Protein AF-A0A3D4BN22-F1 (afdb_monomer)

Sequence (539 aa):
MNKNLLFLLSLTFSFIGSYTKAQSTIFSEDFESCGHGTRYTEVNSHSDGGSDYFVRTDGSSGNTTVNCVSTSTTGLSAFLGMSNSFYYVGEDIDDSNLLPDSGYVMFDDIDISGFTNLEISGLFALVTNGCDNDQYMKVSVDIDNSGTFTLIGAFRTVGGGNAVNVSQDTDLDGAGDGTVLSSTFQNFTFNVIGTGSLIDIRVMVRTNTGADEFAFDNISLKGTSATTTWTGSWSNGIPNANMDVVIAENISVSSFTCRNLTINASKVLLLGSGQTVTVTGTSITNNGFGLIAVDAAGRLNLDNNGNTITLSGNISGGFRGIVEIQGTTTFATNGLITISAPSASSFGQVTGTGTVNGNISMQAFLDASTGRYFYLGSPFTNAVLSDFKESGAIMVSSSSSQGTAWEWDAANAEWDPAGGGNLANVATRGRGYAMYAGMNGSYGPFLIDDGDRTGTVSISGTISNDATVNVGLSYNDGQAAGVSFVGGSGVSATEGWNLVANPYAAIYDWEGQAIPADMSSAIYRFNGTNYSAYTKGAG

Radius of gyration: 34.04 Å; Cα contacts (8 Å, |Δi|>4): 1467; chains: 1; bounding box: 71×82×93 Å

Structure (mmCIF, N/CA/C/O backbone):
data_AF-A0A3D4BN22-F1
#
_entry.id   AF-A0A3D4BN22-F1
#
loop_
_atom_site.group_PDB
_atom_site.id
_atom_site.type_symbol
_atom_site.label_atom_id
_atom_site.label_alt_id
_atom_site.label_comp_id
_atom_site.label_asym_id
_atom_site.label_entity_id
_atom_site.label_seq_id
_atom_site.pdbx_PDB_ins_code
_atom_site.Cartn_x
_atom_site.Cartn_y
_atom_site.Cartn_z
_atom_site.occupancy
_atom_site.B_iso_or_equiv
_atom_site.auth_seq_id
_atom_site.auth_comp_id
_atom_site.auth_asym_id
_atom_site.auth_atom_id
_atom_site.pdbx_PDB_model_num
ATOM 1 N N . MET A 1 1 ? 5.959 53.669 25.750 1.00 46.16 1 MET A N 1
ATOM 2 C CA . MET A 1 1 ? 5.468 52.945 24.555 1.00 46.16 1 MET A CA 1
ATOM 3 C C . MET A 1 1 ? 6.608 52.870 23.550 1.00 46.16 1 MET A C 1
ATOM 5 O O . MET A 1 1 ? 6.829 53.826 22.818 1.00 46.16 1 MET A O 1
ATOM 9 N N . ASN A 1 2 ? 7.397 51.794 23.587 1.00 34.09 2 ASN A N 1
ATOM 10 C CA . ASN A 1 2 ? 8.560 51.633 22.711 1.00 34.09 2 ASN A CA 1
ATOM 11 C C . ASN A 1 2 ? 8.151 50.884 21.440 1.00 34.09 2 ASN A C 1
ATOM 13 O O . ASN A 1 2 ? 7.795 49.711 21.489 1.00 34.09 2 ASN A O 1
ATOM 17 N N . LYS A 1 3 ? 8.220 51.584 20.304 1.00 39.84 3 LYS A N 1
ATOM 18 C CA . LYS A 1 3 ? 7.835 51.132 18.955 1.00 39.84 3 LYS A CA 1
ATOM 19 C C . LYS A 1 3 ? 8.776 50.079 18.336 1.00 39.84 3 LYS A C 1
ATOM 21 O O . LYS A 1 3 ? 8.638 49.768 17.162 1.00 39.84 3 LYS A O 1
ATOM 26 N N . ASN A 1 4 ? 9.681 49.492 19.120 1.00 40.69 4 ASN A N 1
ATOM 27 C CA . ASN A 1 4 ? 10.681 48.529 18.640 1.00 40.69 4 ASN A CA 1
ATOM 28 C C . ASN A 1 4 ? 10.337 47.063 18.954 1.00 40.69 4 ASN A C 1
ATOM 30 O O . ASN A 1 4 ? 11.133 46.181 18.656 1.00 40.69 4 ASN A O 1
ATOM 34 N N . LEU A 1 5 ? 9.155 46.786 19.518 1.00 37.47 5 LEU A N 1
ATOM 35 C CA . LEU A 1 5 ? 8.685 45.417 19.781 1.00 37.47 5 LEU A CA 1
ATOM 36 C C . LEU A 1 5 ? 7.672 44.905 18.738 1.00 37.47 5 LEU A C 1
ATOM 38 O O . LEU A 1 5 ? 7.110 43.832 18.909 1.00 37.47 5 LEU A O 1
ATOM 42 N N . LEU A 1 6 ? 7.431 45.666 17.662 1.00 35.94 6 LEU A N 1
ATOM 43 C CA . LEU A 1 6 ? 6.454 45.324 16.618 1.00 35.94 6 LEU A CA 1
ATOM 44 C C . LEU A 1 6 ? 7.085 44.838 15.301 1.00 35.94 6 LEU A C 1
ATOM 46 O O . LEU A 1 6 ? 6.368 44.600 14.337 1.00 35.94 6 LEU A O 1
ATOM 50 N N . PHE A 1 7 ? 8.412 44.685 15.251 1.00 32.94 7 PHE A N 1
ATOM 51 C CA . PHE A 1 7 ? 9.129 44.209 14.057 1.00 32.94 7 PHE A CA 1
ATOM 52 C C . PHE A 1 7 ? 9.712 42.795 14.206 1.00 32.94 7 PHE A C 1
ATOM 54 O O . PHE A 1 7 ? 10.318 42.279 13.274 1.00 32.94 7 PHE A O 1
ATOM 61 N N . LEU A 1 8 ? 9.487 42.145 15.354 1.00 31.52 8 LEU A N 1
ATOM 62 C CA . LEU A 1 8 ? 9.937 40.776 15.633 1.00 31.52 8 LEU A CA 1
ATOM 63 C C . LEU A 1 8 ? 8.784 39.752 15.643 1.00 31.52 8 LEU A C 1
ATOM 65 O O . LEU A 1 8 ? 8.932 38.658 16.175 1.00 31.52 8 LEU A O 1
ATOM 69 N N . LEU A 1 9 ? 7.635 40.117 15.059 1.00 34.75 9 LEU A N 1
ATOM 70 C CA . LEU A 1 9 ? 6.436 39.276 14.958 1.00 34.75 9 LEU A CA 1
ATOM 71 C C . LEU A 1 9 ? 5.809 39.315 13.545 1.00 34.75 9 LEU A C 1
ATOM 73 O O . LEU A 1 9 ? 4.593 39.366 13.403 1.00 34.75 9 LEU A O 1
ATOM 77 N N . SER A 1 10 ? 6.634 39.339 12.490 1.00 34.62 10 SER A N 1
ATOM 78 C CA . SER A 1 10 ? 6.171 39.069 11.110 1.00 34.62 10 SER A CA 1
ATOM 79 C C . SER A 1 10 ? 7.102 38.170 10.288 1.00 34.62 10 SER A C 1
ATOM 81 O O . SER A 1 10 ? 6.865 37.964 9.103 1.00 34.62 10 SER A O 1
ATOM 83 N N . LEU A 1 11 ? 8.127 37.574 10.908 1.00 32.84 11 LEU A N 1
ATOM 84 C CA . LEU A 1 11 ? 9.009 36.609 10.245 1.00 32.84 11 LEU A CA 1
ATOM 85 C C . LEU A 1 11 ? 8.696 35.174 10.690 1.00 32.84 11 LEU A C 1
ATOM 87 O O . LEU A 1 11 ? 9.578 34.399 11.047 1.00 32.84 11 LEU A O 1
ATOM 91 N N . THR A 1 12 ? 7.410 34.830 10.705 1.00 34.66 12 THR A N 1
ATOM 92 C CA . THR A 1 12 ? 6.954 33.447 10.828 1.00 34.66 12 THR A CA 1
ATOM 93 C C . THR A 1 12 ? 6.823 32.866 9.423 1.00 34.66 12 THR A C 1
ATOM 95 O O . THR A 1 12 ? 5.936 33.244 8.668 1.00 34.66 12 THR A O 1
ATOM 98 N N . PHE A 1 13 ? 7.731 31.941 9.109 1.00 41.44 13 PHE A N 1
ATOM 99 C CA . PHE A 1 13 ? 7.578 30.856 8.137 1.00 41.44 13 PHE A CA 1
ATOM 100 C C . PHE A 1 13 ? 7.158 31.218 6.699 1.00 41.44 13 PHE A C 1
ATOM 102 O O . PHE A 1 13 ? 5.993 31.193 6.318 1.00 41.44 13 PHE A O 1
ATOM 109 N N . SER A 1 14 ? 8.156 31.383 5.835 1.00 33.72 14 SER A N 1
ATOM 110 C CA . SER A 1 14 ? 8.064 30.933 4.440 1.00 33.72 14 SER A CA 1
ATOM 111 C C . SER A 1 14 ? 9.424 30.419 3.976 1.00 33.72 14 SER A C 1
ATOM 113 O O . SER A 1 14 ? 9.990 30.878 2.994 1.00 33.72 14 SER A O 1
ATOM 115 N N . PHE A 1 15 ? 9.958 29.432 4.700 1.00 34.38 15 PHE A N 1
ATOM 116 C CA . PHE A 1 15 ? 10.712 28.381 4.027 1.00 34.38 15 PHE A CA 1
ATOM 117 C C . PHE A 1 15 ? 9.664 27.414 3.477 1.00 34.38 15 PHE A C 1
ATOM 119 O O . PHE A 1 15 ? 9.299 26.436 4.124 1.00 34.38 15 PHE A O 1
ATOM 126 N N . ILE A 1 16 ? 9.132 27.722 2.292 1.00 41.41 16 ILE A N 1
ATOM 127 C CA . ILE A 1 16 ? 8.608 26.668 1.429 1.00 41.41 16 ILE A CA 1
ATOM 128 C C . ILE A 1 16 ? 9.867 25.928 0.990 1.00 41.41 16 ILE A C 1
ATOM 130 O O . ILE A 1 16 ? 10.531 26.318 0.034 1.00 41.41 16 ILE A O 1
ATOM 134 N N . GLY A 1 17 ? 10.277 24.937 1.783 1.00 33.69 17 GLY A N 1
ATOM 135 C CA . GLY A 1 17 ? 11.213 23.944 1.298 1.00 33.69 17 GLY A CA 1
ATOM 136 C C . GLY A 1 17 ? 10.571 23.356 0.055 1.00 33.69 17 GLY A C 1
ATOM 137 O O . GLY A 1 17 ? 9.488 22.779 0.137 1.00 33.69 17 GLY A O 1
ATOM 138 N N . SER A 1 18 ? 11.185 23.566 -1.104 1.00 31.55 18 SER A N 1
ATOM 139 C CA . SER A 1 18 ? 10.873 22.775 -2.282 1.00 31.55 18 SER A CA 1
ATOM 140 C C . SER A 1 18 ? 11.218 21.338 -1.916 1.00 31.55 18 SER A C 1
ATOM 142 O O . SER A 1 18 ? 12.374 20.932 -1.998 1.00 31.55 18 SER A O 1
ATOM 144 N N . TYR A 1 19 ? 10.239 20.591 -1.410 1.00 41.66 19 TYR A N 1
ATOM 145 C CA . TYR A 1 19 ? 10.359 19.155 -1.252 1.00 41.66 19 TYR A CA 1
ATOM 146 C C . TYR A 1 19 ? 10.459 18.600 -2.668 1.00 41.66 19 TYR A C 1
ATOM 148 O O . TYR A 1 19 ? 9.451 18.415 -3.348 1.00 41.66 19 TYR A O 1
ATOM 156 N N . THR A 1 20 ? 11.681 18.386 -3.149 1.00 43.50 20 THR A N 1
ATOM 157 C CA . THR A 1 20 ? 11.900 17.518 -4.298 1.00 43.50 20 THR A CA 1
ATOM 158 C C . THR A 1 20 ? 11.461 16.137 -3.843 1.00 43.50 20 THR A C 1
ATOM 160 O O . THR A 1 20 ? 12.149 15.490 -3.050 1.00 43.50 20 THR A O 1
ATOM 163 N N . LYS A 1 21 ? 10.259 15.725 -4.249 1.00 64.19 21 LYS A N 1
ATOM 164 C CA . LYS A 1 21 ? 9.798 14.363 -4.011 1.00 64.19 21 LYS A CA 1
ATOM 165 C C . LYS A 1 21 ? 10.805 13.412 -4.651 1.00 64.19 21 LYS A C 1
ATOM 167 O O . LYS A 1 21 ? 11.145 13.576 -5.819 1.00 64.19 21 LYS A O 1
ATOM 172 N N . ALA A 1 22 ? 11.294 12.449 -3.875 1.00 71.44 22 ALA A N 1
ATOM 173 C CA . ALA A 1 22 ? 12.122 11.386 -4.420 1.00 71.44 22 ALA A CA 1
ATOM 174 C C . ALA A 1 22 ? 11.306 10.591 -5.451 1.00 71.44 22 ALA A C 1
ATOM 176 O O . ALA A 1 22 ? 10.115 10.330 -5.241 1.00 71.44 22 ALA A O 1
ATOM 177 N N . GLN A 1 23 ? 11.941 10.211 -6.559 1.00 82.56 23 GLN A N 1
ATOM 178 C CA . GLN A 1 23 ? 11.340 9.272 -7.496 1.00 82.56 23 GLN A CA 1
ATOM 179 C C . GLN A 1 23 ? 11.067 7.937 -6.791 1.00 82.56 23 GLN A C 1
ATOM 181 O O . GLN A 1 23 ? 11.809 7.501 -5.913 1.00 82.56 23 GLN A O 1
ATOM 186 N N . SER A 1 24 ? 9.968 7.301 -7.169 1.00 87.31 24 SER A N 1
ATOM 187 C CA . SER A 1 24 ? 9.565 5.972 -6.723 1.00 87.31 24 SER A CA 1
ATOM 188 C C . SER A 1 24 ? 9.760 4.990 -7.867 1.00 87.31 24 SER A C 1
ATOM 190 O O . SER A 1 24 ? 9.475 5.340 -9.010 1.00 87.31 24 SER A O 1
ATOM 192 N N . THR A 1 25 ? 10.219 3.779 -7.561 1.00 91.62 25 THR A N 1
ATOM 193 C CA . THR A 1 25 ? 10.212 2.677 -8.527 1.00 91.62 25 THR A CA 1
ATOM 194 C C . THR A 1 25 ? 8.769 2.296 -8.833 1.00 91.62 25 THR A C 1
ATOM 196 O O . THR A 1 25 ? 7.998 2.026 -7.915 1.00 91.62 25 THR A O 1
ATOM 199 N N . ILE A 1 26 ? 8.423 2.329 -10.115 1.00 93.69 26 ILE A N 1
ATOM 200 C CA . ILE A 1 26 ? 7.120 1.937 -10.660 1.00 93.69 26 ILE A CA 1
ATOM 201 C C . ILE A 1 26 ? 7.196 0.479 -11.120 1.00 93.69 26 ILE A C 1
ATOM 203 O O . ILE A 1 26 ? 6.298 -0.308 -10.848 1.00 93.69 26 ILE A O 1
ATOM 207 N N . PHE A 1 27 ? 8.307 0.117 -11.765 1.00 96.12 27 PHE A N 1
ATOM 208 C CA . PHE A 1 27 ? 8.544 -1.212 -12.314 1.00 96.12 27 PHE A CA 1
ATOM 209 C C . PHE A 1 27 ? 10.036 -1.575 -12.251 1.00 96.12 27 PHE A C 1
ATOM 211 O O . PHE A 1 27 ? 10.906 -0.695 -12.311 1.00 96.12 27 PHE A O 1
ATOM 218 N N . SER A 1 28 ? 10.331 -2.870 -12.129 1.00 96.38 28 SER A N 1
ATOM 219 C CA . SER A 1 28 ? 11.681 -3.423 -12.265 1.00 96.38 28 SER A CA 1
ATOM 220 C C . SER A 1 28 ? 11.651 -4.880 -12.726 1.00 96.38 28 SER A C 1
ATOM 222 O O . SER A 1 28 ? 10.874 -5.670 -12.189 1.00 96.38 28 SER A O 1
ATOM 224 N N . GLU A 1 29 ? 12.555 -5.237 -13.632 1.00 97.56 29 GLU A N 1
ATOM 225 C CA . GLU A 1 29 ? 12.852 -6.603 -14.061 1.00 97.56 29 GLU A CA 1
ATOM 226 C C . GLU A 1 29 ? 14.359 -6.857 -13.961 1.00 97.56 29 GLU A C 1
ATOM 228 O O . GLU A 1 29 ? 15.135 -6.205 -14.656 1.00 97.56 29 GLU A O 1
ATOM 233 N N . ASP A 1 30 ? 14.749 -7.818 -13.120 1.00 96.19 30 ASP A N 1
ATOM 234 C CA . ASP A 1 30 ? 16.133 -8.269 -12.906 1.00 96.19 30 ASP A CA 1
ATOM 235 C C . ASP A 1 30 ? 16.440 -9.620 -13.570 1.00 96.19 30 ASP A C 1
ATOM 237 O O . ASP A 1 30 ? 17.521 -10.161 -13.401 1.00 96.19 30 ASP A O 1
ATOM 241 N N . PHE A 1 31 ? 15.466 -10.209 -14.269 1.00 96.69 31 PHE A N 1
ATOM 242 C CA . PHE A 1 31 ? 15.562 -11.493 -14.953 1.00 96.69 31 PHE A CA 1
ATOM 243 C C . PHE A 1 31 ? 15.956 -12.689 -14.080 1.00 96.69 31 PHE A C 1
ATOM 245 O O . PHE A 1 31 ? 16.137 -13.775 -14.623 1.00 96.69 31 PHE A O 1
ATOM 252 N N . GLU A 1 32 ? 15.994 -12.599 -12.750 1.00 95.88 32 GLU A N 1
ATOM 253 C CA . GLU A 1 32 ? 16.435 -13.712 -11.890 1.00 95.88 32 GLU A CA 1
ATOM 254 C C . GLU A 1 32 ? 15.458 -14.891 -11.891 1.00 95.88 32 GLU A C 1
ATOM 256 O O . GLU A 1 32 ? 15.833 -16.052 -11.715 1.00 95.88 32 GLU A O 1
ATOM 261 N N . SER A 1 33 ? 14.193 -14.606 -12.184 1.00 93.81 33 SER A N 1
ATOM 262 C CA . SER A 1 33 ? 13.192 -15.614 -12.514 1.00 93.81 33 SER A CA 1
ATOM 263 C C . SER A 1 33 ? 12.707 -15.427 -13.942 1.00 93.81 33 SER A C 1
ATOM 265 O O . SER A 1 33 ? 12.760 -14.329 -14.501 1.00 93.81 33 SER A O 1
ATOM 267 N N . CYS A 1 34 ? 12.222 -16.503 -14.556 1.00 90.81 34 CYS A N 1
ATOM 268 C CA . CYS A 1 34 ? 11.685 -16.379 -15.898 1.00 90.81 34 CYS A CA 1
ATOM 269 C C . CYS A 1 34 ? 10.332 -15.655 -15.881 1.00 90.81 34 CYS A C 1
ATOM 271 O O . CYS A 1 34 ? 9.432 -16.033 -15.132 1.00 90.81 34 CYS A O 1
ATOM 273 N N . GLY A 1 35 ? 10.216 -14.583 -16.667 1.00 94.19 35 GLY A N 1
ATOM 274 C CA . GLY A 1 35 ? 9.044 -13.703 -16.722 1.00 94.19 35 GLY A CA 1
ATOM 275 C C . GLY A 1 35 ? 8.281 -13.743 -18.047 1.00 94.19 35 GLY A C 1
ATOM 276 O O . GLY A 1 35 ? 7.275 -13.042 -18.160 1.00 94.19 35 GLY A O 1
ATOM 277 N N . HIS A 1 36 ? 8.714 -14.564 -19.013 1.00 94.81 36 HIS A N 1
ATOM 278 C CA . HIS A 1 36 ? 8.068 -14.695 -20.323 1.00 94.81 36 HIS A CA 1
ATOM 279 C C . HIS A 1 36 ? 6.561 -14.944 -20.186 1.00 94.81 36 HIS A C 1
ATOM 281 O O . HIS A 1 36 ? 6.121 -15.803 -19.416 1.00 94.81 36 HIS A O 1
ATOM 287 N N . GLY A 1 37 ? 5.767 -14.190 -20.942 1.00 93.94 37 GLY A N 1
ATOM 288 C CA . GLY A 1 37 ? 4.312 -14.320 -21.004 1.00 93.94 37 GLY A CA 1
ATOM 289 C C . GLY A 1 37 ? 3.569 -13.829 -19.758 1.00 93.94 37 GLY A C 1
ATOM 290 O O . GLY A 1 37 ? 2.353 -13.993 -19.682 1.00 93.94 37 GLY A O 1
ATOM 291 N N . THR A 1 38 ? 4.271 -13.246 -18.780 1.00 94.12 38 THR A N 1
ATOM 292 C CA . THR A 1 38 ? 3.654 -12.676 -17.569 1.00 94.12 38 THR A CA 1
ATOM 293 C C . THR A 1 38 ? 4.163 -11.276 -17.250 1.00 94.12 38 THR A C 1
ATOM 295 O O . THR A 1 38 ? 3.353 -10.372 -17.089 1.00 94.12 38 THR A O 1
ATOM 298 N N . ARG A 1 39 ? 5.484 -11.089 -17.157 1.00 95.00 39 ARG A N 1
ATOM 299 C CA . ARG A 1 39 ? 6.135 -9.800 -16.862 1.00 95.00 39 ARG A CA 1
ATOM 300 C C . ARG A 1 39 ? 6.716 -9.136 -18.104 1.00 95.00 39 ARG A C 1
ATOM 302 O O . ARG A 1 39 ? 6.815 -7.917 -18.143 1.00 95.00 39 ARG A O 1
ATOM 309 N N . TYR A 1 40 ? 7.094 -9.934 -19.097 1.00 97.19 40 TYR A N 1
ATOM 310 C CA . TYR A 1 40 ? 7.597 -9.462 -20.380 1.00 97.19 40 TYR A CA 1
ATOM 311 C C . TYR A 1 40 ? 7.296 -10.466 -21.491 1.00 97.19 40 TYR A C 1
ATOM 313 O O . TYR A 1 40 ? 6.944 -11.621 -21.230 1.00 97.19 40 TYR A O 1
ATOM 321 N N . THR A 1 41 ? 7.459 -10.026 -22.733 1.00 96.69 41 THR A N 1
ATOM 322 C CA . THR A 1 41 ? 7.490 -10.892 -23.911 1.00 96.69 41 THR A CA 1
ATOM 323 C C . THR A 1 41 ? 8.773 -10.676 -24.700 1.00 96.69 41 THR A C 1
ATOM 325 O O . THR A 1 41 ? 9.344 -9.588 -24.718 1.00 96.69 41 THR A O 1
ATOM 328 N N . GLU A 1 42 ? 9.235 -11.728 -25.361 1.00 93.00 42 GLU A N 1
ATOM 329 C CA . GLU A 1 42 ? 10.404 -11.708 -26.220 1.00 93.00 42 GLU A CA 1
ATOM 330 C C . GLU A 1 42 ? 9.951 -11.832 -27.668 1.00 93.00 42 GLU A C 1
ATOM 332 O O . GLU A 1 42 ? 9.105 -12.663 -28.011 1.00 93.00 42 GLU A O 1
ATOM 337 N N . VAL A 1 43 ? 10.564 -11.046 -28.542 1.00 91.44 43 VAL A N 1
ATOM 338 C CA . VAL A 1 43 ? 10.418 -11.197 -29.984 1.00 91.44 43 VAL A CA 1
ATOM 339 C C . VAL A 1 43 ? 11.756 -11.574 -30.575 1.00 91.44 43 VAL A C 1
ATOM 341 O O . VAL A 1 43 ? 12.789 -11.003 -30.229 1.00 91.44 43 VAL A O 1
ATOM 344 N N . ASN A 1 44 ? 11.699 -12.568 -31.459 1.00 89.88 44 ASN A N 1
ATOM 345 C CA . ASN A 1 44 ? 12.857 -13.211 -32.058 1.00 89.88 44 ASN A CA 1
ATOM 346 C C . ASN A 1 44 ? 13.846 -13.793 -31.024 1.00 89.88 44 ASN A C 1
ATOM 348 O O . ASN A 1 44 ? 15.049 -13.783 -31.249 1.00 89.88 44 ASN A O 1
ATOM 352 N N . SER A 1 45 ? 13.359 -14.310 -29.886 1.00 91.06 45 SER A N 1
ATOM 353 C CA . SER A 1 45 ? 14.204 -15.120 -28.995 1.00 91.06 45 SER A CA 1
ATOM 354 C C . SER A 1 45 ? 14.434 -16.502 -29.599 1.00 91.06 45 SER A C 1
ATOM 356 O O . SER A 1 45 ? 13.483 -17.188 -29.985 1.00 91.06 45 SER A O 1
ATOM 358 N N . HIS A 1 46 ? 15.701 -16.891 -29.699 1.00 90.56 46 HIS A N 1
ATOM 359 C CA . HIS A 1 46 ? 16.141 -18.121 -30.347 1.00 90.56 46 HIS A CA 1
ATOM 360 C C . HIS A 1 46 ? 17.560 -18.497 -29.907 1.00 90.56 46 HIS A C 1
ATOM 362 O O . HIS A 1 46 ? 18.274 -17.691 -29.316 1.00 90.56 46 HIS A O 1
ATOM 368 N N . SER A 1 47 ? 17.965 -19.726 -30.220 1.00 90.69 47 SER A N 1
ATOM 369 C CA . SER A 1 47 ? 19.368 -20.135 -30.259 1.00 90.69 47 SER A CA 1
ATOM 370 C C . SER A 1 47 ? 19.534 -21.289 -31.243 1.00 90.69 47 SER A C 1
ATOM 372 O O . SER A 1 47 ? 18.727 -22.225 -31.233 1.00 90.69 47 SER A O 1
ATOM 374 N N . ASP A 1 48 ? 20.580 -21.242 -32.063 1.00 88.25 48 ASP A N 1
ATOM 375 C CA . ASP A 1 48 ? 20.998 -22.337 -32.948 1.00 88.25 48 ASP A CA 1
ATOM 376 C C . ASP A 1 48 ? 21.882 -23.391 -32.234 1.00 88.25 48 ASP A C 1
ATOM 378 O O . ASP A 1 48 ? 22.195 -24.450 -32.785 1.00 88.25 48 ASP A O 1
ATOM 382 N N . GLY A 1 49 ? 22.244 -23.124 -30.974 1.00 87.94 49 GLY A N 1
ATOM 383 C CA . GLY A 1 49 ? 23.159 -23.912 -30.145 1.00 87.94 49 GLY A CA 1
ATOM 384 C C . GLY A 1 49 ? 24.627 -23.463 -30.200 1.00 87.94 49 GLY A C 1
ATOM 385 O O . GLY A 1 49 ? 25.459 -23.967 -29.433 1.00 87.94 49 GLY A O 1
ATOM 386 N N . GLY A 1 50 ? 24.944 -22.505 -31.065 1.00 86.88 50 GLY A N 1
ATOM 387 C CA . GLY A 1 50 ? 26.237 -21.858 -31.249 1.00 86.88 50 GLY A CA 1
ATOM 388 C C . GLY A 1 50 ? 26.121 -20.340 -31.116 1.00 86.88 50 GLY A C 1
ATOM 389 O O . GLY A 1 50 ? 25.529 -19.866 -30.151 1.00 86.88 50 GLY A O 1
ATOM 390 N N . SER A 1 51 ? 26.727 -19.624 -32.064 1.00 85.81 51 SER A N 1
ATOM 391 C CA . SER A 1 51 ? 26.916 -18.166 -32.059 1.00 85.81 51 SER A CA 1
ATOM 392 C C . SER A 1 51 ? 25.673 -17.350 -32.424 1.00 85.81 51 SER A C 1
ATOM 394 O O . SER A 1 51 ? 25.720 -16.135 -32.295 1.00 85.81 51 SER A O 1
ATOM 396 N N . ASP A 1 52 ? 24.560 -17.976 -32.815 1.00 88.62 52 ASP A N 1
ATOM 397 C CA . ASP A 1 52 ? 23.394 -17.241 -33.313 1.00 88.62 52 ASP A CA 1
ATOM 398 C C . ASP A 1 52 ? 22.268 -17.353 -32.277 1.00 88.62 52 ASP A C 1
ATOM 400 O O . ASP A 1 52 ? 21.638 -18.411 -32.093 1.00 88.62 52 ASP A O 1
ATOM 404 N N . TYR A 1 53 ? 22.054 -16.280 -31.510 1.00 91.31 53 TYR A N 1
ATOM 405 C CA . TYR A 1 53 ? 21.113 -16.314 -30.395 1.00 91.31 53 TYR A CA 1
ATOM 406 C C . TYR A 1 53 ? 20.577 -14.957 -29.944 1.00 91.31 53 TYR A C 1
ATOM 408 O O . TYR A 1 53 ? 21.218 -13.913 -30.003 1.00 91.31 53 TYR A O 1
ATOM 416 N N . PHE A 1 54 ? 19.397 -15.021 -29.331 1.00 94.00 54 PHE A N 1
ATOM 417 C CA . PHE A 1 54 ? 18.866 -13.999 -28.440 1.00 94.00 54 PHE A CA 1
ATOM 418 C C . PHE A 1 54 ? 18.188 -14.693 -27.255 1.00 94.00 54 PHE A C 1
ATOM 420 O O . PHE A 1 54 ? 17.071 -15.214 -27.370 1.00 94.00 54 PHE A O 1
ATOM 427 N N . VAL A 1 55 ? 18.890 -14.758 -26.121 1.00 94.62 55 VAL A N 1
ATOM 428 C CA . VAL A 1 55 ? 18.536 -15.621 -24.982 1.00 94.62 55 VAL A CA 1
ATOM 429 C C . VAL A 1 55 ? 18.671 -14.908 -23.647 1.00 94.62 55 VAL A C 1
ATOM 431 O O . VAL A 1 55 ? 19.471 -13.990 -23.476 1.00 94.62 55 VAL A O 1
ATOM 434 N N . ARG A 1 56 ? 17.934 -15.417 -22.658 1.00 96.25 56 ARG A N 1
ATOM 435 C CA . ARG A 1 56 ? 18.220 -15.175 -21.241 1.00 96.25 56 ARG A CA 1
ATOM 436 C C . ARG A 1 56 ? 19.233 -16.208 -20.747 1.00 96.25 56 ARG A C 1
ATOM 438 O O . ARG A 1 56 ? 19.047 -17.401 -20.987 1.00 96.25 56 ARG A O 1
ATOM 445 N N . THR A 1 57 ? 20.271 -15.788 -20.032 1.00 95.56 57 THR A N 1
ATOM 446 C CA . THR A 1 57 ? 21.359 -16.666 -19.565 1.00 95.56 57 THR A CA 1
ATOM 447 C C . THR A 1 57 ? 21.990 -16.173 -18.265 1.00 95.56 57 THR A C 1
ATOM 449 O O . THR A 1 57 ? 21.806 -15.019 -17.898 1.00 95.56 57 THR A O 1
ATOM 452 N N . ASP A 1 58 ? 22.739 -17.041 -17.582 1.00 93.62 58 ASP A N 1
ATOM 453 C CA . ASP A 1 58 ? 23.682 -16.671 -16.517 1.00 93.62 58 ASP A CA 1
ATOM 454 C C . ASP A 1 58 ? 25.149 -16.568 -16.996 1.00 93.62 58 ASP A C 1
ATOM 456 O O . ASP A 1 58 ? 26.072 -16.409 -16.196 1.00 93.62 58 ASP A O 1
ATOM 460 N N . GLY A 1 59 ? 25.381 -16.689 -18.308 1.00 90.94 59 GLY A N 1
ATOM 461 C CA . GLY A 1 59 ? 26.704 -16.730 -18.934 1.00 90.94 59 GLY A CA 1
ATOM 462 C C . GLY A 1 59 ? 27.326 -18.126 -19.020 1.00 90.94 59 GLY A C 1
ATOM 463 O O . GLY A 1 59 ? 28.430 -18.272 -19.544 1.00 90.94 59 GLY A O 1
ATOM 464 N N . SER A 1 60 ? 26.655 -19.171 -18.527 1.00 89.00 60 SER A N 1
ATOM 465 C CA . SER A 1 60 ? 27.093 -20.556 -18.703 1.00 89.00 60 SER A CA 1
ATOM 466 C C . SER A 1 60 ? 26.404 -21.220 -19.901 1.00 89.00 60 SER A C 1
ATOM 468 O O . SER A 1 60 ? 25.192 -21.129 -20.093 1.00 89.00 60 SER A O 1
ATOM 470 N N . SER A 1 61 ? 27.173 -21.969 -20.697 1.00 76.56 61 SER A N 1
ATOM 471 C CA . SER A 1 61 ? 26.705 -22.587 -21.952 1.00 76.56 61 SER A CA 1
ATOM 472 C C . SER A 1 61 ? 25.588 -23.636 -21.804 1.00 76.56 61 SER A C 1
ATOM 474 O O . SER A 1 61 ? 24.967 -24.062 -22.782 1.00 76.56 61 SER A O 1
ATOM 476 N N . GLY A 1 62 ? 25.328 -24.080 -20.572 1.00 77.31 62 GLY A N 1
ATOM 477 C CA . GLY A 1 62 ? 24.256 -25.016 -20.229 1.00 77.31 62 GLY A CA 1
ATOM 478 C C . GLY A 1 62 ? 23.030 -24.366 -19.587 1.00 77.31 62 GLY A C 1
ATOM 479 O O . GLY A 1 62 ? 22.078 -25.080 -19.281 1.00 77.31 62 GLY A O 1
ATOM 480 N N . ASN A 1 63 ? 23.046 -23.053 -19.353 1.00 85.69 63 ASN A N 1
ATOM 481 C CA . ASN A 1 63 ? 21.978 -22.342 -18.657 1.00 85.69 63 ASN A CA 1
ATOM 482 C C . ASN A 1 63 ? 21.536 -21.124 -19.473 1.00 85.69 63 ASN A C 1
ATOM 484 O O . ASN A 1 63 ? 21.641 -19.965 -19.068 1.00 85.69 63 ASN A O 1
ATOM 488 N N . THR A 1 64 ? 21.053 -21.428 -20.673 1.00 91.25 64 THR A N 1
ATOM 489 C CA . THR A 1 64 ? 20.366 -20.478 -21.550 1.00 91.25 64 THR A CA 1
ATOM 490 C C . THR A 1 64 ? 18.899 -20.860 -21.654 1.00 91.25 64 THR A C 1
ATOM 492 O O . THR A 1 64 ? 18.543 -22.035 -21.511 1.00 91.25 64 THR A O 1
ATOM 495 N N . THR A 1 65 ? 18.037 -19.876 -21.878 1.00 88.44 65 THR A N 1
ATOM 496 C CA . THR A 1 65 ? 16.611 -20.106 -22.090 1.00 88.44 65 THR A CA 1
ATOM 497 C C . THR A 1 65 ? 16.069 -19.248 -23.222 1.00 88.44 65 THR A C 1
ATOM 499 O O . THR A 1 65 ? 16.353 -18.050 -23.271 1.00 88.44 65 THR A O 1
ATOM 502 N N . VAL A 1 66 ? 15.210 -19.851 -24.043 1.00 85.75 66 VAL A N 1
ATOM 503 C CA . VAL A 1 66 ? 14.338 -19.187 -25.023 1.00 85.75 66 VAL A CA 1
ATOM 504 C C . VAL A 1 66 ? 12.903 -19.323 -24.525 1.00 85.75 66 VAL A C 1
ATOM 506 O O . VAL A 1 66 ? 12.432 -20.448 -24.357 1.00 85.75 66 VAL A O 1
ATOM 509 N N . ASN A 1 67 ? 12.199 -18.217 -24.265 1.00 88.50 67 ASN A N 1
ATOM 510 C CA . ASN A 1 67 ? 10.815 -18.233 -23.764 1.00 88.50 67 ASN A CA 1
ATOM 511 C C . ASN A 1 67 ? 10.633 -19.139 -22.522 1.00 88.50 67 ASN A C 1
ATOM 513 O O . ASN A 1 67 ? 9.736 -19.983 -22.466 1.00 88.50 67 ASN A O 1
ATOM 517 N N . CYS A 1 68 ? 11.544 -19.040 -21.548 1.00 88.19 68 CYS A N 1
ATOM 518 C CA . CYS A 1 68 ? 11.650 -19.931 -20.376 1.00 88.19 68 CYS A CA 1
ATOM 519 C C . CYS A 1 68 ? 11.950 -21.416 -20.644 1.00 88.19 68 CYS A C 1
ATOM 521 O O . CYS A 1 68 ? 11.973 -22.206 -19.697 1.00 88.19 68 CYS A O 1
ATOM 523 N N . VAL A 1 69 ? 12.186 -21.831 -21.885 1.00 89.62 69 VAL A N 1
ATOM 524 C CA . VAL A 1 69 ? 12.553 -23.210 -22.215 1.00 89.62 69 VAL A CA 1
ATOM 525 C C . VAL A 1 69 ? 14.069 -23.322 -22.242 1.00 89.62 69 VAL A C 1
ATOM 527 O O . VAL A 1 69 ? 14.732 -22.565 -22.944 1.00 89.62 69 VAL A O 1
ATOM 530 N N . SER A 1 70 ? 14.616 -24.261 -21.467 1.00 91.06 70 SER A N 1
ATOM 531 C CA . SER A 1 70 ? 16.060 -24.498 -21.418 1.00 91.06 70 SER A CA 1
ATOM 532 C C . SER A 1 70 ? 16.604 -24.887 -22.791 1.00 91.06 70 SER A C 1
ATOM 534 O O . SER A 1 70 ? 16.105 -25.807 -23.442 1.00 91.06 70 SER A O 1
ATOM 536 N N . THR A 1 71 ? 17.655 -24.183 -23.190 1.00 87.00 71 THR A N 1
ATOM 537 C CA . THR A 1 71 ? 18.470 -24.415 -24.379 1.00 87.00 71 THR A CA 1
ATOM 538 C C . THR A 1 71 ? 19.934 -24.550 -23.955 1.00 87.00 71 THR A C 1
ATOM 540 O O . THR A 1 71 ? 20.302 -24.250 -22.814 1.00 87.00 71 THR A O 1
ATOM 543 N N . SER A 1 72 ? 20.790 -25.018 -24.859 1.00 87.56 72 SER A N 1
ATOM 544 C CA . SER A 1 72 ? 22.240 -24.976 -24.666 1.00 87.56 72 SER A CA 1
ATOM 545 C C . SER A 1 72 ? 22.840 -24.177 -25.803 1.00 87.56 72 SER A C 1
ATOM 547 O O . SER A 1 72 ? 22.742 -24.601 -26.949 1.00 87.56 72 SER A O 1
ATOM 549 N N . THR A 1 73 ? 23.432 -23.041 -25.461 1.00 89.19 73 THR A N 1
ATOM 550 C CA . THR A 1 73 ? 24.096 -22.122 -26.384 1.00 89.19 73 THR A CA 1
ATOM 551 C C . THR A 1 73 ? 25.576 -22.132 -26.048 1.00 89.19 73 THR A C 1
ATOM 553 O O . THR A 1 73 ? 25.964 -21.972 -24.890 1.00 89.19 73 THR A O 1
ATOM 556 N N . THR A 1 74 ? 26.423 -22.373 -27.037 1.00 88.94 74 THR A N 1
ATOM 557 C CA . THR A 1 74 ? 27.881 -22.292 -26.884 1.00 88.94 74 THR A CA 1
ATOM 558 C C . THR A 1 74 ? 28.391 -21.009 -27.528 1.00 88.94 74 THR A C 1
ATOM 560 O O . THR A 1 74 ? 27.702 -20.447 -28.356 1.00 88.94 74 THR A O 1
ATOM 563 N N . GLY A 1 75 ? 29.575 -20.525 -27.151 1.00 85.81 75 GLY A N 1
ATOM 564 C CA . GLY A 1 75 ? 30.134 -19.298 -27.744 1.00 85.81 75 GLY A CA 1
ATOM 565 C C . GLY A 1 75 ? 29.904 -18.016 -26.940 1.00 85.81 75 GLY A C 1
ATOM 566 O O . GLY A 1 75 ? 30.669 -17.090 -27.142 1.00 85.81 75 GLY A O 1
ATOM 567 N N . LEU A 1 76 ? 28.992 -18.022 -25.956 1.00 90.38 76 LEU A N 1
ATOM 568 C CA . LEU A 1 76 ? 28.725 -16.890 -25.051 1.00 90.38 76 LEU A CA 1
ATOM 569 C C . LEU A 1 76 ? 30.004 -16.227 -24.514 1.00 90.38 76 LEU A C 1
ATOM 571 O O . LEU A 1 76 ? 30.830 -16.886 -23.861 1.00 90.38 76 LEU A O 1
ATOM 575 N N . SER A 1 77 ? 30.129 -14.916 -24.705 1.00 91.25 77 SER A N 1
ATOM 576 C CA . SER A 1 77 ? 31.201 -14.139 -24.099 1.00 91.25 77 SER A CA 1
ATOM 577 C C . SER A 1 77 ? 30.995 -13.929 -22.601 1.00 91.25 77 SER A C 1
ATOM 579 O O . SER A 1 77 ? 29.901 -14.001 -22.039 1.00 91.25 77 SER A O 1
ATOM 581 N N . ALA A 1 78 ? 32.103 -13.653 -21.913 1.00 91.50 78 ALA A N 1
ATOM 582 C CA . ALA A 1 78 ? 32.083 -13.378 -20.485 1.00 91.50 78 ALA A CA 1
ATOM 583 C C . ALA A 1 78 ? 31.678 -11.922 -20.210 1.00 91.50 78 ALA A C 1
ATOM 585 O O . ALA A 1 78 ? 32.468 -10.999 -20.432 1.00 91.50 78 ALA A O 1
ATOM 586 N N . PHE A 1 79 ? 30.489 -11.741 -19.638 1.00 95.38 79 PHE A N 1
ATOM 587 C CA . PHE A 1 79 ? 30.048 -10.476 -19.058 1.00 95.38 79 PHE A CA 1
ATOM 588 C C . PHE A 1 79 ? 30.297 -10.430 -17.547 1.00 95.38 79 PHE A C 1
ATOM 590 O O . PHE A 1 79 ? 30.291 -11.451 -16.860 1.00 95.38 79 PHE A O 1
ATOM 597 N N . LEU A 1 80 ? 30.536 -9.229 -17.020 1.00 96.31 80 LEU A N 1
ATOM 598 C CA . LEU A 1 80 ? 30.754 -8.983 -15.593 1.00 96.31 80 LEU A CA 1
ATOM 599 C C . LEU A 1 80 ? 29.842 -7.863 -15.092 1.00 96.31 80 LEU A C 1
ATOM 601 O O . LEU A 1 80 ? 29.535 -6.930 -15.824 1.00 96.31 80 LEU A O 1
ATOM 605 N N . GLY A 1 81 ? 29.476 -7.899 -13.811 1.00 95.00 81 GLY A N 1
ATOM 606 C CA . GLY A 1 81 ? 28.766 -6.793 -13.160 1.00 95.00 81 GLY A CA 1
ATOM 607 C C . GLY A 1 81 ? 27.260 -6.726 -13.426 1.00 95.00 81 GLY A C 1
ATOM 608 O O . GLY A 1 81 ? 26.669 -5.687 -13.137 1.00 95.00 81 GLY A O 1
ATOM 609 N N . MET A 1 82 ? 26.648 -7.797 -13.949 1.00 95.94 82 MET A N 1
ATOM 610 C CA . MET A 1 82 ? 25.187 -7.928 -13.968 1.00 95.94 82 MET A CA 1
ATOM 611 C C . MET A 1 82 ? 24.604 -7.882 -12.547 1.00 95.94 82 MET A C 1
ATOM 613 O O . MET A 1 82 ? 25.311 -8.098 -11.553 1.00 95.94 82 MET A O 1
ATOM 617 N N . SER A 1 83 ? 23.311 -7.593 -12.443 1.00 93.69 83 SER A N 1
ATOM 618 C CA . SER A 1 83 ? 22.560 -7.763 -11.210 1.00 93.69 83 SER A CA 1
ATOM 619 C C . SER A 1 83 ? 22.399 -9.252 -10.947 1.00 93.69 83 SER A C 1
ATOM 621 O O . SER A 1 83 ? 21.862 -9.977 -11.768 1.00 93.69 83 SER A O 1
ATOM 623 N N . ASN A 1 84 ? 22.890 -9.720 -9.801 1.00 94.38 84 ASN A N 1
ATOM 624 C CA . ASN A 1 84 ? 22.812 -11.128 -9.416 1.00 94.38 84 ASN A CA 1
ATOM 625 C C . ASN A 1 84 ? 23.414 -12.081 -10.474 1.00 94.38 84 ASN A C 1
ATOM 627 O O . ASN A 1 84 ? 24.641 -12.180 -10.526 1.00 94.38 84 ASN A O 1
ATOM 631 N N . SER A 1 85 ? 22.602 -12.824 -11.239 1.00 93.75 85 SER A N 1
ATOM 632 C CA . SER A 1 85 ? 23.081 -13.935 -12.076 1.00 93.75 85 SER A CA 1
ATOM 633 C C . SER A 1 85 ? 22.575 -13.917 -13.515 1.00 93.75 85 SER A C 1
ATOM 635 O O . SER A 1 85 ? 23.363 -14.235 -14.398 1.00 93.75 85 SER A O 1
ATOM 637 N N . PHE A 1 86 ? 21.305 -13.607 -13.770 1.00 96.12 86 PHE A N 1
ATOM 638 C CA . PHE A 1 86 ? 20.682 -13.763 -15.084 1.00 96.12 86 PHE A CA 1
ATOM 639 C C . PHE A 1 86 ? 20.513 -12.434 -15.818 1.00 96.12 86 PHE A C 1
ATOM 641 O O . PHE A 1 86 ? 20.186 -11.420 -15.228 1.00 96.12 86 PHE A O 1
ATOM 648 N N . TYR A 1 87 ? 20.689 -12.459 -17.136 1.00 97.50 87 TYR A N 1
ATOM 649 C CA . TYR A 1 87 ? 20.567 -11.298 -18.018 1.00 97.50 87 TYR A CA 1
ATOM 650 C C . TYR A 1 87 ? 20.145 -11.737 -19.425 1.00 97.50 87 TYR A C 1
ATOM 652 O O . TYR A 1 87 ? 20.102 -12.934 -19.724 1.00 97.50 87 TYR A O 1
ATOM 660 N N . TYR A 1 88 ? 19.831 -10.777 -20.296 1.00 96.88 88 TYR A N 1
ATOM 661 C CA . TYR A 1 88 ? 19.630 -11.030 -21.724 1.00 96.88 88 TYR A CA 1
ATOM 662 C C . TYR A 1 88 ? 20.887 -10.723 -22.520 1.00 96.88 88 TYR A C 1
ATOM 664 O O . TYR A 1 88 ? 21.557 -9.725 -22.259 1.00 96.88 88 TYR A O 1
ATOM 672 N N . VAL A 1 89 ? 21.164 -11.556 -23.519 1.00 95.81 89 VAL A N 1
ATOM 673 C CA . VAL A 1 89 ? 22.275 -11.389 -24.457 1.00 95.81 89 VAL A CA 1
ATOM 674 C C . VAL A 1 89 ? 21.848 -11.795 -25.863 1.00 95.81 89 VAL A C 1
ATOM 676 O O . VAL A 1 89 ? 21.003 -12.682 -26.028 1.00 95.81 89 VAL A O 1
ATOM 679 N N . GLY A 1 90 ? 22.421 -11.151 -26.877 1.00 93.06 90 GLY A N 1
ATOM 680 C CA . GLY A 1 90 ? 22.277 -11.603 -28.253 1.00 93.06 90 GLY A CA 1
ATOM 681 C C . GLY A 1 90 ? 23.512 -11.373 -29.111 1.00 93.06 90 GLY A C 1
ATOM 682 O O . GLY A 1 90 ? 24.210 -10.374 -28.933 1.00 93.06 90 GLY A O 1
ATOM 683 N N . GLU A 1 91 ? 23.711 -12.302 -30.038 1.00 91.12 91 GLU A N 1
ATOM 684 C CA . GLU A 1 91 ? 24.797 -12.425 -31.014 1.00 91.12 91 GLU A CA 1
ATOM 685 C C . GLU A 1 91 ? 24.172 -12.869 -32.342 1.00 91.12 91 GLU A C 1
ATOM 687 O O . GLU A 1 91 ? 23.232 -13.664 -32.324 1.00 91.12 91 GLU A O 1
ATOM 692 N N . ASP A 1 92 ? 24.645 -12.305 -33.456 1.00 88.19 92 ASP A N 1
ATOM 693 C CA . ASP A 1 92 ? 24.237 -12.665 -34.825 1.00 88.19 92 ASP A CA 1
ATOM 694 C C . ASP A 1 92 ? 22.723 -12.951 -35.003 1.00 88.19 92 ASP A C 1
ATOM 696 O O . ASP A 1 92 ? 22.276 -14.019 -35.416 1.00 88.19 92 ASP A O 1
ATOM 700 N N . ILE A 1 93 ? 21.886 -11.984 -34.611 1.00 87.94 93 ILE A N 1
ATOM 701 C CA . ILE A 1 93 ? 20.431 -12.168 -34.460 1.00 87.94 93 ILE A CA 1
ATOM 702 C C . ILE A 1 93 ? 19.712 -12.268 -35.821 1.00 87.94 93 ILE A C 1
ATOM 704 O O . ILE A 1 93 ? 18.534 -12.638 -35.880 1.00 87.94 93 ILE A O 1
ATOM 708 N N . ASP A 1 94 ? 20.382 -11.896 -36.913 1.00 78.75 94 ASP A N 1
ATOM 709 C CA . ASP A 1 94 ? 19.801 -11.790 -38.249 1.00 78.75 94 ASP A CA 1
ATOM 710 C C . ASP A 1 94 ? 20.029 -13.010 -39.155 1.00 78.75 94 ASP A C 1
ATOM 712 O O . ASP A 1 94 ? 19.779 -12.899 -40.364 1.00 78.75 94 ASP A O 1
ATOM 716 N N . ASP A 1 95 ? 20.414 -14.177 -38.604 1.00 71.25 95 ASP A N 1
ATOM 717 C CA . ASP A 1 95 ? 20.562 -15.391 -39.416 1.00 71.25 95 ASP A CA 1
ATOM 718 C C . ASP A 1 95 ? 19.313 -15.629 -40.285 1.00 71.25 95 ASP A C 1
ATOM 720 O O . ASP A 1 95 ? 18.149 -15.532 -39.881 1.00 71.25 95 ASP A O 1
ATOM 724 N N . SER A 1 96 ? 19.626 -15.948 -41.535 1.00 55.97 96 SER A N 1
ATOM 725 C CA . SER A 1 96 ? 18.879 -15.982 -42.789 1.00 55.97 96 SER A CA 1
ATOM 726 C C . SER A 1 96 ? 17.479 -16.621 -42.802 1.00 55.97 96 SER A C 1
ATOM 728 O O . SER A 1 96 ? 16.814 -16.590 -43.842 1.00 55.97 96 SER A O 1
ATOM 730 N N . ASN A 1 97 ? 16.986 -17.160 -41.684 1.00 60.03 97 ASN A N 1
ATOM 731 C CA . ASN A 1 97 ? 15.640 -17.722 -41.534 1.00 60.03 97 ASN A CA 1
ATOM 732 C C . ASN A 1 97 ? 14.770 -17.025 -40.470 1.00 60.03 97 ASN A C 1
ATOM 734 O O . ASN A 1 97 ? 13.596 -17.381 -40.332 1.00 60.03 97 ASN A O 1
ATOM 738 N N . LEU A 1 98 ? 15.301 -16.038 -39.744 1.00 62.75 98 LEU A N 1
ATOM 739 C CA . LEU A 1 98 ? 14.619 -15.352 -38.651 1.00 62.75 98 LEU A CA 1
ATOM 740 C C . LEU A 1 98 ? 14.399 -13.878 -39.012 1.00 62.75 98 LEU A C 1
ATOM 742 O O . LEU A 1 98 ? 15.287 -13.040 -38.947 1.00 62.75 98 LEU A O 1
ATOM 746 N N . LEU A 1 99 ? 13.175 -13.561 -39.441 1.00 59.56 99 LEU A N 1
ATOM 747 C CA . LEU A 1 99 ? 12.702 -12.180 -39.528 1.00 59.56 99 LEU A CA 1
ATOM 748 C C . LEU A 1 99 ? 11.883 -11.869 -38.269 1.00 59.56 99 LEU A C 1
ATOM 750 O O . LEU A 1 99 ? 10.991 -12.658 -37.937 1.00 59.56 99 LEU A O 1
ATOM 754 N N . PRO A 1 100 ? 12.091 -10.712 -37.614 1.00 73.12 100 PRO A N 1
ATOM 755 C CA . PRO A 1 100 ? 12.958 -9.591 -38.004 1.00 73.12 100 PRO A CA 1
ATOM 756 C C . PRO A 1 100 ? 14.446 -9.791 -37.658 1.00 73.12 100 PRO A C 1
ATOM 758 O O . PRO A 1 100 ? 14.774 -10.543 -36.757 1.00 73.12 100 PRO A O 1
ATOM 761 N N . ASP A 1 101 ? 15.322 -9.020 -38.303 1.00 83.81 101 ASP A N 1
ATOM 762 C CA . ASP A 1 101 ? 16.786 -8.954 -38.101 1.00 83.81 101 ASP A CA 1
ATOM 763 C C . ASP A 1 101 ? 17.202 -8.252 -36.784 1.00 83.81 101 ASP A C 1
ATOM 765 O O . ASP A 1 101 ? 18.181 -7.513 -36.703 1.00 83.81 101 ASP A O 1
ATOM 769 N N . SER A 1 102 ? 16.378 -8.399 -35.750 1.00 90.44 102 SER A N 1
ATOM 770 C CA . SER A 1 102 ? 16.582 -7.862 -34.406 1.00 90.44 102 SER A CA 1
ATOM 771 C C . SER A 1 102 ? 15.774 -8.665 -33.393 1.00 90.44 102 SER A C 1
ATOM 773 O O . SER A 1 102 ? 14.742 -9.251 -33.723 1.00 90.44 102 SER A O 1
ATOM 775 N N . GLY A 1 103 ? 16.242 -8.668 -32.150 1.00 92.94 103 GLY A N 1
ATOM 776 C CA . GLY A 1 103 ? 15.583 -9.281 -31.005 1.00 92.94 103 GLY A CA 1
ATOM 777 C C . GLY A 1 103 ? 15.189 -8.193 -30.022 1.00 92.94 103 GLY A C 1
ATOM 778 O O . GLY A 1 103 ? 15.880 -7.178 -29.902 1.00 92.94 103 GLY A O 1
ATOM 779 N N . TYR A 1 104 ? 14.062 -8.349 -29.336 1.00 95.56 104 TYR A N 1
ATOM 780 C CA . TYR A 1 104 ? 13.700 -7.410 -28.278 1.00 95.56 104 TYR A CA 1
ATOM 781 C C . TYR A 1 104 ? 12.919 -8.055 -27.145 1.00 95.56 104 TYR A C 1
ATOM 783 O O . TYR A 1 104 ? 12.168 -9.005 -27.352 1.00 95.56 104 TYR A O 1
ATOM 791 N N . VAL A 1 105 ? 13.081 -7.484 -25.953 1.00 98.00 105 VAL A N 1
ATOM 792 C CA . VAL A 1 105 ? 12.221 -7.732 -24.794 1.00 98.00 105 VAL A CA 1
ATOM 793 C C . VAL A 1 105 ? 11.258 -6.557 -24.662 1.00 98.00 105 VAL A C 1
ATOM 795 O O . VAL A 1 105 ? 11.670 -5.394 -24.746 1.00 98.00 105 VAL A O 1
ATOM 798 N N . MET A 1 106 ? 9.979 -6.877 -24.493 1.00 97.50 106 MET A N 1
ATOM 799 C CA . MET A 1 106 ? 8.881 -5.935 -24.342 1.00 97.50 106 MET A CA 1
ATOM 800 C C . MET A 1 106 ? 8.237 -6.080 -22.965 1.00 97.50 106 MET A C 1
ATOM 802 O O . MET A 1 106 ? 7.901 -7.186 -22.542 1.00 97.50 106 MET A O 1
ATOM 806 N N . PHE A 1 107 ? 8.041 -4.951 -22.298 1.00 98.25 107 PHE A N 1
ATOM 807 C CA . PHE A 1 107 ? 7.274 -4.830 -21.068 1.00 98.25 107 PHE A CA 1
ATOM 808 C C . PHE A 1 107 ? 6.023 -4.022 -21.384 1.00 98.25 107 PHE A C 1
ATOM 810 O O . PHE A 1 107 ? 6.147 -2.827 -21.635 1.00 98.25 107 PHE A O 1
ATOM 817 N N . ASP A 1 108 ? 4.864 -4.673 -21.407 1.00 96.50 108 ASP A N 1
ATOM 818 C CA . ASP A 1 108 ? 3.606 -4.063 -21.849 1.00 96.50 108 ASP A CA 1
ATOM 819 C C . ASP A 1 108 ? 2.756 -3.580 -20.664 1.00 96.50 108 ASP A C 1
ATOM 821 O O . ASP A 1 108 ? 2.755 -4.191 -19.589 1.00 96.50 108 ASP A O 1
ATOM 825 N N . ASP A 1 109 ? 1.995 -2.507 -20.887 1.00 96.44 109 ASP A N 1
ATOM 826 C CA . ASP A 1 109 ? 0.934 -1.996 -20.016 1.00 96.44 109 ASP A CA 1
ATOM 827 C C . ASP A 1 109 ? 1.369 -1.718 -18.560 1.00 96.44 109 ASP A C 1
ATOM 829 O O . ASP A 1 109 ? 0.622 -1.951 -17.600 1.00 96.44 109 ASP A O 1
ATOM 833 N N . ILE A 1 110 ? 2.572 -1.165 -18.360 1.00 97.12 110 ILE A N 1
ATOM 834 C CA . ILE A 1 110 ? 3.005 -0.720 -17.028 1.00 97.12 110 ILE A CA 1
ATOM 835 C C . ILE A 1 110 ? 2.190 0.519 -16.625 1.00 97.12 110 ILE A C 1
ATOM 837 O O . ILE A 1 110 ? 2.245 1.554 -17.290 1.00 97.12 110 ILE A O 1
ATOM 841 N N . ASP A 1 111 ? 1.468 0.450 -15.502 1.00 94.94 111 ASP A N 1
ATOM 842 C CA . ASP A 1 111 ? 0.673 1.575 -14.992 1.00 94.94 111 ASP A CA 1
ATOM 843 C C . ASP A 1 111 ? 1.559 2.732 -14.499 1.00 94.94 111 ASP A C 1
ATOM 845 O O . ASP A 1 111 ? 2.254 2.639 -13.485 1.00 94.94 111 ASP A O 1
ATOM 849 N N . ILE A 1 112 ? 1.487 3.857 -15.209 1.00 95.00 112 ILE A N 1
ATOM 850 C CA . ILE A 1 112 ? 2.154 5.124 -14.873 1.00 95.00 112 ILE A CA 1
ATOM 851 C C . ILE A 1 112 ? 1.162 6.229 -14.504 1.00 95.00 112 ILE A C 1
ATOM 853 O O . ILE A 1 112 ? 1.557 7.391 -14.356 1.00 95.00 112 ILE A O 1
ATOM 857 N N . SER A 1 113 ? -0.120 5.892 -14.324 1.00 91.81 113 SER A N 1
ATOM 858 C CA . SER A 1 113 ? -1.173 6.854 -14.008 1.00 91.81 113 SER A CA 1
ATOM 859 C C . SER A 1 113 ? -0.781 7.701 -12.804 1.00 91.81 113 SER A C 1
ATOM 861 O O . SER A 1 113 ? -0.572 7.189 -11.712 1.00 91.81 113 SER A O 1
ATOM 863 N N . GLY A 1 114 ? -0.717 9.021 -12.971 1.00 89.56 114 GLY A N 1
ATOM 864 C CA . GLY A 1 114 ? -0.374 9.928 -11.875 1.00 89.56 114 GLY A CA 1
ATOM 865 C C . GLY A 1 114 ? 1.115 10.001 -11.532 1.00 89.56 114 GLY A C 1
ATOM 866 O O . GLY A 1 114 ? 1.442 10.569 -10.494 1.00 89.56 114 GLY A O 1
ATOM 867 N N . PHE A 1 115 ? 2.015 9.508 -12.383 1.00 92.00 115 PHE A N 1
ATOM 868 C CA . PHE A 1 115 ? 3.449 9.778 -12.289 1.00 92.00 115 PHE A CA 1
ATOM 869 C C . PHE A 1 115 ? 3.909 10.838 -13.301 1.00 92.00 115 PHE A C 1
ATOM 871 O O . PHE A 1 115 ? 3.367 10.981 -14.395 1.00 92.00 115 PHE A O 1
ATOM 878 N N . THR A 1 116 ? 4.931 11.599 -12.918 1.00 92.44 116 THR A N 1
ATOM 879 C CA . THR A 1 116 ? 5.659 12.557 -13.764 1.00 92.44 116 THR A CA 1
ATOM 880 C C . THR A 1 116 ? 7.166 12.339 -13.619 1.00 92.44 116 THR A C 1
ATOM 882 O O . THR A 1 116 ? 7.589 11.544 -12.781 1.00 92.44 116 THR A O 1
ATOM 885 N N . ASN A 1 117 ? 7.999 13.045 -14.395 1.00 93.25 117 ASN A N 1
ATOM 886 C CA . ASN A 1 117 ? 9.467 12.912 -14.350 1.00 93.25 117 ASN A CA 1
ATOM 887 C C . ASN A 1 117 ? 9.910 11.441 -14.450 1.00 93.25 117 ASN A C 1
ATOM 889 O O . ASN A 1 117 ? 10.639 10.946 -13.582 1.00 93.25 117 ASN A O 1
ATOM 893 N N . LEU A 1 118 ? 9.362 10.750 -15.450 1.00 96.50 118 LEU A N 1
ATOM 894 C CA . LEU A 1 118 ? 9.605 9.338 -15.697 1.00 96.50 118 LEU A CA 1
ATOM 895 C C . LEU A 1 118 ? 11.052 9.135 -16.169 1.00 96.50 118 LEU A C 1
ATOM 897 O O . LEU A 1 118 ? 11.546 9.874 -17.021 1.00 96.50 118 LEU A O 1
ATOM 901 N N . GLU A 1 119 ? 11.725 8.137 -15.612 1.00 97.62 119 GLU A N 1
ATOM 902 C CA . GLU A 1 119 ? 13.097 7.764 -15.955 1.00 97.62 119 GLU A CA 1
ATOM 903 C C . GLU A 1 119 ? 13.190 6.243 -16.054 1.00 97.62 119 GLU A C 1
ATOM 905 O O . GLU A 1 119 ? 12.730 5.532 -15.159 1.00 97.62 119 GLU A O 1
ATOM 910 N N . ILE A 1 120 ? 13.795 5.750 -17.132 1.00 98.50 120 ILE A N 1
ATOM 911 C CA . ILE A 1 120 ? 14.133 4.337 -17.291 1.00 98.50 120 ILE A CA 1
ATOM 912 C C . ILE A 1 120 ? 15.627 4.173 -17.056 1.00 98.50 120 ILE A C 1
ATOM 914 O O . ILE A 1 120 ? 16.433 4.868 -17.669 1.00 98.50 120 ILE A O 1
ATOM 918 N N . SER A 1 121 ? 15.998 3.241 -16.188 1.00 98.25 121 SER A N 1
ATOM 919 C CA . SER A 1 121 ? 17.377 2.824 -15.971 1.00 98.25 121 SER A CA 1
ATOM 920 C C . SER A 1 121 ? 17.575 1.366 -16.358 1.00 98.25 121 SER A C 1
ATOM 922 O O . SER A 1 121 ? 16.646 0.572 -16.244 1.00 98.25 121 SER A O 1
ATOM 924 N N . GLY A 1 122 ? 18.788 1.007 -16.753 1.00 98.38 122 GLY A N 1
ATOM 925 C CA . GLY A 1 122 ? 19.160 -0.378 -17.018 1.00 98.38 122 GLY A CA 1
ATOM 926 C C . GLY A 1 122 ? 20.666 -0.573 -16.972 1.00 98.38 122 GLY A C 1
ATOM 927 O O . GLY A 1 122 ? 21.433 0.387 -17.108 1.00 98.38 122 GLY A O 1
ATOM 928 N N . LEU A 1 123 ? 21.079 -1.819 -16.778 1.00 98.69 123 LEU A N 1
ATOM 929 C CA . LEU A 1 123 ? 22.454 -2.258 -16.940 1.00 98.69 123 LEU A CA 1
ATOM 930 C C . LEU A 1 123 ? 22.660 -2.686 -18.392 1.00 98.69 123 LEU A C 1
ATOM 932 O O . LEU A 1 123 ? 21.890 -3.484 -18.915 1.00 98.69 123 LEU A O 1
ATOM 936 N N . PHE A 1 124 ? 23.711 -2.179 -19.032 1.00 98.56 124 PHE A N 1
ATOM 937 C CA . PHE A 1 124 ? 24.018 -2.453 -20.436 1.00 98.56 124 PHE A CA 1
ATOM 938 C C . PHE A 1 124 ? 25.505 -2.775 -20.620 1.00 98.56 124 PHE A C 1
ATOM 940 O O . PHE A 1 124 ? 26.360 -2.146 -19.987 1.00 98.56 124 PHE A O 1
ATOM 947 N N . ALA A 1 125 ? 25.812 -3.740 -21.486 1.00 97.50 125 ALA A N 1
ATOM 948 C CA . ALA A 1 125 ? 27.166 -4.199 -21.789 1.00 97.50 125 ALA A CA 1
ATOM 949 C C . ALA A 1 125 ? 27.316 -4.607 -23.265 1.00 97.50 125 ALA A C 1
ATOM 951 O O . ALA A 1 125 ? 26.329 -4.823 -23.970 1.00 97.50 125 ALA A O 1
ATOM 952 N N . LEU A 1 126 ? 28.567 -4.705 -23.719 1.00 94.25 126 LEU A N 1
ATOM 953 C CA . LEU A 1 126 ? 28.941 -5.171 -25.055 1.00 94.25 126 LEU A CA 1
ATOM 954 C C . LEU A 1 126 ? 30.268 -5.934 -25.007 1.00 94.25 126 LEU A C 1
ATOM 956 O O . LEU A 1 126 ? 31.241 -5.448 -24.426 1.00 94.25 126 LEU A O 1
ATOM 960 N N . VAL A 1 127 ? 30.337 -7.070 -25.691 1.00 91.75 127 VAL A N 1
ATOM 961 C CA . VAL A 1 127 ? 31.598 -7.678 -26.130 1.00 91.75 127 VAL A CA 1
ATOM 962 C C . VAL A 1 127 ? 31.658 -7.566 -27.648 1.00 91.75 127 VAL A C 1
ATOM 964 O O . VAL A 1 127 ? 30.694 -7.884 -28.323 1.00 91.75 127 VAL A O 1
ATOM 967 N N . THR A 1 128 ? 32.762 -7.055 -28.186 1.00 86.69 128 THR A N 1
ATOM 968 C CA . THR A 1 128 ? 32.929 -6.838 -29.629 1.00 86.69 128 THR A CA 1
ATOM 969 C C . THR A 1 128 ? 34.385 -7.049 -30.032 1.00 86.69 128 THR A C 1
ATOM 971 O O . THR A 1 128 ? 35.301 -6.803 -29.237 1.00 86.69 128 THR A O 1
ATOM 974 N N . ASN A 1 129 ? 34.609 -7.469 -31.279 1.00 77.81 129 ASN A N 1
ATOM 975 C CA . ASN A 1 129 ? 35.921 -7.455 -31.936 1.00 77.81 129 ASN A CA 1
ATOM 976 C C . ASN A 1 129 ? 35.948 -6.528 -33.172 1.00 77.81 129 ASN A C 1
ATOM 978 O O . ASN A 1 129 ? 36.790 -6.678 -34.060 1.00 77.81 129 ASN A O 1
ATOM 982 N N . GLY A 1 130 ? 35.031 -5.557 -33.205 1.00 76.19 130 GLY A N 1
ATOM 983 C CA . GLY A 1 130 ? 34.852 -4.576 -34.269 1.00 76.19 130 GLY A CA 1
ATOM 984 C C . GLY A 1 130 ? 33.414 -4.552 -34.777 1.00 76.19 130 GLY A C 1
ATOM 985 O O . GLY A 1 130 ? 33.107 -5.278 -35.713 1.00 76.19 130 GLY A O 1
ATOM 986 N N . CYS A 1 131 ? 32.590 -3.675 -34.198 1.00 76.81 131 CYS A N 1
ATOM 987 C CA . CYS A 1 131 ? 31.202 -3.485 -34.611 1.00 76.81 131 CYS A CA 1
ATOM 988 C C . CYS A 1 131 ? 31.064 -2.807 -35.982 1.00 76.81 131 CYS A C 1
ATOM 990 O O . CYS A 1 131 ? 31.701 -1.781 -36.269 1.00 76.81 131 CYS A O 1
ATOM 992 N N . ASP A 1 132 ? 30.140 -3.327 -36.786 1.00 78.00 132 ASP A N 1
ATOM 993 C CA . ASP A 1 132 ? 29.685 -2.690 -38.019 1.00 78.00 132 ASP A CA 1
ATOM 994 C C . ASP A 1 132 ? 28.666 -1.570 -37.738 1.00 78.00 132 ASP A C 1
ATOM 996 O O . ASP A 1 132 ? 28.047 -1.474 -36.676 1.00 78.00 132 ASP A O 1
ATOM 1000 N N . ASN A 1 133 ? 28.513 -0.654 -38.697 1.00 77.06 133 ASN A N 1
ATOM 1001 C CA . ASN A 1 133 ? 27.785 0.607 -38.512 1.00 77.06 133 ASN A CA 1
ATOM 1002 C C . ASN A 1 133 ? 26.257 0.469 -38.381 1.00 77.06 133 ASN A C 1
ATOM 1004 O O . ASN A 1 133 ? 25.580 1.453 -38.066 1.00 77.06 133 ASN A O 1
ATOM 1008 N N . ASP A 1 134 ? 25.696 -0.707 -38.650 1.00 80.25 134 ASP A N 1
ATOM 1009 C CA . ASP A 1 134 ? 24.262 -0.969 -38.577 1.00 80.25 134 ASP A CA 1
ATOM 1010 C C . ASP A 1 134 ? 23.828 -1.642 -37.268 1.00 80.25 134 ASP A C 1
ATOM 1012 O O . ASP A 1 134 ? 22.627 -1.743 -37.016 1.00 80.25 134 ASP A O 1
ATOM 1016 N N . GLN A 1 135 ? 24.767 -1.998 -36.391 1.00 86.25 135 GLN A N 1
ATOM 1017 C CA . GLN A 1 135 ? 24.502 -2.639 -35.106 1.00 86.25 135 GLN A CA 1
ATOM 1018 C C . GLN A 1 135 ? 24.083 -1.633 -34.032 1.00 86.25 135 GLN A C 1
ATOM 1020 O O . GLN A 1 135 ? 24.516 -0.473 -34.010 1.00 86.25 135 GLN A O 1
ATOM 1025 N N . TYR A 1 136 ? 23.190 -2.053 -33.135 1.00 92.12 136 TYR A N 1
ATOM 1026 C CA . TYR A 1 136 ? 22.704 -1.181 -32.073 1.00 92.12 136 TYR A CA 1
ATOM 1027 C C . TYR A 1 136 ? 22.024 -1.924 -30.934 1.00 92.12 136 TYR A C 1
ATOM 1029 O O . TYR A 1 136 ? 21.443 -2.994 -31.103 1.00 92.12 136 TYR A O 1
ATOM 1037 N N . MET A 1 137 ? 21.937 -1.223 -29.808 1.00 96.06 137 MET A N 1
ATOM 1038 C CA . MET A 1 137 ? 20.944 -1.490 -28.779 1.00 96.06 137 MET A CA 1
ATOM 1039 C C . MET A 1 137 ? 20.121 -0.227 -28.524 1.00 96.06 137 MET A C 1
ATOM 1041 O O . MET A 1 137 ? 20.665 0.875 -28.477 1.00 96.06 137 MET A O 1
ATOM 1045 N N . LYS A 1 138 ? 18.799 -0.358 -28.410 1.00 97.75 138 LYS A N 1
ATOM 1046 C CA . LYS A 1 138 ? 17.863 0.765 -28.264 1.00 97.75 138 LYS A CA 1
ATOM 1047 C C . LYS A 1 138 ? 16.888 0.519 -27.131 1.00 97.75 138 LYS A C 1
ATOM 1049 O O . LYS A 1 138 ? 16.353 -0.576 -27.005 1.00 97.75 138 LYS A O 1
ATOM 1054 N N . VAL A 1 139 ? 16.580 1.582 -26.401 1.00 98.69 139 VAL A N 1
ATOM 1055 C CA . VAL A 1 139 ? 15.478 1.645 -25.445 1.00 98.69 139 VAL A CA 1
ATOM 1056 C C . VAL A 1 139 ? 14.428 2.589 -26.013 1.00 98.69 139 VAL A C 1
ATOM 1058 O O . VAL A 1 139 ? 14.710 3.745 -26.335 1.00 98.69 139 VAL A O 1
ATOM 1061 N N . SER A 1 140 ? 13.215 2.087 -26.204 1.00 98.56 140 SER A N 1
ATOM 1062 C CA . SER A 1 140 ? 12.084 2.868 -26.703 1.00 98.56 140 SER A CA 1
ATOM 1063 C C . SER A 1 140 ? 10.872 2.684 -25.811 1.00 98.56 140 SER A C 1
ATOM 1065 O O . SER A 1 140 ? 10.754 1.659 -25.145 1.00 98.56 140 SER A O 1
ATOM 1067 N N . VAL A 1 141 ? 9.959 3.647 -25.849 1.00 98.62 141 VAL A N 1
ATOM 1068 C CA . VAL A 1 141 ? 8.708 3.589 -25.094 1.00 98.62 141 VAL A CA 1
ATOM 1069 C C . VAL A 1 141 ? 7.507 3.934 -25.952 1.00 98.62 141 VAL A C 1
ATOM 1071 O O . VAL A 1 141 ? 7.621 4.770 -26.847 1.00 98.62 141 V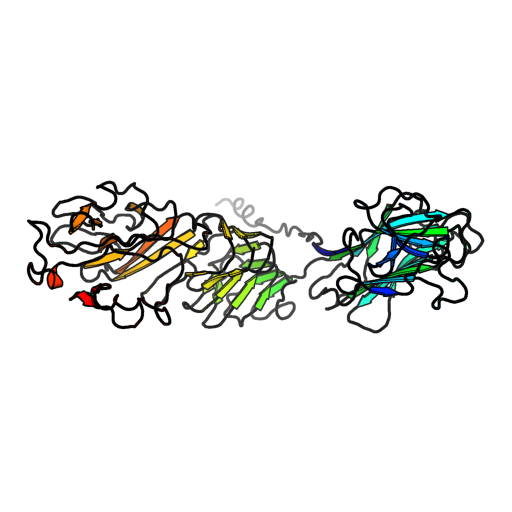AL A O 1
ATOM 1074 N N . ASP A 1 142 ? 6.364 3.333 -25.661 1.00 98.38 142 ASP A N 1
ATOM 1075 C CA . ASP A 1 142 ? 5.061 3.777 -26.153 1.00 98.38 142 ASP A CA 1
ATOM 1076 C C . ASP A 1 142 ? 4.216 4.185 -24.943 1.00 98.38 142 ASP A C 1
ATOM 1078 O O . ASP A 1 142 ? 4.101 3.429 -23.986 1.00 98.38 142 ASP A O 1
ATOM 1082 N N . ILE A 1 143 ? 3.695 5.412 -24.935 1.00 98.06 143 ILE A N 1
ATOM 1083 C CA . ILE A 1 143 ? 2.838 5.898 -23.848 1.00 98.06 143 ILE A CA 1
ATOM 1084 C C . ILE A 1 143 ? 1.393 5.802 -24.315 1.00 98.06 143 ILE A C 1
ATOM 1086 O O . ILE A 1 143 ? 1.051 6.283 -25.395 1.00 98.06 143 ILE A O 1
ATOM 1090 N N . ASP A 1 144 ? 0.545 5.238 -23.458 1.00 97.31 144 ASP A N 1
ATOM 1091 C CA . ASP A 1 144 ? -0.894 5.086 -23.671 1.00 97.31 144 ASP A CA 1
ATOM 1092 C C . ASP A 1 144 ? -1.253 4.320 -24.948 1.00 97.31 144 ASP A C 1
ATOM 1094 O O . ASP A 1 144 ? -2.248 4.640 -25.604 1.00 97.31 144 ASP A O 1
ATOM 1098 N N . ASN A 1 145 ? -0.463 3.290 -25.283 1.00 96.19 145 ASN A N 1
ATOM 1099 C CA . ASN A 1 145 ? -0.699 2.433 -26.444 1.00 96.19 145 ASN A CA 1
ATOM 1100 C C . ASN A 1 145 ? -0.935 3.264 -27.722 1.00 96.19 145 ASN A C 1
ATOM 1102 O O . ASN A 1 145 ? -1.874 3.021 -28.491 1.00 96.19 145 ASN A O 1
ATOM 1106 N N . SER A 1 146 ? -0.116 4.301 -27.938 1.00 95.25 146 SER A N 1
ATOM 1107 C CA . SER A 1 146 ? -0.274 5.217 -29.074 1.00 95.25 146 SER A CA 1
ATOM 1108 C C . SER A 1 146 ? -0.050 4.520 -30.422 1.00 95.25 146 SER A C 1
ATOM 1110 O O . SER A 1 146 ? -0.439 5.044 -31.472 1.00 95.25 146 SER A O 1
ATOM 1112 N N . GLY A 1 147 ? 0.571 3.337 -30.399 1.00 92.50 147 GLY A N 1
ATOM 1113 C CA . GLY A 1 147 ? 0.956 2.549 -31.561 1.00 92.50 147 GLY A CA 1
ATOM 1114 C C . GLY A 1 147 ? 2.297 2.986 -32.149 1.00 92.50 147 GLY A C 1
ATOM 1115 O O . GLY A 1 147 ? 2.664 2.522 -33.230 1.00 92.50 147 GLY A O 1
ATOM 1116 N N . THR A 1 148 ? 3.019 3.899 -31.489 1.00 94.81 148 THR A N 1
ATOM 1117 C CA . THR A 1 148 ? 4.312 4.419 -31.948 1.00 94.81 148 THR A CA 1
ATOM 1118 C C . THR A 1 148 ? 5.328 4.457 -30.812 1.00 94.81 148 THR A C 1
ATOM 1120 O O . THR A 1 148 ? 5.246 5.275 -29.902 1.00 94.81 148 THR A O 1
ATOM 1123 N N . PHE A 1 149 ? 6.373 3.639 -30.938 1.00 96.94 149 PHE A N 1
ATOM 1124 C CA . PHE A 1 149 ? 7.508 3.669 -30.021 1.00 96.94 149 PHE A CA 1
ATOM 1125 C C . PHE A 1 149 ? 8.412 4.880 -30.276 1.00 96.94 149 PHE A C 1
ATOM 1127 O O . PHE A 1 149 ? 8.972 5.042 -31.362 1.00 96.94 149 PHE A O 1
ATOM 1134 N N . THR A 1 150 ? 8.617 5.680 -29.236 1.00 97.81 150 THR A N 1
ATOM 1135 C CA . THR A 1 150 ? 9.568 6.790 -29.183 1.00 97.81 150 THR A CA 1
ATOM 1136 C C . THR A 1 150 ? 10.914 6.296 -28.662 1.00 97.81 150 THR A C 1
ATOM 1138 O O . THR A 1 150 ? 10.984 5.673 -27.605 1.00 97.81 150 THR A O 1
ATOM 1141 N N . LEU A 1 151 ? 11.997 6.570 -29.392 1.00 98.19 151 LEU A N 1
ATOM 1142 C CA . LEU A 1 151 ? 13.359 6.270 -28.948 1.00 98.19 151 LEU A CA 1
ATOM 1143 C C . LEU A 1 151 ? 13.759 7.219 -27.809 1.00 98.19 151 LEU A C 1
ATOM 1145 O O . LEU A 1 151 ? 13.638 8.431 -27.965 1.00 98.19 151 LEU A O 1
ATOM 1149 N N . ILE A 1 152 ? 14.245 6.673 -26.693 1.00 98.25 152 ILE A N 1
ATOM 1150 C CA . ILE A 1 152 ? 14.683 7.462 -25.522 1.00 98.25 152 ILE A CA 1
ATOM 1151 C C . ILE A 1 152 ? 16.145 7.215 -25.140 1.00 98.25 152 ILE A C 1
ATOM 1153 O O . ILE A 1 152 ? 16.731 7.993 -24.393 1.00 98.25 152 ILE A O 1
ATOM 1157 N N . GLY A 1 153 ?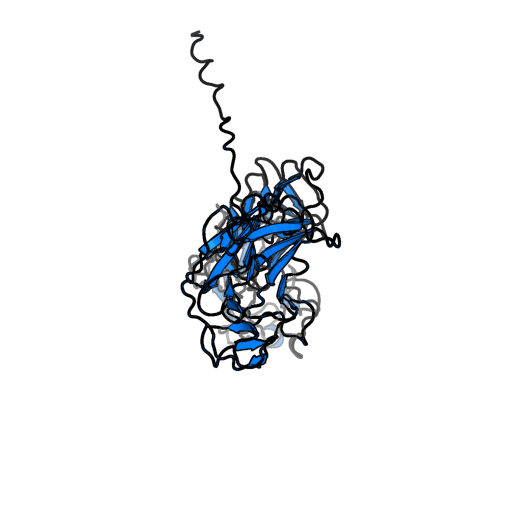 16.729 6.129 -25.640 1.00 98.06 153 GLY A N 1
ATOM 1158 C CA . GLY A 1 153 ? 18.108 5.750 -25.387 1.00 98.06 153 GLY A CA 1
ATOM 1159 C C . GLY A 1 153 ? 18.620 4.850 -26.495 1.00 98.06 153 GLY A C 1
ATOM 1160 O O . GLY A 1 153 ? 17.884 3.998 -26.999 1.00 98.06 153 GLY A O 1
ATOM 1161 N N . ALA A 1 154 ? 19.875 5.029 -26.885 1.00 97.50 154 ALA A N 1
ATOM 1162 C CA . ALA A 1 154 ? 20.509 4.187 -27.882 1.00 97.50 154 ALA A CA 1
ATOM 1163 C C . ALA A 1 154 ? 22.004 4.028 -27.611 1.00 97.50 154 ALA A C 1
ATOM 1165 O O . ALA A 1 154 ? 22.646 4.878 -26.996 1.00 97.50 154 ALA A O 1
ATOM 1166 N N . PHE A 1 155 ? 22.539 2.925 -28.115 1.00 95.44 155 PHE A N 1
ATOM 1167 C CA . PHE A 1 155 ? 23.957 2.631 -28.198 1.00 95.44 155 PHE A CA 1
ATOM 1168 C C . PHE A 1 155 ? 24.290 2.355 -29.661 1.00 95.44 155 PHE A C 1
ATOM 1170 O O . PHE A 1 155 ? 23.654 1.503 -30.290 1.00 95.44 155 PHE A O 1
ATOM 1177 N N . ARG A 1 156 ? 25.239 3.119 -30.209 1.00 91.94 156 ARG A N 1
ATOM 1178 C CA . ARG A 1 156 ? 25.603 3.143 -31.634 1.00 91.94 156 ARG A CA 1
ATOM 1179 C C . ARG A 1 156 ? 27.118 3.192 -31.815 1.00 91.94 156 ARG A C 1
ATOM 1181 O O . ARG A 1 156 ? 27.848 3.633 -30.929 1.00 91.94 156 ARG A O 1
ATOM 1188 N N . THR A 1 157 ? 27.601 2.769 -32.977 1.00 87.25 157 THR A N 1
ATOM 1189 C CA . THR A 1 157 ? 29.011 2.928 -33.361 1.00 87.25 157 THR A CA 1
ATOM 1190 C C . THR A 1 157 ? 29.439 4.397 -33.369 1.00 87.25 157 THR A C 1
ATOM 1192 O O . THR A 1 157 ? 28.671 5.272 -33.780 1.00 87.25 157 THR A O 1
ATOM 1195 N N . VAL A 1 158 ? 30.685 4.668 -32.974 1.00 72.69 158 VAL A N 1
ATOM 1196 C CA . VAL A 1 158 ? 31.252 6.027 -32.961 1.00 72.69 158 VAL A CA 1
ATOM 1197 C C . VAL A 1 158 ? 31.595 6.491 -34.386 1.00 72.69 158 VAL A C 1
ATOM 1199 O O . VAL A 1 158 ? 32.564 6.024 -34.978 1.00 72.69 158 VAL A O 1
ATOM 1202 N N . GLY A 1 159 ? 30.843 7.453 -34.936 1.00 61.72 159 GLY A N 1
ATOM 1203 C CA . GLY A 1 159 ? 31.277 8.234 -36.106 1.00 61.72 159 GLY A CA 1
ATOM 1204 C C . GLY A 1 159 ? 31.076 7.635 -37.511 1.00 61.72 159 GLY A C 1
ATOM 1205 O O . GLY A 1 159 ? 31.910 7.871 -38.383 1.00 61.72 159 GLY A O 1
ATOM 1206 N N . GLY A 1 160 ? 29.973 6.926 -37.781 1.00 53.28 160 GLY A N 1
ATOM 1207 C CA . GLY A 1 160 ? 29.481 6.690 -39.156 1.00 53.28 160 GLY A CA 1
ATOM 1208 C C . GLY A 1 160 ? 30.374 5.863 -40.104 1.00 53.28 160 GLY A C 1
ATOM 1209 O O . GLY A 1 160 ? 30.200 5.933 -41.321 1.00 53.28 160 GLY A O 1
ATOM 1210 N N . GLY A 1 161 ? 31.308 5.073 -39.576 1.00 52.38 161 GLY A N 1
ATOM 1211 C CA . GLY A 1 161 ? 32.126 4.086 -40.296 1.00 52.38 161 GLY A CA 1
ATOM 1212 C C . GLY A 1 161 ? 32.590 2.987 -39.335 1.00 52.38 161 GLY A C 1
ATOM 1213 O O . GLY A 1 161 ? 32.310 3.115 -38.149 1.00 52.38 161 GLY A O 1
ATOM 1214 N N . ASN A 1 162 ? 33.265 1.932 -39.825 1.00 53.75 162 ASN A N 1
ATOM 1215 C CA . ASN A 1 162 ? 33.712 0.766 -39.036 1.00 53.75 162 ASN A CA 1
ATOM 1216 C C . ASN A 1 162 ? 34.437 1.209 -37.753 1.00 53.75 162 ASN A C 1
ATOM 1218 O O . ASN A 1 162 ? 35.632 1.528 -37.773 1.00 53.75 162 ASN A O 1
ATOM 1222 N N . ALA A 1 163 ? 33.698 1.282 -36.650 1.00 58.91 163 ALA A N 1
ATOM 1223 C CA . ALA A 1 163 ? 34.171 1.802 -35.385 1.00 58.91 163 ALA A CA 1
ATOM 1224 C C . ALA A 1 163 ? 34.414 0.617 -34.465 1.00 58.91 163 ALA A C 1
ATOM 1226 O O . ALA A 1 163 ? 33.554 -0.230 -34.280 1.00 58.91 163 ALA A O 1
ATOM 1227 N N . VAL A 1 164 ? 35.583 0.585 -33.832 1.00 64.62 164 VAL A N 1
ATOM 1228 C CA . VAL A 1 164 ? 35.965 -0.513 -32.928 1.00 64.62 164 VAL A CA 1
ATOM 1229 C C . VAL A 1 164 ? 35.105 -0.533 -31.651 1.00 64.62 164 VAL A C 1
ATOM 1231 O O . VAL A 1 164 ? 35.163 -1.487 -30.890 1.00 64.62 164 VAL A O 1
ATOM 1234 N N . ASN A 1 165 ? 34.311 0.518 -31.405 1.00 81.81 165 ASN A N 1
ATOM 1235 C CA . ASN A 1 165 ? 33.544 0.700 -30.179 1.00 81.81 165 ASN A CA 1
ATOM 1236 C C . ASN A 1 165 ? 32.116 1.180 -30.463 1.00 81.81 165 ASN A C 1
ATOM 1238 O O . ASN A 1 165 ? 31.877 1.975 -31.380 1.00 81.81 165 ASN A O 1
ATOM 1242 N N . VAL A 1 166 ? 31.204 0.782 -29.579 1.00 90.44 166 VAL A N 1
ATOM 1243 C CA . VAL A 1 166 ? 29.835 1.290 -29.480 1.00 90.44 166 VAL A CA 1
ATOM 1244 C C . VAL A 1 166 ? 29.718 2.131 -28.215 1.00 90.44 166 VAL A C 1
ATOM 1246 O O . VAL A 1 166 ? 30.127 1.706 -27.133 1.00 90.44 166 VAL A O 1
ATOM 1249 N N . SER A 1 167 ? 29.143 3.319 -28.351 1.00 92.88 167 SER A N 1
ATOM 1250 C CA . SER A 1 167 ? 28.923 4.260 -27.255 1.00 92.88 167 SER A CA 1
ATOM 1251 C C . SER A 1 167 ? 27.453 4.608 -27.127 1.00 92.88 167 SER A C 1
ATOM 1253 O O . SER A 1 167 ? 26.685 4.450 -28.076 1.00 92.88 167 SER A O 1
ATOM 1255 N N . GLN A 1 168 ? 27.068 5.123 -25.961 1.00 96.00 168 GLN A N 1
ATOM 1256 C CA . GLN A 1 168 ? 25.797 5.820 -25.806 1.00 96.00 168 GLN A CA 1
ATOM 1257 C C . GLN A 1 168 ? 25.680 6.915 -26.876 1.00 96.00 168 GLN A C 1
ATOM 1259 O O . GLN A 1 168 ? 26.604 7.704 -27.055 1.00 96.00 168 GLN A O 1
ATOM 1264 N N . ASP A 1 169 ? 24.556 6.939 -27.573 1.00 95.19 169 ASP A N 1
ATOM 1265 C CA . ASP A 1 169 ? 24.138 8.004 -28.483 1.00 95.19 169 ASP A CA 1
ATOM 1266 C C . ASP A 1 169 ? 23.346 9.012 -27.634 1.00 95.19 169 ASP A C 1
ATOM 1268 O O . ASP A 1 169 ? 22.222 8.729 -27.203 1.00 95.19 169 ASP A O 1
ATOM 1272 N N . THR A 1 170 ? 24.004 10.101 -27.221 1.00 95.38 170 THR A N 1
ATOM 1273 C CA . THR A 1 170 ? 23.489 10.983 -26.160 1.00 95.38 170 THR A CA 1
ATOM 1274 C C . THR A 1 170 ? 22.459 11.993 -26.650 1.00 95.38 170 THR A C 1
ATOM 1276 O O . THR A 1 170 ? 21.659 12.475 -25.842 1.00 95.38 170 THR A O 1
ATOM 1279 N N . ASP A 1 171 ? 22.435 12.280 -27.951 1.00 94.12 171 ASP A N 1
ATOM 1280 C CA . ASP A 1 171 ? 21.485 13.191 -28.590 1.00 94.12 171 ASP A CA 1
ATOM 1281 C C . ASP A 1 171 ? 20.526 12.500 -29.578 1.00 94.12 171 ASP A C 1
ATOM 1283 O O . ASP A 1 171 ? 19.617 13.149 -30.105 1.00 94.12 171 ASP A O 1
ATOM 1287 N N . LEU A 1 172 ? 20.642 11.174 -29.720 1.00 94.62 172 LEU A N 1
ATOM 1288 C CA . LEU A 1 172 ? 19.806 10.309 -30.555 1.00 94.62 172 LEU A CA 1
ATOM 1289 C C . LEU A 1 172 ? 19.904 10.648 -32.052 1.00 94.62 172 LEU A C 1
ATOM 1291 O O . LEU A 1 172 ? 18.938 10.439 -32.798 1.00 94.62 172 LEU A O 1
ATOM 1295 N N . ASP A 1 173 ? 21.055 11.160 -32.503 1.00 92.19 173 ASP A N 1
ATOM 1296 C CA . ASP A 1 173 ? 21.314 11.503 -33.906 1.00 92.19 173 ASP A CA 1
ATOM 1297 C C . ASP A 1 173 ? 21.719 10.293 -34.774 1.00 92.19 173 ASP A C 1
ATOM 1299 O O . ASP A 1 173 ? 21.753 10.380 -36.009 1.00 92.19 173 ASP A O 1
ATOM 1303 N N . GLY A 1 174 ? 21.939 9.135 -34.141 1.00 90.31 174 GLY A N 1
ATOM 1304 C CA . GLY A 1 174 ? 22.325 7.886 -34.782 1.00 90.31 174 GLY A CA 1
ATOM 1305 C C . GLY A 1 174 ? 23.814 7.551 -34.683 1.00 90.31 174 GLY A C 1
ATOM 1306 O O . GLY A 1 174 ? 24.202 6.500 -35.204 1.00 90.31 174 GLY A O 1
ATOM 1307 N N . ALA A 1 175 ? 24.634 8.373 -34.025 1.00 89.69 175 ALA A N 1
ATOM 1308 C CA . ALA A 1 175 ? 26.047 8.114 -33.773 1.00 89.69 175 ALA A CA 1
ATOM 1309 C C . ALA A 1 175 ? 26.360 8.058 -32.270 1.00 89.69 175 ALA A C 1
ATOM 1311 O O . ALA A 1 175 ? 25.890 8.858 -31.474 1.00 89.69 175 ALA A O 1
ATOM 1312 N N . GLY A 1 176 ? 27.202 7.104 -31.864 1.00 91.06 176 GLY A N 1
ATOM 1313 C CA . GLY A 1 176 ? 27.650 7.030 -30.475 1.00 91.06 176 GLY A CA 1
ATOM 1314 C C . GLY A 1 176 ? 28.661 8.135 -30.174 1.00 91.06 176 GLY A C 1
ATOM 1315 O O . GLY A 1 176 ? 29.711 8.196 -30.815 1.00 91.06 176 GLY A O 1
ATOM 1316 N N . ASP A 1 177 ? 28.383 8.974 -29.182 1.00 91.94 177 ASP A N 1
ATOM 1317 C CA . ASP A 1 177 ? 29.218 10.121 -28.801 1.00 91.94 177 ASP A CA 1
ATOM 1318 C C . ASP A 1 177 ? 29.466 10.230 -27.281 1.00 91.94 177 ASP A C 1
ATOM 1320 O O . ASP A 1 177 ? 30.270 11.047 -26.825 1.00 91.94 177 ASP A O 1
ATOM 1324 N N . GLY A 1 178 ? 28.825 9.360 -26.499 1.00 93.56 178 GLY A N 1
ATOM 1325 C CA . GLY A 1 178 ? 28.935 9.281 -25.048 1.00 93.56 178 GLY A CA 1
ATOM 1326 C C . GLY A 1 178 ? 29.823 8.144 -24.541 1.00 93.56 178 GLY A C 1
ATOM 1327 O O . GLY A 1 178 ? 30.842 7.773 -25.130 1.00 93.56 178 GLY A O 1
ATOM 1328 N N . THR A 1 179 ? 29.435 7.590 -23.390 1.00 94.94 179 THR A N 1
ATOM 1329 C CA . THR A 1 179 ? 30.183 6.522 -22.717 1.00 94.94 179 THR A CA 1
ATOM 1330 C C . THR A 1 179 ? 30.207 5.251 -23.564 1.00 94.94 179 THR A C 1
ATOM 1332 O O . THR A 1 179 ? 29.165 4.761 -23.996 1.00 94.94 179 THR A O 1
ATOM 1335 N N . VAL A 1 180 ? 31.410 4.711 -23.761 1.00 93.06 180 VAL A N 1
ATOM 1336 C CA . VAL A 1 180 ? 31.671 3.456 -24.479 1.00 93.06 180 VAL A CA 1
ATOM 1337 C C . VAL A 1 180 ? 31.181 2.259 -23.654 1.00 93.06 180 VAL A C 1
ATOM 1339 O O . VAL A 1 180 ? 31.475 2.156 -22.457 1.00 93.06 180 VAL A O 1
ATOM 1342 N N . LEU A 1 181 ? 30.455 1.336 -24.287 1.00 94.44 181 LEU A N 1
ATOM 1343 C CA . LEU A 1 181 ? 30.102 0.054 -23.677 1.00 94.44 181 LEU A CA 1
ATOM 1344 C C . LEU A 1 181 ? 31.328 -0.863 -23.573 1.00 94.44 181 LEU A C 1
ATOM 1346 O O . LEU A 1 181 ? 32.275 -0.772 -24.348 1.00 94.44 181 LEU A O 1
ATOM 1350 N N . SER A 1 182 ? 31.309 -1.762 -22.593 1.00 94.00 182 SER A N 1
ATOM 1351 C CA . SER A 1 182 ? 32.357 -2.765 -22.385 1.00 94.00 182 SER A CA 1
ATOM 1352 C C . SER A 1 182 ? 31.731 -4.076 -21.922 1.00 94.00 182 SER A C 1
ATOM 1354 O O . SER A 1 182 ? 30.528 -4.118 -21.665 1.00 94.00 182 SER A O 1
ATOM 1356 N N . SER A 1 183 ? 32.543 -5.118 -21.730 1.00 95.38 183 SER A N 1
ATOM 1357 C CA . SER A 1 183 ? 32.082 -6.403 -21.188 1.00 95.38 183 SER A CA 1
ATOM 1358 C C . SER A 1 183 ? 31.621 -6.323 -19.727 1.00 95.38 183 SER A C 1
ATOM 1360 O O . SER A 1 183 ? 31.102 -7.291 -19.176 1.00 95.38 183 SER A O 1
ATOM 1362 N N . THR A 1 184 ? 31.818 -5.175 -19.073 1.00 97.69 184 THR A N 1
ATOM 1363 C CA . THR A 1 184 ? 31.251 -4.895 -17.756 1.00 97.69 184 THR A CA 1
ATOM 1364 C C . THR A 1 184 ? 29.964 -4.095 -17.908 1.00 97.69 184 THR A C 1
ATOM 1366 O O . THR A 1 184 ? 29.971 -3.019 -18.513 1.00 97.69 184 THR A O 1
ATOM 1369 N N . PHE A 1 185 ? 28.884 -4.602 -17.317 1.00 98.50 185 PHE A N 1
ATOM 1370 C CA . PHE A 1 185 ? 27.600 -3.921 -17.221 1.00 98.50 185 PHE A CA 1
ATOM 1371 C C . PHE A 1 185 ? 27.746 -2.553 -16.557 1.00 98.50 185 PHE A C 1
ATOM 1373 O O . PHE A 1 185 ? 28.322 -2.400 -15.478 1.00 98.50 185 PHE A O 1
ATOM 1380 N N . GLN A 1 186 ? 27.202 -1.544 -17.225 1.00 98.31 186 GLN A N 1
ATOM 1381 C CA . GLN A 1 186 ? 27.182 -0.162 -16.773 1.00 98.31 186 GLN A CA 1
ATOM 1382 C C . GLN A 1 186 ? 25.734 0.303 -16.662 1.00 98.31 186 GLN A C 1
ATOM 1384 O O . GLN A 1 186 ? 24.913 -0.005 -17.522 1.00 98.31 186 GLN A O 1
ATOM 1389 N N . ASN A 1 187 ? 25.419 1.049 -15.604 1.00 98.12 187 ASN A N 1
ATOM 1390 C CA . ASN A 1 187 ? 24.082 1.598 -15.419 1.00 98.12 187 ASN A CA 1
ATOM 1391 C C . ASN A 1 187 ? 23.906 2.880 -16.236 1.00 98.12 187 ASN A C 1
ATOM 1393 O O . ASN A 1 187 ? 24.633 3.851 -16.021 1.00 98.12 187 ASN A O 1
ATOM 1397 N N . PHE A 1 188 ? 22.890 2.907 -17.089 1.00 98.50 188 PHE A N 1
ATOM 1398 C CA . PHE A 1 188 ? 22.475 4.087 -17.842 1.00 98.50 188 PHE A CA 1
ATOM 1399 C C . PHE A 1 188 ? 21.065 4.501 -17.443 1.00 98.50 188 PHE A C 1
ATOM 1401 O O . PHE A 1 188 ? 20.264 3.661 -17.031 1.00 98.50 188 PHE A O 1
ATOM 1408 N N . THR A 1 189 ? 20.768 5.796 -17.557 1.00 97.88 189 THR A N 1
ATOM 1409 C CA . THR A 1 189 ? 19.432 6.345 -17.321 1.00 97.88 189 THR A CA 1
ATOM 1410 C C . THR A 1 189 ? 18.969 7.174 -18.512 1.00 97.88 189 THR A C 1
ATOM 1412 O O . THR A 1 189 ? 19.751 7.891 -19.139 1.00 97.88 189 THR A O 1
ATOM 1415 N N . PHE A 1 190 ? 17.684 7.057 -18.830 1.00 97.88 190 PHE A N 1
ATOM 1416 C CA . PHE A 1 190 ? 17.031 7.702 -19.959 1.00 97.88 190 PHE A CA 1
ATOM 1417 C C . PHE A 1 190 ? 15.764 8.397 -19.471 1.00 97.88 190 PHE A C 1
ATOM 1419 O O . PHE A 1 190 ? 14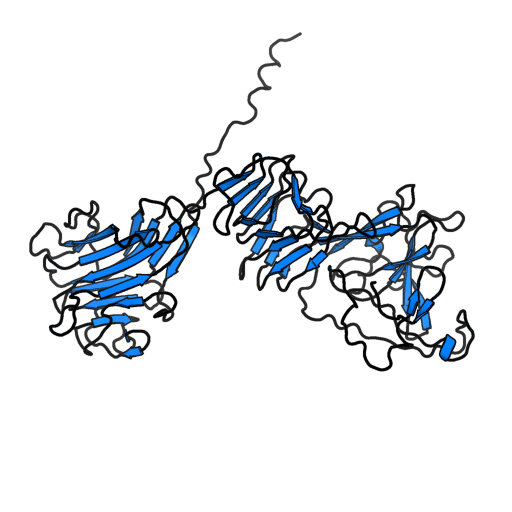.875 7.769 -18.890 1.00 97.88 190 PHE A O 1
ATOM 1426 N N . ASN A 1 191 ? 15.674 9.703 -19.712 1.00 97.06 191 ASN A N 1
ATOM 1427 C CA . ASN A 1 191 ? 14.476 10.465 -19.383 1.00 97.06 191 ASN A CA 1
ATOM 1428 C C . ASN A 1 191 ? 13.353 10.115 -20.360 1.00 97.06 191 ASN A C 1
ATOM 1430 O O . ASN A 1 191 ? 13.546 10.133 -21.575 1.00 97.06 191 ASN A O 1
ATOM 1434 N N . VAL A 1 192 ? 12.159 9.874 -19.830 1.00 97.06 192 VAL A N 1
ATOM 1435 C CA . VAL A 1 192 ? 10.945 9.698 -20.624 1.00 97.06 192 VAL A CA 1
ATOM 1436 C C . VAL A 1 192 ? 10.184 11.020 -20.635 1.00 97.06 192 VAL A C 1
ATOM 1438 O O . VAL A 1 192 ? 9.733 11.515 -19.600 1.00 97.06 192 VAL A O 1
ATOM 1441 N N . ILE A 1 193 ? 10.048 11.613 -21.821 1.00 94.19 193 ILE A N 1
ATOM 1442 C CA . ILE A 1 193 ? 9.305 12.860 -22.003 1.00 94.19 193 ILE A CA 1
ATOM 1443 C C . ILE A 1 193 ? 7.828 12.535 -22.200 1.00 94.19 193 ILE A C 1
ATOM 1445 O O . ILE A 1 193 ? 7.427 12.034 -23.245 1.00 94.19 193 ILE A O 1
ATOM 1449 N N . GLY A 1 194 ? 7.018 12.860 -21.198 1.00 92.44 194 GLY A N 1
ATOM 1450 C CA . GLY A 1 194 ? 5.574 12.668 -21.246 1.00 92.44 194 GLY A CA 1
ATOM 1451 C C . GLY A 1 194 ? 5.005 12.181 -19.921 1.00 92.44 194 GLY A C 1
ATOM 1452 O O . GLY A 1 194 ? 5.717 11.995 -18.934 1.00 92.44 194 GLY A O 1
ATOM 1453 N N . THR A 1 195 ? 3.690 12.011 -19.915 1.00 92.69 195 THR A N 1
ATOM 1454 C CA . THR A 1 195 ? 2.891 11.430 -18.832 1.00 92.69 195 THR A CA 1
ATOM 1455 C C . THR A 1 195 ? 1.728 10.683 -19.472 1.00 92.69 195 THR A C 1
ATOM 1457 O O . THR A 1 195 ? 1.279 11.106 -20.536 1.00 92.69 195 THR A O 1
ATOM 1460 N N . GLY A 1 196 ? 1.196 9.668 -18.803 1.00 93.44 196 GLY A N 1
ATOM 1461 C CA . GLY A 1 196 ? 0.052 8.904 -19.290 1.00 93.44 196 GLY A CA 1
ATOM 1462 C C . GLY A 1 196 ? -0.545 8.030 -18.197 1.00 93.44 196 GLY A C 1
ATOM 1463 O O . GLY A 1 196 ? -0.307 8.257 -17.006 1.00 93.44 196 GLY A O 1
ATOM 1464 N N . SER A 1 197 ? -1.314 7.040 -18.618 1.00 94.00 197 SER A N 1
ATOM 1465 C CA . SER A 1 197 ? -1.837 5.956 -17.797 1.00 94.00 197 SER A CA 1
ATOM 1466 C C . SER A 1 197 ? -1.044 4.666 -17.950 1.00 94.00 197 SER A C 1
ATOM 1468 O O . SER A 1 197 ? -0.847 3.980 -16.953 1.00 94.00 197 SER A O 1
ATOM 1470 N N . LEU A 1 198 ? -0.560 4.354 -19.150 1.00 96.81 198 LEU A N 1
ATOM 1471 C CA . LEU A 1 198 ? 0.203 3.139 -19.437 1.00 96.81 198 LEU A CA 1
ATOM 1472 C C . LEU A 1 198 ? 1.502 3.479 -20.169 1.00 96.81 198 LEU A C 1
ATOM 1474 O O . LEU A 1 198 ? 1.570 4.474 -20.894 1.00 96.81 198 LEU A O 1
ATOM 1478 N N . ILE A 1 199 ? 2.532 2.663 -19.970 1.00 98.19 199 ILE A N 1
ATOM 1479 C CA . ILE A 1 199 ? 3.762 2.716 -20.754 1.00 98.19 199 ILE A CA 1
ATOM 1480 C C . ILE A 1 199 ? 4.221 1.313 -21.124 1.00 98.19 199 ILE A C 1
ATOM 1482 O O . ILE A 1 199 ? 4.299 0.431 -20.267 1.00 98.19 199 ILE A O 1
ATOM 1486 N N . ASP A 1 200 ? 4.603 1.164 -22.384 1.00 98.44 200 ASP A N 1
ATOM 1487 C CA . ASP A 1 200 ? 5.305 -0.005 -22.885 1.00 98.44 200 ASP A CA 1
ATOM 1488 C C . ASP A 1 200 ? 6.789 0.331 -22.996 1.00 98.44 200 ASP A C 1
ATOM 1490 O O . ASP A 1 200 ? 7.155 1.414 -23.463 1.00 98.44 200 ASP A O 1
ATOM 1494 N N . ILE A 1 201 ? 7.663 -0.581 -22.579 1.00 98.62 201 ILE A N 1
ATOM 1495 C CA . ILE A 1 201 ? 9.118 -0.419 -22.667 1.00 98.62 201 ILE A CA 1
ATOM 1496 C C . ILE A 1 201 ? 9.673 -1.505 -23.577 1.00 98.62 201 ILE A C 1
ATOM 1498 O O . ILE A 1 201 ? 9.469 -2.691 -23.338 1.00 98.62 201 ILE A O 1
ATOM 1502 N N . ARG A 1 202 ? 10.453 -1.102 -24.581 1.00 98.38 202 ARG A N 1
ATOM 1503 C CA . ARG A 1 202 ? 11.131 -2.010 -25.505 1.00 98.38 202 ARG A CA 1
ATOM 1504 C C . ARG A 1 202 ? 12.638 -1.846 -25.421 1.00 98.38 202 ARG A C 1
ATOM 1506 O O . ARG A 1 202 ? 13.148 -0.770 -25.744 1.00 98.38 202 ARG A O 1
ATOM 1513 N N . VAL A 1 203 ? 13.342 -2.927 -25.097 1.00 98.50 203 VAL A N 1
ATOM 1514 C CA . VAL A 1 203 ? 14.802 -3.021 -25.241 1.00 98.50 203 VAL A CA 1
ATOM 1515 C C . VAL A 1 203 ? 15.106 -3.894 -26.449 1.00 98.50 203 VAL A C 1
ATOM 1517 O O . VAL A 1 203 ? 14.792 -5.080 -26.453 1.00 98.50 203 VAL A O 1
ATOM 1520 N N . MET A 1 204 ? 15.665 -3.292 -27.496 1.00 96.94 204 MET A N 1
ATOM 1521 C CA . MET A 1 204 ? 15.920 -3.929 -28.787 1.00 96.94 204 MET A CA 1
ATOM 1522 C C . MET A 1 204 ? 17.411 -4.035 -29.053 1.00 96.94 204 MET A C 1
ATOM 1524 O O . MET A 1 204 ? 18.123 -3.043 -28.919 1.00 96.94 204 MET A O 1
ATOM 1528 N N . VAL A 1 205 ? 17.841 -5.202 -29.516 1.00 94.81 205 VAL A N 1
ATOM 1529 C CA . VAL A 1 205 ? 19.205 -5.503 -29.938 1.00 94.81 205 VAL A CA 1
ATOM 1530 C C . VAL A 1 205 ? 19.204 -5.858 -31.420 1.00 94.81 205 VAL A C 1
ATOM 1532 O O . VAL A 1 205 ? 18.346 -6.600 -31.901 1.00 94.81 205 VAL A O 1
ATOM 1535 N N . ARG A 1 206 ? 20.184 -5.320 -32.140 1.00 91.38 206 ARG A N 1
ATOM 1536 C CA . ARG A 1 206 ? 20.536 -5.725 -33.494 1.00 91.38 206 ARG A CA 1
ATOM 1537 C C . ARG A 1 206 ? 22.037 -5.949 -33.564 1.00 91.38 206 ARG A C 1
ATOM 1539 O O . ARG A 1 206 ? 22.812 -5.026 -33.312 1.00 91.38 206 ARG A O 1
ATOM 1546 N N . THR A 1 207 ? 22.397 -7.148 -33.981 1.00 88.00 207 THR A N 1
ATOM 1547 C CA . THR A 1 207 ? 23.747 -7.575 -34.332 1.00 88.00 207 THR A CA 1
ATOM 1548 C C . THR A 1 207 ? 23.618 -8.587 -35.470 1.00 88.00 207 THR A C 1
ATOM 1550 O O . THR A 1 207 ? 22.607 -9.284 -35.540 1.00 88.00 207 THR A O 1
ATOM 1553 N N . ASN A 1 208 ? 24.585 -8.572 -36.377 1.00 81.94 208 ASN A N 1
ATOM 1554 C CA . ASN A 1 208 ? 24.633 -9.321 -37.640 1.00 81.94 208 ASN A CA 1
ATOM 1555 C C . ASN A 1 208 ? 26.027 -9.912 -37.901 1.00 81.94 208 ASN A C 1
ATOM 1557 O O . ASN A 1 208 ? 26.459 -10.102 -39.042 1.00 81.94 208 ASN A O 1
ATOM 1561 N N . THR A 1 209 ? 26.798 -10.054 -36.823 1.00 77.06 209 THR A N 1
ATOM 1562 C CA . THR A 1 209 ? 28.116 -10.667 -36.837 1.00 77.06 209 THR A CA 1
ATOM 1563 C C . THR A 1 209 ? 28.236 -11.582 -35.616 1.00 77.06 209 THR A C 1
ATOM 1565 O O . THR A 1 209 ? 27.890 -11.201 -34.493 1.00 77.06 209 THR A O 1
ATOM 1568 N N . GLY A 1 210 ? 28.799 -12.774 -35.813 1.00 74.06 210 GLY A N 1
ATOM 1569 C CA . GLY A 1 210 ? 29.136 -13.725 -34.742 1.00 74.06 210 GLY A CA 1
ATOM 1570 C C . GLY A 1 210 ? 30.317 -13.315 -33.848 1.00 74.06 210 GLY A C 1
ATOM 1571 O O . GLY A 1 210 ? 31.184 -14.131 -33.544 1.00 74.06 210 GLY A O 1
ATOM 1572 N N . ALA A 1 211 ? 30.466 -12.025 -33.542 1.00 80.62 211 ALA A N 1
ATOM 1573 C CA . ALA A 1 211 ? 31.485 -11.522 -32.614 1.00 80.62 211 ALA A CA 1
ATOM 1574 C C . ALA A 1 211 ? 31.023 -10.317 -31.780 1.00 80.62 211 ALA A C 1
ATOM 1576 O O . ALA A 1 211 ? 31.768 -9.876 -30.898 1.00 80.62 211 ALA A O 1
ATOM 1577 N N . ASP A 1 212 ? 29.842 -9.768 -32.075 1.00 87.88 212 ASP A N 1
ATOM 1578 C CA . ASP A 1 212 ? 29.306 -8.581 -31.423 1.00 87.88 212 ASP A CA 1
ATOM 1579 C C . ASP A 1 212 ? 28.093 -8.968 -30.573 1.00 87.88 212 ASP A C 1
ATOM 1581 O O . ASP A 1 212 ? 26.988 -9.180 -31.079 1.00 87.88 212 ASP A O 1
ATOM 1585 N N . GLU A 1 213 ? 28.320 -9.047 -29.264 1.00 92.31 213 GLU A N 1
ATOM 1586 C CA . GLU A 1 213 ? 27.353 -9.493 -28.267 1.00 92.31 213 GLU A CA 1
ATOM 1587 C C . GLU A 1 213 ? 26.878 -8.329 -27.404 1.00 92.31 213 GLU A C 1
ATOM 1589 O O . GLU A 1 213 ? 27.629 -7.791 -26.582 1.00 92.31 213 GLU A O 1
ATOM 1594 N N . PHE A 1 214 ? 25.608 -7.955 -27.531 1.00 94.94 214 PHE A N 1
ATOM 1595 C CA . PHE A 1 214 ? 24.995 -6.982 -26.630 1.00 94.94 214 PHE A CA 1
ATOM 1596 C C . PHE A 1 214 ? 24.305 -7.690 -25.480 1.00 94.94 214 PHE A C 1
ATOM 1598 O O . PHE A 1 214 ? 23.554 -8.639 -25.702 1.00 94.94 214 PHE A O 1
ATOM 1605 N N . ALA A 1 215 ? 24.480 -7.162 -24.271 1.00 97.44 215 ALA A N 1
ATOM 1606 C CA . ALA A 1 215 ? 23.785 -7.655 -23.095 1.00 97.44 215 ALA A CA 1
ATOM 1607 C C . ALA A 1 215 ? 23.095 -6.529 -22.318 1.00 97.44 215 ALA A C 1
ATOM 1609 O O . ALA A 1 215 ? 23.596 -5.401 -22.239 1.00 97.44 215 ALA A O 1
ATOM 1610 N N . PHE A 1 216 ? 21.940 -6.840 -21.730 1.00 98.62 216 PHE A N 1
ATOM 1611 C CA . PHE A 1 216 ? 21.198 -5.928 -20.862 1.00 98.62 216 PHE A CA 1
ATOM 1612 C C . PHE A 1 216 ? 20.552 -6.654 -19.680 1.00 98.62 216 PHE A C 1
ATOM 1614 O O . PHE A 1 216 ? 20.239 -7.843 -19.748 1.00 98.62 216 PHE A O 1
ATOM 1621 N N . ASP A 1 217 ? 20.362 -5.913 -18.593 1.00 98.50 217 ASP A N 1
ATOM 1622 C CA . ASP A 1 217 ? 19.858 -6.426 -17.323 1.00 98.50 217 ASP A CA 1
ATOM 1623 C C . ASP A 1 217 ? 19.228 -5.304 -16.466 1.00 98.50 217 ASP A C 1
ATOM 1625 O O . ASP A 1 217 ? 19.434 -4.116 -16.730 1.00 98.50 217 ASP A O 1
ATOM 1629 N N . ASN A 1 218 ? 18.467 -5.671 -15.431 1.00 97.69 218 ASN A N 1
ATOM 1630 C CA . ASN A 1 218 ? 17.939 -4.801 -14.380 1.00 97.69 218 ASN A CA 1
ATOM 1631 C C . ASN A 1 218 ? 17.224 -3.548 -14.916 1.00 97.69 218 ASN A C 1
ATOM 1633 O O . ASN A 1 218 ? 17.547 -2.409 -14.553 1.00 97.69 218 ASN A O 1
ATOM 1637 N N . ILE A 1 219 ? 16.261 -3.760 -15.814 1.00 98.56 219 ILE A N 1
ATOM 1638 C CA . ILE A 1 219 ? 15.456 -2.687 -16.399 1.00 98.56 219 ILE A CA 1
ATOM 1639 C C . ILE A 1 219 ? 14.492 -2.170 -15.335 1.00 98.56 219 ILE A C 1
ATOM 1641 O O . ILE A 1 219 ? 13.695 -2.927 -14.791 1.00 98.56 219 ILE A O 1
ATOM 1645 N N . SER A 1 220 ? 14.536 -0.874 -15.036 1.00 98.12 220 SER A N 1
ATOM 1646 C CA . SER A 1 220 ? 13.681 -0.250 -14.027 1.00 98.12 220 SER A CA 1
ATOM 1647 C C . SER A 1 220 ? 13.092 1.062 -14.516 1.00 98.12 220 SER A C 1
ATOM 1649 O O . SER A 1 220 ? 13.788 1.891 -15.092 1.00 98.12 220 SER A O 1
ATOM 1651 N N . LEU A 1 221 ? 11.807 1.264 -14.234 1.00 98.06 221 LEU A N 1
ATOM 1652 C CA . LEU A 1 221 ? 11.095 2.515 -14.448 1.00 98.06 221 LEU A CA 1
ATOM 1653 C C . LEU A 1 221 ? 10.857 3.204 -13.107 1.00 98.06 221 LEU A C 1
ATOM 1655 O O . LEU A 1 221 ? 10.337 2.606 -12.159 1.00 98.06 221 LEU A O 1
ATOM 1659 N N . LYS A 1 222 ? 11.180 4.492 -13.048 1.00 96.12 222 LYS A N 1
ATOM 1660 C CA . LYS A 1 222 ? 10.962 5.359 -11.894 1.00 96.12 222 LYS A CA 1
ATOM 1661 C C . LYS A 1 222 ? 10.160 6.589 -12.281 1.00 96.12 222 LYS A C 1
ATOM 1663 O O . LYS A 1 222 ? 10.210 7.044 -13.416 1.00 96.12 222 LYS A O 1
ATOM 1668 N N . GLY A 1 223 ? 9.453 7.161 -11.313 1.00 94.19 223 GLY A N 1
ATOM 1669 C CA . GLY A 1 223 ? 8.722 8.408 -11.507 1.00 94.19 223 GLY A CA 1
ATOM 1670 C C . GLY A 1 223 ? 8.410 9.136 -10.210 1.00 94.19 223 GLY A C 1
ATOM 1671 O O . GLY A 1 223 ? 8.464 8.590 -9.110 1.00 94.19 223 GLY A O 1
ATOM 1672 N N . THR A 1 224 ? 8.061 10.408 -10.332 1.00 91.31 224 THR A N 1
ATOM 1673 C CA . THR A 1 224 ? 7.561 11.233 -9.233 1.00 91.31 224 THR A CA 1
ATOM 1674 C C . THR A 1 224 ? 6.046 11.119 -9.156 1.00 91.31 224 THR A C 1
ATOM 1676 O O . THR A 1 224 ? 5.346 11.519 -10.080 1.00 91.31 224 THR A O 1
ATOM 1679 N N . SER A 1 225 ? 5.522 10.599 -8.047 1.00 88.94 225 SER A N 1
ATOM 1680 C CA . SER A 1 225 ? 4.073 10.526 -7.839 1.00 88.94 225 SER A CA 1
ATOM 1681 C C . SER A 1 225 ? 3.465 11.925 -7.702 1.00 88.94 225 SER A C 1
ATOM 1683 O O . SER A 1 225 ? 3.905 12.758 -6.891 1.00 88.94 225 SER A O 1
ATOM 1685 N N . ALA A 1 226 ? 2.436 12.177 -8.504 1.00 89.62 226 ALA A N 1
ATOM 1686 C CA . ALA A 1 226 ? 1.641 13.385 -8.464 1.00 89.62 226 ALA A CA 1
ATOM 1687 C C . ALA A 1 226 ? 0.850 13.470 -7.156 1.00 89.62 226 ALA A C 1
ATOM 1689 O O . ALA A 1 226 ? 0.534 12.477 -6.502 1.00 89.62 226 ALA A O 1
ATOM 1690 N N . THR A 1 227 ? 0.520 14.701 -6.775 1.00 91.38 227 THR A N 1
ATOM 1691 C CA . THR A 1 227 ? -0.356 14.968 -5.631 1.00 91.38 227 THR A CA 1
ATOM 1692 C C . THR A 1 227 ? -1.667 15.521 -6.144 1.00 91.38 227 THR A C 1
ATOM 1694 O O . THR A 1 227 ? -1.661 16.485 -6.911 1.00 91.38 227 THR A O 1
ATOM 1697 N N . THR A 1 228 ? -2.783 14.968 -5.689 1.00 92.50 228 THR A N 1
ATOM 1698 C CA . THR A 1 228 ? -4.093 15.591 -5.859 1.00 92.50 228 THR A CA 1
ATOM 1699 C C . THR A 1 228 ? -4.550 16.152 -4.517 1.00 92.50 228 THR A C 1
ATOM 1701 O O . THR A 1 228 ? -4.484 15.497 -3.475 1.00 92.50 228 THR A O 1
ATOM 1704 N N . THR A 1 229 ? -4.939 17.422 -4.514 1.00 94.25 229 THR A N 1
ATOM 1705 C CA . THR A 1 229 ? -5.367 18.130 -3.308 1.00 94.25 229 THR A CA 1
ATOM 1706 C C . THR A 1 229 ? -6.859 18.372 -3.383 1.00 94.25 229 THR A C 1
ATOM 1708 O O . THR A 1 229 ? -7.361 18.842 -4.404 1.00 94.25 229 THR A O 1
ATOM 1711 N N . TRP A 1 230 ? -7.564 18.094 -2.294 1.00 93.69 230 TRP A N 1
ATOM 1712 C CA . TRP A 1 230 ? -8.944 18.508 -2.145 1.00 93.69 230 TRP A CA 1
ATOM 1713 C C . TRP A 1 230 ? -9.052 19.919 -1.574 1.00 93.69 230 TRP A C 1
ATOM 1715 O O . TRP A 1 230 ? -8.629 20.170 -0.443 1.00 93.69 230 TRP A O 1
ATOM 1725 N N . THR A 1 231 ? -9.712 20.804 -2.318 1.00 92.06 231 THR A N 1
ATOM 1726 C CA . THR A 1 231 ? -10.083 22.168 -1.892 1.00 92.06 231 THR A CA 1
ATOM 1727 C C . THR A 1 231 ? -11.574 22.465 -2.116 1.00 92.06 231 THR A C 1
ATOM 1729 O O . THR A 1 231 ? -11.975 23.611 -2.297 1.00 92.06 231 THR A O 1
ATOM 1732 N N . GLY A 1 232 ? -12.409 21.420 -2.145 1.00 89.88 232 GLY A N 1
ATOM 1733 C CA . GLY A 1 232 ? -13.802 21.450 -2.627 1.00 89.88 232 GLY A CA 1
ATOM 1734 C C . GLY A 1 232 ? -13.981 20.779 -3.997 1.00 89.88 232 GLY A C 1
ATOM 1735 O O . GLY A 1 232 ? -15.096 20.474 -4.406 1.00 89.88 232 GLY A O 1
ATOM 1736 N N . SER A 1 233 ? -12.870 20.516 -4.682 1.00 91.31 233 SER A N 1
ATOM 1737 C CA . SER A 1 233 ? -12.738 19.624 -5.836 1.00 91.31 233 SER A CA 1
ATOM 1738 C C . SER A 1 233 ? -11.312 19.066 -5.856 1.00 91.31 233 SER A C 1
ATOM 1740 O O . SER A 1 233 ? -10.445 19.577 -5.139 1.00 91.31 233 SER A O 1
ATOM 1742 N N . TRP A 1 234 ? -11.065 18.016 -6.640 1.00 92.94 234 TRP A N 1
ATOM 1743 C CA . TRP A 1 234 ? -9.728 17.446 -6.780 1.00 92.94 234 TRP A CA 1
ATOM 1744 C C . TRP A 1 234 ? -8.879 18.235 -7.776 1.00 92.94 234 TRP A C 1
ATOM 1746 O O . TRP A 1 234 ? -9.242 18.352 -8.946 1.00 92.94 234 TRP A O 1
ATOM 1756 N N . SER A 1 235 ? -7.723 18.733 -7.329 1.00 92.38 235 SER A N 1
ATOM 1757 C CA . SER A 1 235 ? -6.835 19.561 -8.156 1.00 92.38 235 SER A CA 1
ATOM 1758 C C . SER A 1 235 ? -6.225 18.825 -9.351 1.00 92.38 235 SER A C 1
ATOM 1760 O O . SER A 1 235 ? -5.831 19.476 -10.312 1.00 92.38 235 SER A O 1
ATOM 1762 N N . ASN A 1 236 ? -6.116 17.494 -9.283 1.00 89.12 236 ASN A N 1
ATOM 1763 C CA . ASN A 1 236 ? -5.542 16.665 -10.344 1.00 89.12 236 ASN A CA 1
ATOM 1764 C C . ASN A 1 236 ? -6.448 15.474 -10.701 1.00 89.12 236 ASN A C 1
ATOM 1766 O O . ASN A 1 236 ? -5.977 14.360 -10.905 1.00 89.12 236 ASN A O 1
ATOM 1770 N N . GLY A 1 237 ? -7.766 15.701 -10.708 1.00 89.00 237 GLY A N 1
ATOM 1771 C CA . GLY A 1 237 ? -8.746 14.637 -10.929 1.00 89.00 237 GLY A CA 1
ATOM 1772 C C . GLY A 1 237 ? -8.883 13.682 -9.738 1.00 89.00 237 GLY A C 1
ATOM 1773 O O . GLY A 1 237 ? -8.239 13.848 -8.698 1.00 89.00 237 GLY A O 1
ATOM 1774 N N . ILE A 1 238 ? -9.787 12.709 -9.876 1.00 89.94 238 ILE A N 1
ATOM 1775 C CA . ILE A 1 238 ? -10.085 11.735 -8.818 1.00 89.94 238 ILE A CA 1
ATOM 1776 C C . ILE A 1 238 ? -8.808 10.934 -8.494 1.00 89.94 238 ILE A C 1
ATOM 1778 O O . ILE A 1 238 ? -8.180 10.426 -9.423 1.00 89.94 238 ILE A O 1
ATOM 1782 N N . PRO A 1 239 ? -8.421 10.815 -7.209 1.00 93.69 239 PRO A N 1
ATOM 1783 C CA . PRO A 1 239 ? -7.230 10.076 -6.816 1.00 93.69 239 PRO A CA 1
ATOM 1784 C C . PRO A 1 239 ? -7.288 8.592 -7.205 1.00 93.69 239 PRO A C 1
ATOM 1786 O O . PRO A 1 239 ? -8.361 7.983 -7.222 1.00 93.69 239 PRO A O 1
ATOM 1789 N N . ASN A 1 240 ? -6.112 8.013 -7.455 1.00 92.81 240 ASN A N 1
ATOM 1790 C CA . ASN A 1 240 ? -5.902 6.583 -7.679 1.00 92.81 240 ASN A CA 1
ATOM 1791 C C . ASN A 1 240 ? -4.726 6.056 -6.826 1.00 92.81 240 ASN A C 1
ATOM 1793 O O . ASN A 1 240 ? -4.047 6.830 -6.149 1.00 92.81 240 ASN A O 1
ATOM 1797 N N . ALA A 1 241 ? -4.455 4.749 -6.889 1.00 92.81 241 ALA A N 1
ATOM 1798 C CA . ALA A 1 241 ? -3.423 4.060 -6.098 1.00 92.81 241 ALA A CA 1
ATOM 1799 C C . ALA A 1 241 ? -1.986 4.597 -6.267 1.00 92.81 241 ALA A C 1
ATOM 1801 O O . ALA A 1 241 ? -1.128 4.309 -5.435 1.00 92.81 241 ALA A O 1
ATOM 1802 N N . ASN A 1 242 ? -1.730 5.407 -7.294 1.00 91.12 242 ASN A N 1
ATOM 1803 C CA . ASN A 1 242 ? -0.418 5.961 -7.616 1.00 91.12 242 ASN A CA 1
ATOM 1804 C C . ASN A 1 242 ? -0.279 7.440 -7.233 1.00 91.12 242 ASN A C 1
ATOM 1806 O O . ASN A 1 242 ? 0.829 7.978 -7.258 1.00 91.12 242 ASN A O 1
ATOM 1810 N N . MET A 1 243 ? -1.373 8.108 -6.851 1.00 92.75 243 MET A N 1
ATOM 1811 C CA . MET A 1 243 ? -1.384 9.521 -6.465 1.00 92.75 243 MET A CA 1
ATOM 1812 C C . MET A 1 243 ? -1.390 9.707 -4.951 1.00 92.75 243 MET A C 1
ATOM 1814 O O . MET A 1 243 ? -2.188 9.103 -4.233 1.00 92.75 243 MET A O 1
ATOM 1818 N N . ASP A 1 244 ? -0.568 10.631 -4.466 1.00 93.75 244 ASP A N 1
ATOM 1819 C CA . ASP A 1 244 ? -0.684 11.118 -3.095 1.00 93.75 244 ASP A CA 1
ATOM 1820 C C . ASP A 1 244 ? -1.895 12.053 -2.963 1.00 93.75 244 ASP A C 1
ATOM 1822 O O . ASP A 1 244 ? -2.169 12.879 -3.838 1.00 93.75 244 ASP A O 1
ATOM 1826 N N . VAL A 1 245 ? -2.602 11.965 -1.839 1.00 94.81 245 VAL A N 1
ATOM 1827 C CA . VAL A 1 245 ? -3.767 12.799 -1.530 1.00 94.81 245 VAL A CA 1
ATOM 1828 C C . VAL A 1 245 ? -3.461 13.769 -0.403 1.00 94.81 245 VAL A C 1
ATOM 1830 O O . VAL A 1 245 ? -2.936 13.386 0.642 1.00 94.81 245 VAL A O 1
ATOM 1833 N N . VAL A 1 246 ? -3.878 15.023 -0.589 1.00 94.88 246 VAL A N 1
ATOM 1834 C CA . VAL A 1 246 ? -3.890 16.047 0.461 1.00 94.88 246 VAL A CA 1
ATOM 1835 C C . VAL A 1 246 ? -5.311 16.558 0.676 1.00 94.88 246 VAL A C 1
ATOM 1837 O O . VAL A 1 246 ? -5.932 17.113 -0.227 1.00 94.88 246 VAL A O 1
ATOM 1840 N N . ILE A 1 247 ? -5.826 16.429 1.894 1.00 94.12 247 ILE A N 1
ATOM 1841 C CA . ILE A 1 247 ? -7.098 17.017 2.313 1.00 94.12 247 ILE A CA 1
ATOM 1842 C C . ILE A 1 247 ? -6.816 18.419 2.857 1.00 94.12 247 ILE A C 1
ATOM 1844 O O . ILE A 1 247 ? -6.366 18.574 3.994 1.00 94.12 247 ILE A O 1
ATOM 1848 N N . ALA A 1 248 ? -7.041 19.441 2.026 1.00 93.50 248 ALA A N 1
ATOM 1849 C CA . ALA A 1 248 ? -6.814 20.847 2.370 1.00 93.50 248 ALA A CA 1
ATOM 1850 C C . ALA A 1 248 ? -8.104 21.615 2.695 1.00 93.50 248 ALA A C 1
ATOM 1852 O O . ALA A 1 248 ? -8.032 22.736 3.185 1.00 93.50 248 ALA A O 1
ATOM 1853 N N . GLU A 1 249 ? -9.270 21.005 2.502 1.00 91.62 249 GLU A N 1
ATOM 1854 C CA . GLU A 1 249 ? -10.558 21.500 2.982 1.00 91.62 249 GLU A CA 1
ATOM 1855 C C . GLU A 1 249 ? -11.376 20.381 3.626 1.00 91.62 249 GLU A C 1
ATOM 1857 O O . GLU A 1 249 ? -11.175 19.208 3.313 1.00 91.62 249 GLU A O 1
ATOM 1862 N N . ASN A 1 250 ? -12.290 20.745 4.534 1.00 88.12 250 ASN A N 1
ATOM 1863 C CA . ASN A 1 250 ? -13.198 19.774 5.146 1.00 88.12 250 ASN A CA 1
ATOM 1864 C C . ASN A 1 250 ? -14.059 19.127 4.065 1.00 88.12 250 ASN A C 1
ATOM 1866 O O . ASN A 1 250 ? -14.539 19.798 3.148 1.00 88.12 250 ASN A O 1
ATOM 1870 N N . ILE A 1 251 ? -14.246 17.819 4.170 1.00 81.69 251 ILE A N 1
ATOM 1871 C CA . ILE A 1 251 ? -14.727 17.031 3.046 1.00 81.69 251 ILE A CA 1
ATOM 1872 C C . ILE A 1 251 ? -15.652 15.909 3.505 1.00 81.69 251 ILE A C 1
ATOM 1874 O O . ILE A 1 251 ? -15.379 15.237 4.495 1.00 81.69 251 ILE A O 1
ATOM 1878 N N . SER A 1 252 ? -16.725 15.703 2.744 1.00 74.00 252 SER A N 1
ATOM 1879 C CA . SER A 1 252 ? -17.489 14.458 2.694 1.00 74.00 252 SER A CA 1
ATOM 1880 C C . SER A 1 252 ? -17.396 13.976 1.247 1.00 74.00 252 SER A C 1
ATOM 1882 O O . SER A 1 252 ? -17.947 14.612 0.349 1.00 74.00 252 SER A O 1
ATOM 1884 N N . VAL A 1 253 ? -16.578 12.952 0.999 1.00 68.50 253 VAL A N 1
ATOM 1885 C CA . VAL A 1 253 ? -16.261 12.464 -0.358 1.00 68.50 253 VAL A CA 1
ATOM 1886 C C . VAL A 1 253 ? -17.128 11.296 -0.782 1.00 68.50 253 VAL A C 1
ATOM 1888 O O . VAL A 1 253 ? -17.690 10.604 0.048 1.00 68.50 253 VAL A O 1
ATOM 1891 N N . SER A 1 254 ? -17.132 10.987 -2.075 1.00 81.81 254 SER A N 1
ATOM 1892 C CA . SER A 1 254 ? -17.293 9.607 -2.538 1.00 81.81 254 SER A CA 1
ATOM 1893 C C . SER A 1 254 ? -16.057 8.753 -2.215 1.00 81.81 254 SER A C 1
ATOM 1895 O O . SER A 1 254 ? -14.978 9.275 -1.956 1.00 81.81 254 SER A O 1
ATOM 1897 N N . SER A 1 255 ? -16.170 7.431 -2.302 1.00 90.94 255 SER A N 1
ATOM 1898 C CA . SER A 1 255 ? -15.008 6.542 -2.187 1.00 90.94 255 SER A CA 1
ATOM 1899 C C . SER A 1 255 ? -13.864 6.942 -3.132 1.00 90.94 255 SER A C 1
ATOM 1901 O O . SER A 1 255 ? -14.117 7.384 -4.257 1.00 90.94 255 SER A O 1
ATOM 1903 N N . PHE A 1 256 ? -12.617 6.773 -2.690 1.00 93.56 256 PHE A N 1
ATOM 1904 C CA . PHE A 1 256 ? -11.425 6.962 -3.521 1.00 93.56 256 PHE A CA 1
ATOM 1905 C C . PHE A 1 256 ? -10.276 6.063 -3.056 1.00 93.56 256 PHE A C 1
ATOM 1907 O O . PHE A 1 256 ? -10.261 5.589 -1.921 1.00 93.56 256 PHE A O 1
ATOM 1914 N N . THR A 1 257 ? -9.295 5.864 -3.933 1.00 96.06 257 THR A N 1
ATOM 1915 C CA . THR A 1 257 ? -8.054 5.144 -3.622 1.00 96.06 257 THR A CA 1
ATOM 1916 C C . THR A 1 257 ? -6.886 6.106 -3.759 1.00 96.06 257 THR A C 1
ATOM 1918 O O . THR A 1 257 ? -6.878 6.904 -4.689 1.00 96.06 257 THR A O 1
ATOM 1921 N N . CYS A 1 258 ? -5.914 6.063 -2.857 1.00 95.56 258 CYS A N 1
ATOM 1922 C CA . CYS A 1 258 ? -4.708 6.876 -2.939 1.00 95.56 258 CYS A CA 1
ATOM 1923 C C . CYS A 1 258 ? -3.460 6.089 -2.551 1.00 95.56 258 CYS A C 1
ATOM 1925 O O . CYS A 1 258 ? -3.539 5.098 -1.828 1.00 95.56 258 CYS A O 1
ATOM 1927 N N . ARG A 1 259 ? -2.298 6.583 -2.983 1.00 94.69 259 ARG A N 1
ATOM 1928 C CA . ARG A 1 259 ? -1.000 6.107 -2.513 1.00 94.69 259 ARG A CA 1
ATOM 1929 C C . ARG A 1 259 ? -0.812 6.503 -1.050 1.00 94.69 259 ARG A C 1
ATOM 1931 O O . ARG A 1 259 ? -0.987 5.688 -0.157 1.00 94.69 259 ARG A O 1
ATOM 1938 N N . ASN A 1 260 ? -0.485 7.761 -0.771 1.00 95.19 260 ASN A N 1
ATOM 1939 C CA . ASN A 1 260 ? -0.398 8.268 0.600 1.00 95.19 260 ASN A CA 1
ATOM 1940 C C . ASN A 1 260 ? -1.545 9.232 0.903 1.00 95.19 260 ASN A C 1
ATOM 1942 O O . ASN A 1 260 ? -2.046 9.917 0.012 1.00 95.19 260 ASN A O 1
ATOM 1946 N N . LEU A 1 261 ? -1.940 9.319 2.173 1.00 95.31 261 LEU A N 1
ATOM 1947 C CA . LEU A 1 261 ? -2.985 10.235 2.631 1.00 95.31 261 LEU A CA 1
ATOM 1948 C C . LEU A 1 261 ? -2.406 11.265 3.597 1.00 95.31 261 LEU A C 1
ATOM 1950 O O . LEU A 1 261 ? -1.837 10.910 4.624 1.00 95.31 261 LEU A O 1
ATOM 1954 N N . THR A 1 262 ? -2.605 12.546 3.307 1.00 95.31 262 THR A N 1
ATOM 1955 C CA . THR A 1 262 ? -2.300 13.648 4.223 1.00 95.31 262 THR A CA 1
ATOM 1956 C C . THR A 1 262 ? -3.558 14.451 4.518 1.00 95.31 262 THR A C 1
ATOM 1958 O O . THR A 1 262 ? -4.242 14.904 3.606 1.00 95.31 262 THR A O 1
ATOM 1961 N N . ILE A 1 263 ? -3.848 14.678 5.795 1.00 93.44 263 ILE A N 1
ATOM 1962 C CA . ILE A 1 263 ? -4.903 15.580 6.260 1.00 93.44 263 ILE A CA 1
ATOM 1963 C C . ILE A 1 263 ? -4.225 16.808 6.860 1.00 93.44 263 ILE A C 1
ATOM 1965 O O . ILE A 1 263 ? -3.466 16.696 7.827 1.00 93.44 263 ILE A O 1
ATOM 1969 N N . ASN A 1 264 ? -4.467 17.980 6.271 1.00 94.31 264 ASN A N 1
ATOM 1970 C CA . ASN A 1 264 ? -3.842 19.221 6.721 1.00 94.31 264 ASN A CA 1
ATOM 1971 C C . ASN A 1 264 ? -4.371 19.674 8.085 1.00 94.31 264 ASN A C 1
ATOM 1973 O O . ASN A 1 264 ? -5.452 19.285 8.529 1.00 94.31 264 ASN A O 1
ATOM 1977 N N . ALA A 1 265 ? -3.600 20.549 8.733 1.00 92.44 265 ALA A N 1
ATOM 1978 C CA . ALA A 1 265 ? -3.967 21.135 10.013 1.00 92.44 265 ALA A CA 1
ATOM 1979 C C . ALA A 1 265 ? -5.377 21.742 9.991 1.00 92.44 265 ALA A C 1
ATOM 1981 O O . ALA A 1 265 ? -5.772 22.411 9.035 1.00 92.44 265 ALA A O 1
ATOM 1982 N N . SER A 1 266 ? -6.128 21.495 11.065 1.00 90.00 266 SER A N 1
ATOM 1983 C CA . SER A 1 266 ? -7.520 21.932 11.235 1.00 90.00 266 SER A CA 1
ATOM 1984 C C . SER A 1 266 ? -8.509 21.408 10.181 1.00 90.00 266 SER A C 1
ATOM 1986 O O . SER A 1 266 ? -9.605 21.959 10.063 1.00 90.00 266 SER A O 1
ATOM 1988 N N . LYS A 1 267 ? -8.151 20.370 9.410 1.00 91.50 267 LYS A N 1
ATOM 1989 C CA . LYS A 1 267 ? -9.042 19.724 8.434 1.00 91.50 267 LYS A CA 1
ATOM 1990 C C . LYS A 1 267 ? -9.514 18.355 8.908 1.00 91.50 267 LYS A C 1
ATOM 1992 O O . LYS A 1 267 ? -8.871 17.727 9.747 1.00 91.50 267 LYS A O 1
ATOM 1997 N N . VAL A 1 268 ? -10.650 17.914 8.374 1.00 88.56 268 VAL A N 1
ATOM 1998 C CA . VAL A 1 268 ? -11.240 16.596 8.635 1.00 88.56 268 VAL A CA 1
ATOM 1999 C C . VAL A 1 268 ? -11.647 15.921 7.329 1.00 88.56 268 VAL A C 1
ATOM 2001 O O . VAL A 1 268 ? 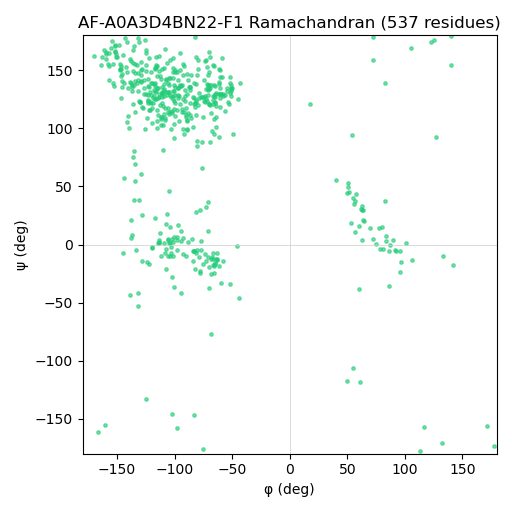-12.209 16.572 6.445 1.00 88.56 268 VAL A O 1
ATOM 2004 N N . LEU A 1 269 ? -11.390 14.616 7.232 1.00 90.06 269 LEU A N 1
ATOM 2005 C CA . LEU A 1 269 ? -11.931 13.742 6.191 1.00 90.06 269 LEU A CA 1
ATOM 2006 C C . LEU A 1 269 ? -13.083 12.919 6.772 1.00 90.06 269 LEU A C 1
ATOM 2008 O O . LEU A 1 269 ? -12.861 12.115 7.679 1.00 90.06 269 LEU A O 1
ATOM 2012 N N . LEU A 1 270 ? -14.297 13.154 6.262 1.00 87.31 270 LEU A N 1
ATOM 2013 C CA . LEU A 1 270 ? -15.514 12.466 6.686 1.00 87.31 270 LEU A CA 1
ATOM 2014 C C . LEU A 1 270 ? -15.854 11.298 5.755 1.00 87.31 270 LEU A C 1
ATOM 2016 O O . LEU A 1 270 ? -15.962 11.497 4.544 1.00 87.31 270 LEU A O 1
ATOM 2020 N N . LEU A 1 271 ? -16.074 10.112 6.330 1.00 87.06 271 LEU A N 1
ATOM 2021 C CA . LEU A 1 271 ? -16.522 8.909 5.613 1.00 87.06 271 LEU A CA 1
ATOM 2022 C C . LEU A 1 271 ? -17.947 8.549 6.047 1.00 87.06 271 LEU A C 1
ATOM 2024 O O . LEU A 1 271 ? -18.162 8.141 7.184 1.00 87.06 271 LEU A O 1
ATOM 2028 N N . GLY A 1 272 ? -18.928 8.726 5.174 1.00 83.31 272 GLY A N 1
ATOM 2029 C CA . GLY A 1 272 ? -20.304 8.283 5.403 1.00 83.31 272 GLY A CA 1
ATOM 2030 C C . GLY A 1 272 ? -20.525 6.803 5.079 1.00 83.31 272 GLY A C 1
ATOM 2031 O O . GLY A 1 272 ? -19.631 6.111 4.589 1.00 83.31 272 GLY A O 1
ATOM 2032 N N . SER A 1 273 ? -21.753 6.338 5.305 1.00 83.00 273 SER A N 1
ATOM 2033 C CA . SER A 1 273 ? -22.171 4.966 5.023 1.00 83.00 273 SER A CA 1
ATOM 2034 C C . SER A 1 273 ? -21.827 4.516 3.600 1.00 83.00 273 SER A C 1
ATOM 2036 O O . SER A 1 273 ? -22.146 5.192 2.619 1.00 83.00 273 SER A O 1
ATOM 2038 N N . GLY A 1 274 ? -21.161 3.363 3.491 1.00 82.00 274 GLY A N 1
ATOM 2039 C CA . GLY A 1 274 ? -20.763 2.761 2.215 1.00 82.00 274 GLY A CA 1
ATOM 2040 C C . GLY A 1 274 ? -19.575 3.440 1.523 1.00 82.00 274 GLY A C 1
ATOM 2041 O O . GLY A 1 274 ? -19.165 2.994 0.452 1.00 82.00 274 GLY A O 1
ATOM 2042 N N . GLN A 1 275 ? -19.000 4.493 2.109 1.00 90.50 275 GLN A N 1
ATOM 2043 C CA . GLN A 1 275 ? -17.824 5.164 1.560 1.00 90.50 275 GLN A CA 1
ATOM 2044 C C . GLN A 1 275 ? -16.547 4.483 2.041 1.00 90.50 275 GLN A C 1
ATOM 2046 O O . GLN A 1 275 ? -16.398 4.171 3.222 1.00 90.50 275 GLN A O 1
ATOM 2051 N N . THR A 1 276 ? -15.613 4.276 1.116 1.00 92.31 276 THR A N 1
ATOM 2052 C CA . THR A 1 276 ? -14.318 3.649 1.389 1.00 92.31 276 THR A CA 1
ATOM 2053 C C . THR A 1 276 ? -13.185 4.535 0.896 1.00 92.31 276 THR A C 1
ATOM 2055 O O . THR A 1 276 ? -13.182 4.956 -0.260 1.00 92.31 276 THR A O 1
ATOM 2058 N N . VAL A 1 277 ? -12.210 4.788 1.762 1.00 94.25 277 VAL A N 1
ATOM 2059 C CA . VAL A 1 277 ? -10.909 5.335 1.373 1.00 94.25 277 VAL A CA 1
ATOM 2060 C C . VAL A 1 277 ? -9.884 4.221 1.453 1.00 94.25 277 VAL A C 1
ATOM 2062 O O . VAL A 1 277 ? -9.649 3.692 2.537 1.00 94.25 277 VAL A O 1
ATOM 2065 N N . THR A 1 278 ? -9.290 3.874 0.314 1.00 97.19 278 THR A N 1
ATOM 2066 C CA . THR A 1 278 ? -8.221 2.874 0.235 1.00 97.19 278 THR A CA 1
ATOM 2067 C C . THR A 1 278 ? -6.863 3.562 0.169 1.00 97.19 278 THR A C 1
ATOM 2069 O O . THR A 1 278 ? -6.662 4.435 -0.672 1.00 97.19 278 THR A O 1
ATOM 2072 N N . VAL A 1 279 ? -5.930 3.163 1.032 1.00 97.50 279 VAL A N 1
ATOM 2073 C CA . VAL A 1 279 ? -4.542 3.646 1.051 1.00 97.50 279 VAL A CA 1
ATOM 2074 C C . VAL A 1 279 ? -3.617 2.495 0.668 1.00 97.50 279 VAL A C 1
ATOM 2076 O O . VAL A 1 279 ? -3.602 1.477 1.361 1.00 97.50 279 VAL A O 1
ATOM 2079 N N . THR A 1 280 ? -2.850 2.663 -0.411 1.00 96.62 280 THR A N 1
ATOM 2080 C CA . THR A 1 280 ? -1.963 1.627 -0.983 1.00 96.62 280 THR A CA 1
ATOM 2081 C C . THR A 1 280 ? -0.472 1.929 -0.839 1.00 96.62 280 THR A C 1
ATOM 2083 O O . THR A 1 280 ? 0.379 1.088 -1.106 1.00 96.62 280 THR A O 1
ATOM 2086 N N . GLY A 1 281 ? -0.128 3.146 -0.425 1.00 94.25 281 GLY A N 1
ATOM 2087 C CA . GLY A 1 281 ? 1.234 3.589 -0.155 1.00 94.25 281 GLY A CA 1
ATOM 2088 C C . GLY A 1 281 ? 1.691 3.198 1.242 1.00 94.25 281 GLY A C 1
ATOM 2089 O O . GLY A 1 281 ? 1.342 2.144 1.756 1.00 94.25 281 GLY A O 1
ATOM 2090 N N . THR A 1 282 ? 2.514 4.029 1.872 1.00 95.38 282 THR A N 1
ATOM 2091 C CA . THR A 1 282 ? 3.200 3.676 3.128 1.00 95.38 282 THR A CA 1
ATOM 2092 C C . THR A 1 282 ? 2.852 4.599 4.287 1.00 95.38 282 THR A C 1
ATOM 2094 O O . THR A 1 282 ? 3.326 4.393 5.407 1.00 95.38 282 THR A O 1
ATOM 2097 N N . SER A 1 283 ? 2.028 5.625 4.061 1.00 95.56 283 SER A N 1
ATOM 2098 C CA . SER A 1 283 ? 1.782 6.644 5.078 1.00 95.56 283 SER A CA 1
ATOM 2099 C C . SER A 1 283 ? 0.366 7.211 5.083 1.00 95.56 283 SER A C 1
ATOM 2101 O O . SER A 1 283 ? -0.242 7.500 4.048 1.00 95.56 283 SER A O 1
ATOM 2103 N N . ILE A 1 284 ? -0.115 7.430 6.306 1.00 96.12 284 ILE A N 1
ATOM 2104 C CA . ILE A 1 284 ? -1.263 8.268 6.631 1.00 96.12 284 ILE A CA 1
ATOM 2105 C C . ILE A 1 284 ? -0.767 9.331 7.605 1.00 96.12 284 ILE A C 1
ATOM 2107 O O . ILE A 1 284 ? -0.356 9.020 8.720 1.00 96.12 284 ILE A O 1
ATOM 2111 N N . THR A 1 285 ? -0.806 10.591 7.192 1.00 95.50 285 THR A N 1
ATOM 2112 C CA . THR A 1 285 ? -0.391 11.733 8.008 1.00 95.50 285 THR A CA 1
ATOM 2113 C C . THR A 1 285 ? -1.609 12.566 8.372 1.00 95.50 285 THR A C 1
ATOM 2115 O O . THR A 1 285 ? -2.176 13.248 7.522 1.00 95.50 285 THR A O 1
ATOM 2118 N N . ASN A 1 286 ? -2.007 12.556 9.640 1.00 93.00 286 ASN A N 1
ATOM 2119 C CA . ASN A 1 286 ? -3.052 13.422 10.160 1.00 93.00 286 ASN A CA 1
ATOM 2120 C C . ASN A 1 286 ? -2.471 14.589 10.967 1.00 93.00 286 ASN A C 1
ATOM 2122 O O . ASN A 1 286 ? -2.185 14.462 12.154 1.00 93.00 286 ASN A O 1
ATOM 2126 N N . ASN A 1 287 ? -2.380 15.761 10.343 1.00 92.56 287 ASN A N 1
ATOM 2127 C CA . ASN A 1 287 ? -2.072 17.010 11.044 1.00 92.56 287 ASN A CA 1
ATOM 2128 C C . ASN A 1 287 ? -3.341 17.735 11.525 1.00 92.56 287 ASN A C 1
ATOM 2130 O O . ASN A 1 287 ? -3.245 18.746 12.222 1.00 92.56 287 ASN A O 1
ATOM 2134 N N . GLY A 1 288 ? -4.516 17.272 11.090 1.00 87.12 288 GLY A N 1
ATOM 2135 C CA . GLY A 1 288 ? -5.806 17.916 11.301 1.00 87.12 288 GLY A CA 1
ATOM 2136 C C . GLY A 1 288 ? -6.609 17.358 12.469 1.00 87.12 288 GLY A C 1
ATOM 2137 O O . GLY A 1 288 ? -6.083 16.726 13.382 1.00 87.12 288 GLY A O 1
ATOM 2138 N N . PHE A 1 289 ? -7.922 17.583 12.409 1.00 82.12 289 PHE A N 1
ATOM 2139 C CA . PHE A 1 289 ? -8.880 17.056 13.381 1.00 82.12 289 PHE A CA 1
ATOM 2140 C C . PHE A 1 289 ? -9.141 15.556 13.219 1.00 82.12 289 PHE A C 1
ATOM 2142 O O . PHE A 1 289 ? -9.788 14.968 14.079 1.00 82.12 289 PHE A O 1
ATOM 2149 N N . GLY A 1 290 ? -8.636 14.922 12.160 1.00 74.69 290 GLY A N 1
ATOM 2150 C CA . GLY A 1 290 ? -8.691 13.474 12.015 1.00 74.69 290 GLY A CA 1
ATOM 2151 C C . GLY A 1 290 ? -9.326 12.972 10.733 1.00 74.69 290 GLY A C 1
ATOM 2152 O O . GLY A 1 290 ? -9.858 13.710 9.900 1.00 74.69 290 GLY A O 1
ATOM 2153 N N . LEU A 1 291 ? -9.268 11.651 10.637 1.00 76.94 291 LEU A N 1
ATOM 2154 C CA . LEU A 1 291 ? -10.100 10.832 9.782 1.00 76.94 291 LEU A CA 1
ATOM 2155 C C . LEU A 1 291 ? -11.303 10.388 10.621 1.00 76.94 291 LEU A C 1
ATOM 2157 O O . LEU A 1 291 ? -11.126 9.671 11.604 1.00 76.94 291 LEU A O 1
ATOM 2161 N N . ILE A 1 292 ? -12.506 10.839 10.279 1.00 72.38 292 ILE A N 1
ATOM 2162 C CA . ILE A 1 292 ? -13.710 10.562 11.067 1.00 72.38 292 ILE A CA 1
ATOM 2163 C C . ILE A 1 292 ? -14.727 9.909 10.146 1.00 72.38 292 ILE A C 1
ATOM 2165 O O . ILE A 1 292 ? -15.313 10.560 9.288 1.00 72.38 292 ILE A O 1
ATOM 2169 N N . ALA A 1 293 ? -14.978 8.621 10.322 1.00 65.56 293 ALA A N 1
ATOM 2170 C CA . ALA A 1 293 ? -16.184 8.049 9.753 1.00 65.56 293 ALA A CA 1
ATOM 2171 C C . ALA A 1 293 ? -17.412 8.586 10.529 1.00 65.56 293 ALA A C 1
ATOM 2173 O O . ALA A 1 293 ? -17.384 8.768 11.747 1.00 65.56 293 ALA A O 1
ATOM 2174 N N . VAL A 1 294 ? -18.443 9.007 9.794 1.00 65.44 294 VAL A N 1
ATOM 2175 C CA . VAL A 1 294 ? -19.648 9.678 10.317 1.00 65.44 294 VAL A CA 1
ATOM 2176 C C . VAL A 1 294 ? -20.599 8.654 10.945 1.00 65.44 294 VAL A C 1
ATOM 2178 O O . VAL A 1 294 ? -21.398 8.993 11.817 1.00 65.44 294 VAL A O 1
ATOM 2181 N N . ASP A 1 295 ? -20.471 7.392 10.537 1.00 67.81 295 ASP A N 1
ATOM 2182 C CA . ASP A 1 295 ? -21.224 6.242 11.018 1.00 67.81 295 ASP A CA 1
ATOM 2183 C C . ASP A 1 295 ? -20.375 4.960 10.970 1.00 67.81 295 ASP A C 1
ATOM 2185 O O . ASP A 1 295 ? -19.292 4.932 10.388 1.00 67.81 295 ASP A O 1
ATOM 2189 N N . ALA A 1 296 ? -20.898 3.878 11.552 1.00 66.94 296 ALA A N 1
ATOM 2190 C CA . ALA A 1 296 ? -20.202 2.597 11.681 1.00 66.94 296 ALA A CA 1
ATOM 2191 C C . ALA A 1 296 ? -19.855 1.900 10.342 1.00 66.94 296 ALA A C 1
ATOM 2193 O O . ALA A 1 296 ? -19.165 0.879 10.357 1.00 66.94 296 ALA A O 1
ATOM 2194 N N . ALA A 1 297 ? -20.323 2.412 9.196 1.00 79.19 297 ALA A N 1
ATOM 2195 C CA . ALA A 1 297 ? -20.144 1.802 7.880 1.00 79.19 297 ALA A CA 1
ATOM 2196 C C . ALA A 1 297 ? -19.116 2.521 6.986 1.00 79.19 297 ALA A C 1
ATOM 2198 O O . ALA A 1 297 ? -18.749 1.970 5.946 1.00 79.19 297 ALA A O 1
ATOM 2199 N N . GLY A 1 298 ? -18.630 3.708 7.366 1.00 89.12 298 GLY A N 1
ATOM 2200 C CA . GLY A 1 298 ? -17.500 4.351 6.690 1.00 89.12 298 GLY A CA 1
ATOM 2201 C C . GLY A 1 298 ? -16.212 3.541 6.868 1.00 89.12 298 GLY A C 1
ATOM 2202 O O . GLY A 1 298 ? -15.935 3.046 7.963 1.00 89.12 298 GLY A O 1
ATOM 2203 N N . ARG A 1 299 ? -15.418 3.381 5.803 1.00 91.88 299 ARG A N 1
ATOM 2204 C CA . ARG A 1 299 ? -14.278 2.452 5.784 1.00 91.88 299 ARG A CA 1
ATOM 2205 C C . ARG A 1 299 ? -12.954 3.113 5.411 1.00 91.88 299 ARG A C 1
ATOM 2207 O O . ARG A 1 299 ? -12.845 3.773 4.380 1.00 91.88 299 ARG A O 1
ATOM 2214 N N . LEU A 1 300 ? -11.933 2.868 6.225 1.00 94.06 300 LEU A N 1
ATOM 2215 C CA . LEU A 1 300 ? -10.528 3.048 5.880 1.00 94.06 300 LEU A CA 1
ATOM 2216 C C . LEU A 1 300 ? -9.956 1.676 5.522 1.00 94.06 300 LEU A C 1
ATOM 2218 O O . LEU A 1 300 ? -9.818 0.829 6.400 1.00 94.06 300 LEU A O 1
ATOM 2222 N N . ASN A 1 301 ? -9.634 1.464 4.252 1.00 96.31 301 ASN A N 1
ATOM 2223 C CA . ASN A 1 301 ? -9.039 0.231 3.758 1.00 96.31 301 ASN A CA 1
ATOM 2224 C C . ASN A 1 301 ? -7.525 0.421 3.575 1.00 96.31 301 ASN A C 1
ATOM 2226 O O . ASN A 1 301 ? -7.086 1.339 2.885 1.00 96.31 301 ASN A O 1
ATOM 2230 N N . LEU A 1 302 ? -6.727 -0.421 4.216 1.00 97.81 302 LEU A N 1
ATOM 2231 C CA . LEU A 1 302 ? -5.268 -0.387 4.194 1.00 97.81 302 LEU A CA 1
ATOM 2232 C C . LEU A 1 302 ? -4.776 -1.572 3.363 1.00 97.81 302 LEU A C 1
ATOM 2234 O O . LEU A 1 302 ? -4.877 -2.711 3.817 1.00 97.81 302 LEU A O 1
ATOM 2238 N N . ASP A 1 303 ? -4.276 -1.308 2.155 1.00 97.75 303 ASP A N 1
ATOM 2239 C CA . ASP A 1 303 ? -3.984 -2.342 1.154 1.00 97.75 303 ASP A CA 1
ATOM 2240 C C . ASP A 1 303 ? -2.626 -2.117 0.484 1.00 97.75 303 ASP A C 1
ATOM 2242 O O . ASP A 1 303 ? -2.517 -1.561 -0.606 1.00 97.75 303 ASP A O 1
ATOM 2246 N N . ASN A 1 304 ? -1.570 -2.527 1.181 1.00 96.12 304 ASN A N 1
ATOM 2247 C CA . ASN A 1 304 ? -0.207 -2.518 0.672 1.00 96.12 304 ASN A CA 1
ATOM 2248 C C . ASN A 1 304 ? 0.495 -3.828 1.047 1.00 96.12 304 ASN A C 1
ATOM 2250 O O . ASN A 1 304 ? 1.304 -3.889 1.981 1.00 96.12 304 ASN A O 1
ATOM 2254 N N . ASN A 1 305 ? 0.129 -4.897 0.338 1.00 95.06 305 ASN A N 1
ATOM 2255 C CA . ASN A 1 305 ? 0.637 -6.243 0.584 1.00 95.06 305 ASN A CA 1
ATOM 2256 C C . ASN A 1 305 ? 2.171 -6.288 0.648 1.00 95.06 305 ASN A C 1
ATOM 2258 O O . ASN A 1 305 ? 2.870 -5.730 -0.193 1.00 95.06 305 ASN A O 1
ATOM 2262 N N . GLY A 1 306 ? 2.686 -6.974 1.668 1.00 93.62 306 GLY A N 1
ATOM 2263 C CA . GLY A 1 306 ? 4.116 -7.127 1.937 1.00 93.62 306 GLY A CA 1
ATOM 2264 C C . GLY A 1 306 ? 4.775 -5.915 2.600 1.00 93.62 306 GLY A C 1
ATOM 2265 O O . GLY A 1 306 ? 5.946 -5.996 2.964 1.00 93.62 306 GLY A O 1
ATOM 2266 N N . ASN A 1 307 ? 4.047 -4.813 2.797 1.00 96.56 307 ASN A N 1
ATOM 2267 C CA . ASN A 1 307 ? 4.596 -3.546 3.268 1.00 96.56 307 ASN A CA 1
ATOM 2268 C C . ASN A 1 307 ? 3.872 -3.015 4.516 1.00 96.56 307 ASN A C 1
ATOM 2270 O O . ASN A 1 307 ? 2.904 -3.586 5.021 1.00 96.56 307 ASN A O 1
ATOM 2274 N N . THR A 1 308 ? 4.382 -1.897 5.044 1.00 97.38 308 THR A N 1
ATOM 2275 C CA . THR A 1 308 ? 3.828 -1.210 6.218 1.00 97.38 308 THR A CA 1
ATOM 2276 C C . THR A 1 308 ? 3.205 0.132 5.842 1.00 97.38 308 THR A C 1
ATOM 2278 O O . THR A 1 308 ? 3.857 0.964 5.209 1.00 97.38 308 THR A O 1
ATOM 2281 N N . ILE A 1 309 ? 1.980 0.378 6.313 1.00 98.25 309 ILE A N 1
ATOM 2282 C CA . ILE A 1 309 ? 1.342 1.698 6.332 1.00 98.25 309 ILE A CA 1
ATOM 2283 C C . ILE A 1 309 ? 1.479 2.282 7.734 1.00 98.25 309 ILE A C 1
ATOM 2285 O O . ILE A 1 309 ? 1.017 1.693 8.710 1.00 98.25 309 ILE A O 1
ATOM 2289 N N . THR A 1 310 ? 2.107 3.451 7.840 1.00 97.88 310 THR A N 1
ATOM 2290 C CA . THR A 1 310 ? 2.366 4.117 9.123 1.00 97.88 310 THR A CA 1
ATOM 2291 C C . THR A 1 310 ? 1.406 5.277 9.352 1.00 97.88 310 THR A C 1
ATOM 2293 O O . THR A 1 310 ? 1.318 6.184 8.521 1.00 97.88 310 THR A O 1
ATOM 2296 N N . LEU A 1 311 ? 0.731 5.286 10.504 1.00 96.19 311 LEU A N 1
ATOM 2297 C CA . LEU A 1 311 ? -0.043 6.433 10.975 1.00 96.19 311 LEU A CA 1
ATOM 2298 C C . LEU A 1 311 ? 0.869 7.435 11.687 1.00 96.19 311 LEU A C 1
ATOM 2300 O O . LEU A 1 311 ? 1.563 7.095 12.644 1.00 96.19 311 LEU A O 1
ATOM 2304 N N . SER A 1 312 ? 0.831 8.688 11.247 1.00 95.06 312 SER A N 1
ATOM 2305 C CA . SER A 1 312 ? 1.494 9.821 11.892 1.00 95.06 312 SER A CA 1
ATOM 2306 C C . SER A 1 312 ? 0.460 10.881 12.254 1.00 95.06 312 SER A C 1
ATOM 2308 O O . SER A 1 312 ? -0.341 11.271 11.413 1.00 95.06 312 SER A O 1
ATOM 2310 N N . GLY A 1 313 ? 0.495 11.367 13.493 1.00 90.94 313 GLY A N 1
ATOM 2311 C CA . GLY A 1 313 ? -0.501 12.289 14.043 1.00 90.94 313 GLY A CA 1
ATOM 2312 C C . GLY A 1 313 ? -1.774 11.603 14.564 1.00 90.94 313 GLY A C 1
ATOM 2313 O O . GLY A 1 313 ? -2.286 10.650 13.981 1.00 90.94 313 GLY A O 1
ATOM 2314 N N . ASN A 1 314 ? -2.269 12.085 15.706 1.00 86.12 314 ASN A N 1
ATOM 2315 C CA . ASN A 1 314 ? -3.424 11.511 16.405 1.00 86.12 314 ASN A CA 1
ATOM 2316 C C . ASN A 1 314 ? -4.715 11.706 15.622 1.00 86.12 314 ASN A C 1
ATOM 2318 O O . ASN A 1 314 ? -4.992 12.821 15.195 1.00 86.12 314 ASN A O 1
ATOM 2322 N N . ILE A 1 315 ? -5.569 10.688 15.549 1.00 83.88 315 ILE A N 1
ATOM 2323 C CA . ILE A 1 315 ? -6.955 10.858 15.088 1.00 83.88 315 ILE A CA 1
ATOM 2324 C C . ILE A 1 315 ? -7.786 11.412 16.257 1.00 83.88 315 ILE A C 1
ATOM 2326 O O . ILE A 1 315 ? -8.326 10.663 17.075 1.00 83.88 315 ILE A O 1
ATOM 2330 N N . SER A 1 316 ? -7.847 12.743 16.383 1.00 68.69 316 SER A N 1
ATOM 2331 C CA . SER A 1 316 ? -8.575 13.410 17.470 1.00 68.69 316 SER A CA 1
ATOM 2332 C C . SER A 1 316 ? -10.084 13.147 17.386 1.00 68.69 316 SER A C 1
ATOM 2334 O O . SER A 1 316 ? -10.717 13.450 16.384 1.00 68.69 316 SER A O 1
ATOM 2336 N N . GLY A 1 317 ? -10.669 12.576 18.446 1.00 73.00 317 GLY A N 1
ATOM 2337 C CA . GLY A 1 317 ? -12.088 12.176 18.496 1.00 73.00 317 GLY A CA 1
ATOM 2338 C C . GLY A 1 317 ? -12.358 10.699 18.166 1.00 73.00 317 GLY A C 1
ATOM 2339 O O . GLY A 1 317 ? -13.487 10.228 18.331 1.00 73.00 317 GLY A O 1
ATOM 2340 N N . GLY A 1 318 ? -11.316 9.963 17.764 1.00 84.00 318 GLY A N 1
ATOM 2341 C CA . GLY A 1 318 ? -11.375 8.544 17.430 1.00 84.00 318 GLY A CA 1
ATOM 2342 C C . GLY A 1 318 ? -12.087 8.242 16.108 1.00 84.00 318 GLY A C 1
ATOM 2343 O O . GLY A 1 318 ? -12.878 9.033 15.596 1.00 84.00 318 GLY A O 1
ATOM 2344 N N . PHE A 1 319 ? -11.800 7.071 15.556 1.00 88.50 319 PHE A N 1
ATOM 2345 C CA . PHE A 1 319 ? -12.368 6.573 14.316 1.00 88.50 319 PHE A CA 1
ATOM 2346 C C . PHE A 1 319 ? -13.640 5.761 14.594 1.00 88.50 319 PHE A C 1
ATOM 2348 O O . PHE A 1 319 ? -13.605 4.781 15.341 1.00 88.50 319 PHE A O 1
ATOM 2355 N N . ARG A 1 320 ? -14.756 6.166 13.976 1.00 85.75 320 ARG A N 1
ATOM 2356 C CA . ARG A 1 320 ? -16.079 5.532 14.102 1.00 85.75 320 ARG A CA 1
ATOM 2357 C C . ARG A 1 320 ? -16.435 4.853 12.790 1.00 85.75 320 ARG A C 1
ATOM 2359 O O . ARG A 1 320 ? -17.090 5.461 11.972 1.00 85.75 320 ARG A O 1
ATOM 2366 N N . GLY A 1 321 ? -15.945 3.655 12.537 1.00 88.38 321 GLY A N 1
ATOM 2367 C CA . GLY A 1 321 ? -16.185 2.952 11.280 1.00 88.38 321 GLY A CA 1
ATOM 2368 C C . GLY A 1 321 ? -15.331 1.703 11.190 1.00 88.38 321 GLY A C 1
ATOM 2369 O O . GLY A 1 321 ? -14.872 1.196 12.209 1.00 88.38 321 GLY A O 1
ATOM 2370 N N . ILE A 1 322 ? -15.056 1.238 9.979 1.00 90.81 322 ILE A N 1
ATOM 2371 C CA . ILE A 1 322 ? -14.224 0.056 9.747 1.00 90.81 322 ILE A CA 1
ATOM 2372 C C . ILE A 1 322 ? -12.810 0.475 9.352 1.00 90.81 322 ILE A C 1
ATOM 2374 O O . ILE A 1 322 ? -12.618 1.082 8.303 1.00 90.81 322 ILE A O 1
ATOM 2378 N N . VAL A 1 323 ? -11.820 0.140 10.175 1.00 93.62 323 VAL A N 1
ATOM 2379 C CA . VAL A 1 323 ? -10.424 0.062 9.732 1.00 93.62 323 VAL A CA 1
ATOM 2380 C C . VAL A 1 323 ? -10.199 -1.365 9.249 1.00 93.62 323 VAL A C 1
ATOM 2382 O O . VAL A 1 323 ? -10.253 -2.303 10.041 1.00 93.62 323 VAL A O 1
ATOM 2385 N N . GLU A 1 324 ? -10.006 -1.545 7.950 1.00 94.12 324 GLU A N 1
ATOM 2386 C CA . GLU A 1 324 ? -9.786 -2.848 7.326 1.00 94.12 324 GLU A CA 1
ATOM 2387 C C . GLU A 1 324 ? -8.333 -2.956 6.860 1.00 94.12 324 GLU A C 1
ATOM 2389 O O . GLU A 1 324 ? -7.838 -2.065 6.174 1.00 94.12 324 GLU A O 1
ATOM 2394 N N . ILE A 1 325 ? -7.637 -4.021 7.259 1.00 95.19 325 ILE A N 1
ATOM 2395 C CA . ILE A 1 325 ? -6.219 -4.241 6.948 1.00 95.19 325 ILE A CA 1
ATOM 2396 C C . ILE A 1 325 ? -6.109 -5.470 6.042 1.00 95.19 325 ILE A C 1
ATOM 2398 O O . ILE A 1 325 ? -6.386 -6.590 6.476 1.00 95.19 325 ILE A O 1
ATOM 2402 N N . GLN A 1 326 ? -5.729 -5.270 4.781 1.00 95.50 326 GLN A N 1
ATOM 2403 C CA . GLN A 1 326 ? -5.802 -6.298 3.740 1.00 95.50 326 GLN A CA 1
ATOM 2404 C C . GLN A 1 326 ? -4.540 -7.150 3.636 1.00 95.50 326 GLN A C 1
ATOM 2406 O O . GLN A 1 326 ? -3.419 -6.670 3.823 1.00 95.50 326 GLN A O 1
ATOM 2411 N N . GLY A 1 327 ? -4.750 -8.420 3.279 1.00 94.31 327 GLY A N 1
ATOM 2412 C CA . GLY A 1 327 ? -3.714 -9.380 2.909 1.00 94.31 327 GLY A CA 1
ATOM 2413 C C . GLY A 1 327 ? -2.567 -9.437 3.912 1.00 94.31 327 GLY A C 1
ATOM 2414 O O . GLY A 1 327 ? -2.780 -9.800 5.066 1.00 94.31 327 GLY A O 1
ATOM 2415 N N . THR A 1 328 ? -1.361 -9.091 3.465 1.00 95.50 328 THR A N 1
ATOM 2416 C CA . THR A 1 328 ? -0.127 -9.096 4.271 1.00 95.50 328 THR A CA 1
ATOM 2417 C C . THR A 1 328 ? 0.319 -7.692 4.694 1.00 95.50 328 THR A C 1
ATOM 2419 O O . THR A 1 328 ? 1.455 -7.505 5.130 1.00 95.50 328 THR A O 1
ATOM 2422 N N . THR A 1 329 ? -0.564 -6.696 4.580 1.00 97.25 329 THR A N 1
ATOM 2423 C CA . THR A 1 329 ? -0.294 -5.313 4.996 1.00 97.25 329 THR A CA 1
ATOM 2424 C C . THR A 1 329 ? -0.085 -5.233 6.507 1.00 97.25 329 THR A C 1
ATOM 2426 O O . THR A 1 329 ? -0.852 -5.802 7.285 1.00 97.25 329 THR A O 1
ATOM 2429 N N . THR A 1 330 ? 0.925 -4.480 6.941 1.00 97.31 330 THR A N 1
ATOM 2430 C CA . THR A 1 330 ? 1.115 -4.113 8.352 1.00 97.31 330 THR A CA 1
ATOM 2431 C C . THR A 1 330 ? 0.643 -2.684 8.600 1.00 97.31 330 THR A C 1
ATOM 2433 O O . THR A 1 330 ? 1.124 -1.749 7.965 1.00 97.31 330 THR A O 1
ATOM 2436 N N . PHE A 1 331 ? -0.255 -2.480 9.561 1.00 96.94 331 PHE A N 1
ATOM 2437 C CA . PHE A 1 331 ? -0.655 -1.156 10.024 1.00 96.94 331 PHE A CA 1
ATOM 2438 C C . PHE A 1 331 ? 0.133 -0.762 11.276 1.00 96.94 331 PHE A C 1
ATOM 2440 O O . PHE A 1 331 ? -0.121 -1.273 12.367 1.00 96.94 331 PHE A O 1
ATOM 2447 N N . ALA A 1 332 ? 1.088 0.157 11.124 1.00 97.12 332 ALA A N 1
ATOM 2448 C CA . ALA A 1 332 ? 1.830 0.735 12.238 1.00 97.12 332 ALA A CA 1
ATOM 2449 C C . ALA A 1 332 ? 1.039 1.905 12.847 1.00 97.12 332 ALA A C 1
ATOM 2451 O O . ALA A 1 332 ? 1.020 3.015 12.311 1.00 97.12 332 ALA A O 1
ATOM 2452 N N . THR A 1 333 ? 0.371 1.648 13.972 1.00 94.38 333 THR A N 1
ATOM 2453 C CA . THR A 1 333 ? -0.579 2.585 14.598 1.00 94.38 333 THR A CA 1
ATOM 2454 C C . THR A 1 333 ? 0.104 3.702 15.375 1.00 94.38 333 THR A C 1
ATOM 2456 O O . THR A 1 333 ? -0.504 4.744 15.616 1.00 94.38 333 THR A O 1
ATOM 2459 N N . ASN A 1 334 ? 1.338 3.461 15.835 1.00 94.31 334 ASN A N 1
ATOM 2460 C CA . ASN A 1 334 ? 2.102 4.332 16.732 1.00 94.31 334 ASN A CA 1
ATOM 2461 C C . ASN A 1 334 ? 1.364 4.725 18.030 1.00 94.31 334 ASN A C 1
ATOM 2463 O O . ASN A 1 334 ? 1.731 5.703 18.677 1.00 94.31 334 ASN A O 1
ATOM 2467 N N . GLY A 1 335 ? 0.317 3.986 18.424 1.00 92.62 335 GLY A N 1
ATOM 2468 C CA . GLY A 1 335 ? -0.544 4.371 19.549 1.00 92.62 335 GLY A CA 1
ATOM 2469 C C . GLY A 1 335 ? -1.423 5.600 19.279 1.00 92.62 335 GLY A C 1
ATOM 2470 O O . GLY A 1 335 ? -1.958 6.176 20.220 1.00 92.62 335 GLY A O 1
ATOM 2471 N N . LEU A 1 336 ? -1.564 6.021 18.017 1.00 92.62 336 LEU A N 1
ATOM 2472 C CA . LEU A 1 336 ? -2.201 7.287 17.622 1.00 92.62 336 LEU A CA 1
ATOM 2473 C C . LEU A 1 336 ? -3.670 7.138 17.195 1.00 92.62 336 LEU A C 1
ATOM 2475 O O . LEU A 1 336 ? -4.299 8.107 16.755 1.00 92.62 336 LEU A O 1
ATOM 2479 N N . ILE A 1 337 ? -4.226 5.928 17.304 1.00 91.94 337 ILE A N 1
ATOM 2480 C CA . ILE A 1 337 ? -5.603 5.621 16.918 1.00 91.94 337 ILE A CA 1
ATOM 2481 C C . ILE A 1 337 ? -6.440 5.179 18.118 1.00 91.94 337 ILE A C 1
ATOM 2483 O O . ILE A 1 337 ? -6.060 4.305 18.899 1.00 91.94 337 ILE A O 1
ATOM 2487 N N . THR A 1 338 ? -7.615 5.793 18.227 1.00 92.00 338 THR A N 1
ATOM 2488 C CA . THR A 1 338 ? -8.704 5.343 19.092 1.00 92.00 338 THR A CA 1
ATOM 2489 C C . THR A 1 338 ? -9.854 4.894 18.212 1.00 92.00 338 THR A C 1
ATOM 2491 O O . THR A 1 338 ? -10.265 5.635 17.327 1.00 92.00 338 THR A O 1
ATOM 2494 N N . ILE A 1 339 ? -10.381 3.708 18.459 1.00 92.38 339 ILE A N 1
ATOM 2495 C CA . ILE A 1 339 ? -11.605 3.194 17.861 1.00 92.38 339 ILE A CA 1
ATOM 2496 C C . ILE A 1 339 ? -12.745 3.625 18.778 1.00 92.38 339 ILE A C 1
ATOM 2498 O O . ILE A 1 339 ? -12.846 3.144 19.909 1.00 92.38 339 ILE A O 1
ATOM 2502 N N . SER A 1 340 ? -13.530 4.611 18.343 1.00 90.56 340 SER A N 1
ATOM 2503 C CA . SER A 1 340 ? -14.489 5.284 19.221 1.00 90.56 340 SER A CA 1
ATOM 2504 C C . SER A 1 340 ? -15.874 4.655 19.171 1.00 90.56 340 SER A C 1
ATOM 2506 O O . SER A 1 340 ? -16.325 4.189 18.129 1.00 90.56 340 SER A O 1
ATOM 2508 N N . ALA A 1 341 ? -16.553 4.669 20.316 1.00 89.88 341 ALA A N 1
ATOM 2509 C CA . ALA A 1 341 ? -17.903 4.148 20.505 1.00 89.88 341 ALA A CA 1
ATOM 2510 C C . ALA A 1 341 ? -18.730 5.168 21.297 1.00 89.88 341 ALA A C 1
ATOM 2512 O O . ALA A 1 341 ? -19.008 4.955 22.470 1.00 89.88 341 ALA A O 1
ATOM 2513 N N . PRO A 1 342 ? -19.067 6.326 20.706 1.00 86.56 342 PRO A N 1
ATOM 2514 C CA . PRO A 1 342 ? -19.804 7.396 21.388 1.00 86.56 342 PRO A CA 1
ATOM 2515 C C . PRO A 1 342 ? -21.245 7.034 21.783 1.00 86.56 342 PRO A C 1
ATOM 2517 O O . PRO A 1 342 ? -21.848 7.760 22.567 1.00 86.56 342 PRO A O 1
ATOM 2520 N N . SER A 1 343 ? -21.841 5.994 21.192 1.00 86.12 343 SER A N 1
ATOM 2521 C CA . SER A 1 343 ? -23.200 5.549 21.511 1.00 86.12 343 SER A CA 1
ATOM 2522 C C . SER A 1 343 ? -23.392 4.073 21.168 1.00 86.12 343 SER A C 1
ATOM 2524 O O . SER A 1 343 ? -22.595 3.479 20.444 1.00 86.12 343 SER A O 1
ATOM 2526 N N . ALA A 1 344 ? -24.503 3.483 21.611 1.00 82.44 344 ALA A N 1
ATOM 2527 C CA . ALA A 1 344 ? -24.859 2.102 21.270 1.00 82.44 344 ALA A CA 1
ATOM 2528 C C . ALA A 1 344 ? -25.065 1.856 19.757 1.00 82.44 344 ALA A C 1
ATOM 2530 O O . ALA A 1 344 ? -25.045 0.713 19.315 1.00 82.44 344 ALA A O 1
ATOM 2531 N N . SER A 1 345 ? -25.277 2.909 18.959 1.00 81.06 345 SER A N 1
ATOM 2532 C CA . SER A 1 345 ? -25.528 2.821 17.512 1.00 81.06 345 SER A CA 1
ATOM 2533 C C . SER A 1 345 ? -24.412 3.429 16.657 1.00 81.06 345 SER A C 1
ATOM 2535 O O . SER A 1 345 ? -24.562 3.540 15.442 1.00 81.06 345 SER A O 1
ATOM 2537 N N . SER A 1 346 ? -23.324 3.891 17.272 1.00 83.44 346 SER A N 1
ATOM 2538 C CA . SER A 1 346 ? -22.194 4.513 16.586 1.00 83.44 346 SER A CA 1
ATOM 2539 C C . SER A 1 346 ? -20.910 4.043 17.249 1.00 83.44 346 SER A C 1
ATOM 2541 O O . SER A 1 346 ? -20.633 4.386 18.397 1.00 83.44 346 SER A O 1
ATOM 2543 N N . PHE A 1 347 ? -20.149 3.235 16.519 1.00 87.00 347 PHE A N 1
ATOM 2544 C CA . PHE A 1 347 ? -18.931 2.593 16.990 1.00 87.00 347 PHE A CA 1
ATOM 2545 C C . PHE A 1 347 ? -17.957 2.373 15.832 1.00 87.00 347 PHE A C 1
ATOM 2547 O O . PHE A 1 347 ? -18.344 2.400 14.661 1.00 87.00 347 PHE A O 1
ATOM 2554 N N . GLY A 1 348 ? -16.688 2.162 16.166 1.00 89.44 348 GLY A N 1
ATOM 2555 C CA . GLY A 1 348 ? -15.665 1.712 15.238 1.00 89.44 348 GLY A CA 1
ATOM 2556 C C . GLY A 1 348 ? -15.234 0.270 15.478 1.00 89.44 348 GLY A C 1
ATOM 2557 O O . GLY A 1 348 ? -15.550 -0.339 16.497 1.00 89.44 348 GLY A O 1
ATOM 2558 N N . GLN A 1 349 ? -14.484 -0.257 14.520 1.00 90.19 349 GLN A N 1
ATOM 2559 C CA . GLN A 1 349 ? -13.958 -1.610 14.508 1.00 90.19 349 GLN A CA 1
ATOM 2560 C C . GLN A 1 349 ? -12.674 -1.695 13.679 1.00 90.19 349 GLN A C 1
ATOM 2562 O O . GLN A 1 349 ? -12.443 -0.898 12.768 1.00 90.19 349 GLN A O 1
ATOM 2567 N N . VAL A 1 350 ? -11.854 -2.693 13.994 1.00 91.56 350 VAL A N 1
ATOM 2568 C CA . VAL A 1 350 ? -10.646 -3.081 13.265 1.00 91.56 350 VAL A CA 1
ATOM 2569 C C . VAL A 1 350 ? -10.828 -4.511 12.774 1.00 91.56 350 VAL A C 1
ATOM 2571 O O . VAL A 1 350 ? -11.144 -5.404 13.557 1.00 91.56 350 VAL A O 1
ATOM 2574 N N . THR A 1 351 ? -10.649 -4.722 11.474 1.00 90.19 351 THR A N 1
ATOM 2575 C CA . THR A 1 351 ? -10.919 -5.989 10.778 1.00 90.19 351 THR A CA 1
ATOM 2576 C C . THR A 1 351 ? -9.854 -6.267 9.713 1.00 90.19 351 THR A C 1
ATOM 2578 O O . THR A 1 351 ? -9.001 -5.419 9.446 1.00 90.19 351 THR A O 1
ATOM 2581 N N . GLY A 1 352 ? -9.921 -7.441 9.083 1.00 89.75 352 GLY A N 1
ATOM 2582 C CA . GLY A 1 352 ? -9.062 -7.826 7.962 1.00 89.75 352 GLY A CA 1
ATOM 2583 C C . GLY A 1 352 ? -8.096 -8.963 8.297 1.00 89.75 352 GLY A C 1
ATOM 2584 O O . GLY A 1 352 ? -8.135 -9.526 9.391 1.00 89.75 352 GLY A O 1
ATOM 2585 N N . THR A 1 353 ? -7.257 -9.324 7.327 1.00 90.62 353 THR A N 1
ATOM 2586 C CA . THR A 1 353 ? -6.269 -10.415 7.439 1.00 90.62 353 THR A CA 1
ATOM 2587 C C . THR A 1 353 ? -4.849 -9.921 7.707 1.00 90.62 353 THR A C 1
ATOM 2589 O O . THR A 1 353 ? -3.964 -10.735 7.963 1.00 90.62 353 THR A O 1
ATOM 2592 N N . GLY A 1 354 ? -4.621 -8.610 7.610 1.00 92.62 354 GLY A N 1
ATOM 2593 C CA . GLY A 1 354 ? -3.317 -8.005 7.835 1.00 92.62 354 GLY A CA 1
ATOM 2594 C C . GLY A 1 354 ? -2.928 -7.915 9.310 1.00 92.62 354 GLY A C 1
ATOM 2595 O O . GLY A 1 354 ? -3.614 -8.397 10.209 1.00 92.62 354 GLY A O 1
ATOM 2596 N N . THR A 1 355 ? -1.784 -7.285 9.557 1.00 94.38 355 THR A N 1
ATOM 2597 C CA . THR A 1 355 ? -1.158 -7.196 10.880 1.00 94.38 355 THR A CA 1
ATOM 2598 C C . THR A 1 355 ? -1.330 -5.809 11.488 1.00 94.38 355 THR A C 1
ATOM 2600 O O . THR A 1 355 ? -1.105 -4.803 10.821 1.00 94.38 355 THR A O 1
ATOM 2603 N N . VAL A 1 356 ? -1.653 -5.738 12.779 1.00 94.50 356 VAL A N 1
ATOM 2604 C CA . VAL A 1 356 ? -1.567 -4.500 13.568 1.00 94.50 356 VAL A CA 1
ATOM 2605 C C . VAL A 1 356 ? -0.235 -4.470 14.312 1.00 94.50 356 VAL A C 1
ATOM 2607 O O . VAL A 1 356 ? 0.098 -5.404 15.042 1.00 94.50 356 VAL A O 1
ATOM 2610 N N . ASN A 1 357 ? 0.512 -3.377 14.164 1.00 95.06 357 ASN A N 1
ATOM 2611 C CA . ASN A 1 357 ? 1.739 -3.119 14.908 1.00 95.06 357 ASN A CA 1
ATOM 2612 C C . ASN A 1 357 ? 1.602 -1.836 15.742 1.00 95.06 357 ASN A C 1
ATOM 2614 O O . ASN A 1 357 ? 1.460 -0.736 15.207 1.00 95.06 357 ASN A O 1
ATOM 2618 N N . GLY A 1 358 ? 1.682 -1.982 17.062 1.00 93.00 358 GLY A N 1
ATOM 2619 C CA . GLY A 1 358 ? 1.517 -0.897 18.027 1.00 93.00 358 GLY A CA 1
ATOM 2620 C C . GLY A 1 358 ? 0.172 -0.931 18.750 1.00 93.00 358 GLY A C 1
ATOM 2621 O O . GLY A 1 358 ? -0.735 -1.692 18.409 1.00 93.00 358 GLY A O 1
ATOM 2622 N N . ASN A 1 359 ? 0.062 -0.109 19.793 1.00 93.19 359 ASN A N 1
ATOM 2623 C CA . ASN A 1 359 ? -1.139 -0.063 20.620 1.00 93.19 359 ASN A CA 1
ATOM 2624 C C . ASN A 1 359 ? -2.318 0.552 19.855 1.00 93.19 359 ASN A C 1
ATOM 2626 O O . ASN A 1 359 ? -2.151 1.462 19.039 1.00 93.19 359 ASN A O 1
ATOM 2630 N N . ILE A 1 360 ? -3.520 0.092 20.174 1.00 93.31 360 ILE A N 1
ATOM 2631 C CA . ILE A 1 360 ? -4.786 0.706 19.779 1.00 93.31 360 ILE A CA 1
ATOM 2632 C C . ILE A 1 360 ? -5.568 1.001 21.054 1.00 93.31 360 ILE A C 1
ATOM 2634 O O . ILE A 1 360 ? -5.538 0.203 21.989 1.00 93.31 360 ILE A O 1
ATOM 2638 N N . SER A 1 361 ? -6.269 2.133 21.085 1.00 93.25 361 SER A N 1
ATOM 2639 C CA . SER A 1 361 ? -7.287 2.403 22.101 1.00 93.25 361 SER A CA 1
ATOM 2640 C C . SER A 1 361 ? -8.669 2.034 21.565 1.00 93.25 361 SER A C 1
ATOM 2642 O O . SER A 1 361 ? -8.985 2.343 20.418 1.00 93.25 361 SER A O 1
ATOM 2644 N N . MET A 1 362 ? -9.502 1.382 22.366 1.00 91.88 362 MET A N 1
ATOM 2645 C CA . MET A 1 362 ? -10.878 1.022 22.032 1.00 91.88 362 MET A CA 1
ATOM 2646 C C . MET A 1 362 ? -11.830 1.523 23.103 1.00 91.88 362 MET A C 1
ATOM 2648 O O . MET A 1 362 ? -11.583 1.338 24.295 1.00 91.88 362 MET A O 1
ATOM 2652 N N . GLN A 1 363 ? -12.935 2.115 22.663 1.00 91.31 363 GLN A N 1
ATOM 2653 C CA . GLN A 1 363 ? -13.998 2.576 23.542 1.00 91.31 363 GLN A CA 1
ATOM 2654 C C . GLN A 1 363 ? -15.168 1.595 23.588 1.00 91.31 363 GLN A C 1
ATOM 2656 O O . GLN A 1 363 ? -15.507 0.970 22.584 1.00 91.31 363 GLN A O 1
ATOM 2661 N N . ALA A 1 364 ? -15.828 1.531 24.741 1.00 89.38 364 ALA A N 1
ATOM 2662 C CA . ALA A 1 364 ? -17.141 0.921 24.900 1.00 89.38 364 ALA A CA 1
ATOM 2663 C C . ALA A 1 364 ? -18.115 1.950 25.483 1.00 89.38 364 ALA A C 1
ATOM 2665 O O . ALA A 1 364 ? -17.819 2.570 26.506 1.00 89.38 364 ALA A O 1
ATOM 2666 N N . PHE A 1 365 ? -19.271 2.116 24.838 1.00 89.69 365 PHE A N 1
ATOM 2667 C CA . PHE A 1 365 ? -20.351 2.962 25.341 1.00 89.69 365 PHE A CA 1
ATOM 2668 C C . PHE A 1 365 ? -21.102 2.261 26.471 1.00 89.69 365 PHE A C 1
ATOM 2670 O O . PHE A 1 365 ? -21.607 1.154 26.269 1.00 89.69 365 PHE A O 1
ATOM 2677 N N . LEU A 1 366 ? -21.244 2.917 27.624 1.00 89.44 366 LEU A N 1
ATOM 2678 C CA . LEU A 1 366 ? -22.047 2.416 28.738 1.00 89.44 366 LEU A CA 1
ATOM 2679 C C . LEU A 1 366 ? -23.114 3.449 29.122 1.00 89.44 366 LEU A C 1
ATOM 2681 O O . LEU A 1 366 ? -22.801 4.566 29.522 1.00 89.44 366 LEU A O 1
ATOM 2685 N N . ASP A 1 367 ? -24.381 3.043 29.069 1.00 87.81 367 ASP A N 1
ATOM 2686 C CA . ASP A 1 367 ? -25.494 3.798 29.657 1.00 87.81 367 ASP A CA 1
ATOM 2687 C C . ASP A 1 367 ? -25.729 3.317 31.093 1.00 87.81 367 ASP A C 1
ATOM 2689 O O . ASP A 1 367 ? -26.395 2.297 31.316 1.00 87.81 367 ASP A O 1
ATOM 2693 N N . ALA A 1 368 ? -25.131 4.021 32.053 1.00 85.44 368 ALA A N 1
ATOM 2694 C CA . ALA A 1 368 ? -25.246 3.767 33.487 1.00 85.44 368 ALA A CA 1
ATOM 2695 C C . ALA A 1 368 ? -26.117 4.824 34.193 1.00 85.44 368 ALA A C 1
ATOM 2697 O O . ALA A 1 368 ? -26.000 5.034 35.407 1.00 85.44 368 ALA A O 1
ATOM 2698 N N . SER A 1 369 ? -27.044 5.445 33.449 1.00 82.94 369 SER A N 1
ATOM 2699 C CA . SER A 1 369 ? -28.078 6.336 33.993 1.00 82.94 369 SER A CA 1
ATOM 2700 C C . SER A 1 369 ? -28.855 5.674 35.141 1.00 82.94 369 SER A C 1
ATOM 2702 O O . SER A 1 369 ? -29.206 6.319 36.134 1.00 82.94 369 SER A O 1
ATOM 2704 N N . THR A 1 370 ? -29.043 4.355 35.039 1.00 84.31 370 THR A N 1
ATOM 2705 C CA . THR A 1 370 ? -29.395 3.458 36.143 1.00 84.31 370 THR A CA 1
ATOM 2706 C C . THR A 1 370 ? -28.240 2.495 36.391 1.00 84.31 370 THR A C 1
ATOM 2708 O O . THR A 1 370 ? -27.796 1.810 35.470 1.00 84.31 370 THR A O 1
ATOM 2711 N N . GLY A 1 371 ? -27.765 2.432 37.637 1.00 84.75 371 GLY A N 1
ATOM 2712 C CA . GLY A 1 371 ? -26.637 1.579 37.995 1.00 84.75 371 GLY A CA 1
ATOM 2713 C C . GLY A 1 371 ? -26.917 0.103 37.707 1.00 84.75 371 GLY A C 1
ATOM 2714 O O . GLY A 1 371 ? -27.971 -0.417 38.082 1.00 84.75 371 GLY A O 1
ATOM 2715 N N . ARG A 1 372 ? -25.994 -0.562 37.007 1.00 85.06 372 ARG A N 1
ATOM 2716 C CA . ARG A 1 372 ? -26.136 -1.959 36.572 1.00 85.06 372 ARG A CA 1
ATOM 2717 C C . ARG A 1 372 ? -24.789 -2.598 36.248 1.00 85.06 372 ARG A C 1
ATOM 2719 O O . ARG A 1 372 ? -23.789 -1.910 36.058 1.00 85.06 372 ARG A O 1
ATOM 2726 N N . TYR A 1 373 ? -24.789 -3.923 36.143 1.00 86.06 373 TYR A N 1
ATOM 2727 C CA . TYR A 1 373 ? -23.648 -4.680 35.637 1.00 86.06 373 TYR A CA 1
ATOM 2728 C C . TYR A 1 373 ? -23.609 -4.682 34.107 1.00 86.06 373 TYR A C 1
ATOM 2730 O O . TYR A 1 373 ? -24.632 -4.870 33.446 1.00 86.06 373 TYR A O 1
ATOM 2738 N N . PHE A 1 374 ? -22.404 -4.517 33.573 1.00 86.94 374 PHE A N 1
ATOM 2739 C CA . PHE A 1 374 ? -22.039 -4.672 32.173 1.00 86.94 374 PHE A CA 1
ATOM 2740 C C . PHE A 1 374 ? -21.112 -5.873 32.025 1.00 86.94 374 PHE A C 1
ATOM 2742 O O . PHE A 1 374 ? -20.285 -6.129 32.898 1.00 86.94 374 PHE A O 1
ATOM 2749 N N . TYR A 1 375 ? -21.232 -6.593 30.913 1.00 87.38 375 TYR A N 1
ATOM 2750 C CA . TYR A 1 375 ? -20.344 -7.705 30.588 1.00 87.38 375 TYR A CA 1
ATOM 2751 C C . TYR A 1 375 ? -19.308 -7.217 29.589 1.00 87.38 375 TYR A C 1
ATOM 2753 O O . TYR A 1 375 ? -19.620 -7.004 28.419 1.00 87.38 375 TYR A O 1
ATOM 2761 N N . LEU A 1 376 ? -18.096 -6.983 30.079 1.00 88.62 376 LEU A N 1
ATOM 2762 C CA . LEU A 1 376 ? -17.007 -6.383 29.317 1.00 88.62 376 LEU A CA 1
ATOM 2763 C C . LEU A 1 376 ? -15.867 -7.387 29.150 1.00 88.62 376 LEU A C 1
ATOM 2765 O O . LEU A 1 376 ? -15.687 -8.287 29.967 1.00 88.62 376 LEU A O 1
ATOM 2769 N N . GLY A 1 377 ? -15.082 -7.231 28.092 1.00 90.19 377 GLY A N 1
ATOM 2770 C CA . GLY A 1 377 ? -13.887 -8.031 27.845 1.00 90.19 377 GLY A CA 1
ATOM 2771 C C . GLY A 1 377 ? -12.869 -7.248 27.032 1.00 90.19 377 GLY A C 1
ATOM 2772 O O . GLY A 1 377 ? -13.154 -6.145 26.567 1.00 90.19 377 GLY A O 1
ATOM 2773 N N . SER A 1 378 ? -11.666 -7.803 26.901 1.00 91.12 378 SER A N 1
ATOM 2774 C CA . SER A 1 378 ? -10.562 -7.162 26.185 1.00 91.12 378 SER A CA 1
ATOM 2775 C C . SER A 1 378 ? -10.141 -8.002 24.976 1.00 91.12 378 SER A C 1
ATOM 2777 O O . SER A 1 378 ? -9.921 -9.209 25.128 1.00 91.12 378 SER A O 1
ATOM 2779 N N . PRO A 1 379 ? -9.963 -7.388 23.793 1.00 89.81 379 PRO A N 1
ATOM 2780 C CA . PRO A 1 379 ? -9.315 -8.036 22.658 1.00 89.81 379 PRO A CA 1
ATOM 2781 C C . PRO A 1 379 ? -7.780 -7.953 22.718 1.00 89.81 379 PRO A C 1
ATOM 2783 O O . PRO A 1 379 ? -7.098 -8.529 21.868 1.00 89.81 379 PRO A O 1
ATOM 2786 N N . PHE A 1 380 ? -7.221 -7.237 23.697 1.00 92.88 380 PHE A N 1
ATOM 2787 C CA . PHE A 1 380 ? -5.791 -6.955 23.795 1.00 92.88 380 PHE A CA 1
ATOM 2788 C C . PHE A 1 380 ? -5.034 -7.988 24.625 1.00 92.88 380 PHE A C 1
ATOM 2790 O O . PHE A 1 380 ? -5.579 -8.600 25.541 1.00 92.88 380 PHE A O 1
ATOM 2797 N N . THR A 1 381 ? -3.743 -8.141 24.339 1.00 92.31 381 THR A N 1
ATOM 2798 C CA . THR A 1 381 ? -2.850 -9.073 25.048 1.00 92.31 381 THR A CA 1
ATOM 2799 C C . THR A 1 381 ? -2.258 -8.507 26.338 1.00 92.31 381 THR A C 1
ATOM 2801 O O . THR A 1 381 ? -1.703 -9.261 27.133 1.00 92.31 381 THR A O 1
ATOM 2804 N N . ASN A 1 382 ? -2.348 -7.192 26.545 1.00 94.31 382 ASN A N 1
ATOM 2805 C CA . ASN A 1 382 ? -1.674 -6.478 27.631 1.00 94.31 382 ASN A CA 1
ATOM 2806 C C . ASN A 1 382 ? -2.535 -5.413 28.333 1.00 94.31 382 ASN A C 1
ATOM 2808 O O . ASN A 1 382 ? -2.007 -4.708 29.189 1.00 94.31 382 ASN A O 1
ATOM 2812 N N . ALA A 1 383 ? -3.826 -5.294 28.007 1.00 94.88 383 ALA A N 1
ATOM 2813 C CA . ALA A 1 383 ? -4.729 -4.413 28.751 1.00 94.88 383 ALA A CA 1
ATOM 2814 C C . ALA A 1 383 ? -5.030 -5.009 30.132 1.00 94.88 383 ALA A C 1
ATOM 2816 O O . ALA A 1 383 ? -5.259 -6.216 30.254 1.00 94.88 383 ALA A O 1
ATOM 2817 N N . VAL A 1 384 ? -5.042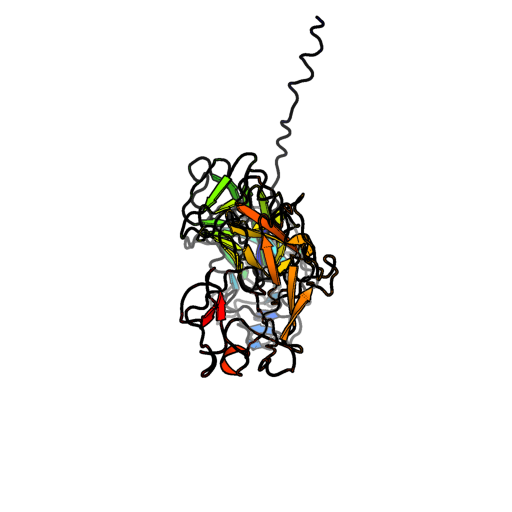 -4.178 31.170 1.00 96.19 384 VAL A N 1
ATOM 2818 C CA . VAL A 1 384 ? -5.291 -4.603 32.555 1.00 96.19 384 VAL A CA 1
ATOM 2819 C C . VAL A 1 384 ? -6.724 -4.300 32.980 1.00 96.19 384 VAL A C 1
ATOM 2821 O O . VAL A 1 384 ? -7.410 -3.471 32.387 1.00 96.19 384 VAL A O 1
ATOM 2824 N N . LEU A 1 385 ? -7.207 -4.972 34.026 1.00 95.94 385 LEU A N 1
ATOM 2825 C CA . LEU A 1 385 ? -8.587 -4.798 34.500 1.00 95.94 385 LEU A CA 1
ATOM 2826 C C . LEU A 1 385 ? -8.892 -3.356 34.927 1.00 95.94 385 LEU A C 1
ATOM 2828 O O . LEU A 1 385 ? -10.007 -2.882 34.723 1.00 95.94 385 LEU A O 1
ATOM 2832 N N . SER A 1 386 ? -7.911 -2.634 35.474 1.00 94.75 386 SER A N 1
ATOM 2833 C CA . SER A 1 386 ? -8.077 -1.223 35.827 1.00 94.75 386 SER A CA 1
ATOM 2834 C C . SER A 1 386 ? -8.268 -0.289 34.630 1.00 94.75 386 SER A C 1
ATOM 2836 O O . SER A 1 386 ? -8.652 0.853 34.855 1.00 94.75 386 SER A O 1
ATOM 2838 N N . ASP A 1 387 ? -8.027 -0.734 33.394 1.00 94.12 387 ASP A N 1
ATOM 2839 C CA . ASP A 1 387 ? -8.216 0.097 32.196 1.00 94.12 387 ASP A CA 1
ATOM 2840 C C . ASP A 1 387 ? -9.705 0.262 31.838 1.00 94.12 387 ASP A C 1
ATOM 2842 O O . ASP A 1 387 ? -10.081 1.173 31.110 1.00 94.12 387 ASP A O 1
ATOM 2846 N N . PHE A 1 388 ? -10.587 -0.588 32.373 1.00 93.50 388 PHE A N 1
ATOM 2847 C CA . PHE A 1 388 ? -12.029 -0.558 32.092 1.00 93.50 388 PHE A CA 1
ATOM 2848 C C . PHE A 1 388 ? -12.798 0.554 32.818 1.00 93.50 388 PHE A C 1
ATOM 2850 O O . PHE A 1 388 ? -14.021 0.614 32.709 1.00 93.50 388 PHE A O 1
ATOM 2857 N N . LYS A 1 389 ? -12.123 1.418 33.581 1.00 91.94 389 LYS A N 1
ATOM 2858 C CA . LYS A 1 389 ? -12.756 2.557 34.251 1.00 91.94 389 LYS A CA 1
ATOM 2859 C C . LYS A 1 389 ? -12.264 3.873 33.669 1.00 91.94 389 LYS A C 1
ATOM 2861 O O . LYS A 1 389 ? -11.104 4.011 33.289 1.00 91.94 389 LYS A O 1
ATOM 2866 N N . GLU A 1 390 ? -13.126 4.874 33.699 1.00 90.25 390 GLU A N 1
ATOM 2867 C CA . GLU A 1 390 ? -12.724 6.248 33.446 1.00 90.25 390 GLU A CA 1
ATOM 2868 C C . GLU A 1 390 ? -11.783 6.771 34.539 1.00 90.25 390 GLU A C 1
ATOM 2870 O O . GLU A 1 390 ? -11.795 6.343 35.702 1.00 90.25 390 GLU A O 1
ATOM 2875 N N . SER A 1 391 ? -10.955 7.744 34.164 1.00 85.50 391 SER A N 1
ATOM 2876 C CA . SER A 1 391 ? -10.114 8.454 35.121 1.00 85.50 391 SER A CA 1
ATOM 2877 C C . SER A 1 391 ? -10.985 9.151 36.167 1.00 85.50 391 SER A C 1
ATOM 2879 O O . SER A 1 391 ? -11.846 9.948 35.821 1.00 85.50 391 SER A O 1
ATOM 2881 N N . GLY A 1 392 ? -10.724 8.890 37.449 1.00 84.75 392 GLY A N 1
ATOM 2882 C CA . GLY A 1 392 ? -11.508 9.430 38.569 1.00 84.75 392 GLY A CA 1
ATOM 2883 C C . GLY A 1 392 ? -12.590 8.481 39.086 1.00 84.75 392 GLY A C 1
ATOM 2884 O O . GLY A 1 392 ? -12.896 8.517 40.276 1.00 84.75 392 GLY A O 1
ATOM 2885 N N . ALA A 1 393 ? -13.064 7.544 38.259 1.00 91.00 393 ALA A N 1
ATOM 2886 C CA . ALA A 1 393 ? -14.050 6.560 38.678 1.00 91.00 393 ALA A CA 1
ATOM 2887 C C . ALA A 1 393 ? -13.463 5.487 39.616 1.00 91.00 393 ALA A C 1
ATOM 2889 O O . ALA A 1 393 ? -12.251 5.208 39.669 1.00 91.00 393 ALA A O 1
ATOM 2890 N N . ILE A 1 394 ? -14.358 4.842 40.360 1.00 91.88 394 ILE A N 1
ATOM 2891 C CA . ILE A 1 394 ? -14.052 3.762 41.293 1.00 91.88 394 ILE A CA 1
ATOM 2892 C C . ILE A 1 394 ? -14.234 2.413 40.587 1.00 91.88 394 ILE A C 1
ATOM 2894 O O . ILE A 1 394 ? -15.214 2.178 39.886 1.00 91.88 394 ILE A O 1
ATOM 2898 N N . MET A 1 395 ? -13.291 1.501 40.807 1.00 93.75 395 MET A N 1
ATOM 2899 C CA . MET A 1 395 ? -13.428 0.082 40.487 1.00 93.75 395 MET A CA 1
ATOM 2900 C C . MET A 1 395 ? -12.777 -0.704 41.617 1.00 93.75 395 MET A C 1
ATOM 2902 O O . MET A 1 395 ? -11.690 -0.347 42.074 1.00 93.75 395 MET A O 1
ATOM 2906 N N . VAL A 1 396 ? -13.450 -1.751 42.083 1.00 94.38 396 VAL A N 1
ATOM 2907 C CA . VAL A 1 396 ? -13.012 -2.567 43.216 1.00 94.38 396 VAL A CA 1
ATOM 2908 C C . VAL A 1 396 ? -13.211 -4.035 42.869 1.00 94.38 396 VAL A C 1
ATOM 2910 O O . VAL A 1 396 ? -14.336 -4.473 42.632 1.00 94.38 396 VAL A O 1
ATOM 2913 N N . SER A 1 397 ? -12.125 -4.802 42.899 1.00 95.25 397 SER A N 1
ATOM 2914 C CA . SER A 1 397 ? -12.159 -6.263 42.832 1.00 95.25 397 SER A CA 1
ATOM 2915 C C . SER A 1 397 ? -12.000 -6.820 44.248 1.00 95.25 397 SER A C 1
ATOM 2917 O O . SER A 1 397 ? -10.891 -6.932 44.762 1.00 95.25 397 SER A O 1
ATOM 2919 N N . SER A 1 398 ? -13.117 -7.057 44.943 1.00 93.12 398 SER A N 1
ATOM 2920 C CA . SER A 1 398 ? -13.122 -7.681 46.275 1.00 93.12 398 SER A CA 1
ATOM 2921 C C . SER A 1 398 ? -14.509 -8.189 46.658 1.00 93.12 398 SER A C 1
ATOM 2923 O O . SER A 1 398 ? -15.515 -7.608 46.250 1.00 93.12 398 SER A O 1
ATOM 2925 N N . SER A 1 399 ? -14.557 -9.192 47.536 1.00 88.00 399 SER A N 1
ATOM 2926 C CA . SER A 1 399 ? -15.788 -9.688 48.164 1.00 88.00 399 SER A CA 1
ATOM 2927 C C . SER A 1 399 ? -16.277 -8.747 49.272 1.00 88.00 399 SER A C 1
ATOM 2929 O O . SER A 1 399 ? -16.248 -9.075 50.456 1.00 88.00 399 SER A O 1
ATOM 2931 N N . SER A 1 400 ? -16.679 -7.533 48.892 1.00 87.38 400 SER A N 1
ATOM 2932 C CA . SER A 1 400 ? -17.181 -6.490 49.794 1.00 87.38 400 SER A CA 1
ATOM 2933 C C . SER A 1 400 ? -18.437 -5.818 49.236 1.00 87.38 400 SER A C 1
ATOM 2935 O O . SER A 1 400 ? -18.788 -5.995 48.072 1.00 87.38 400 SER A O 1
ATOM 2937 N N . SER A 1 401 ? -19.100 -4.983 50.042 1.00 81.75 401 SER A N 1
ATOM 2938 C CA . SER A 1 401 ? -20.259 -4.188 49.600 1.00 81.75 401 SER A CA 1
ATOM 2939 C C . SER A 1 401 ? -19.937 -3.169 48.497 1.00 81.75 401 SER A C 1
ATOM 2941 O O . SER A 1 401 ? -20.854 -2.625 47.888 1.00 81.75 401 SER A O 1
ATOM 2943 N N . GLN A 1 402 ? -18.651 -2.906 48.239 1.00 85.44 402 GLN A N 1
ATOM 2944 C CA . GLN A 1 402 ? -18.167 -2.034 47.166 1.00 85.44 402 GLN A CA 1
ATOM 2945 C C . GLN A 1 402 ? -17.599 -2.819 45.974 1.00 85.44 402 GLN A C 1
ATOM 2947 O O . GLN A 1 402 ? -17.119 -2.201 45.026 1.00 85.44 402 GLN A O 1
ATOM 2952 N N . GLY A 1 403 ? -17.621 -4.157 46.013 1.00 87.75 403 GLY A N 1
ATOM 2953 C CA . GLY A 1 403 ? -17.127 -5.013 44.937 1.00 87.75 403 GLY A CA 1
ATOM 2954 C C . GLY A 1 403 ? -17.882 -4.772 43.632 1.00 87.75 403 GLY A C 1
ATOM 2955 O O . GLY A 1 403 ? -19.094 -4.969 43.547 1.00 87.75 403 GLY A O 1
ATOM 2956 N N . THR A 1 404 ? -17.160 -4.340 42.603 1.00 91.00 404 THR A N 1
ATOM 2957 C CA . THR A 1 404 ? -17.734 -3.905 41.323 1.00 91.00 404 THR A CA 1
ATOM 2958 C C . THR A 1 404 ? -17.195 -4.646 40.117 1.00 91.00 404 THR A C 1
ATOM 2960 O O . THR A 1 404 ? -17.845 -4.574 39.086 1.00 91.00 404 THR A O 1
ATOM 2963 N N . ALA A 1 405 ? -16.086 -5.378 40.220 1.00 94.00 405 ALA A N 1
ATOM 2964 C CA . ALA A 1 405 ? -15.536 -6.171 39.123 1.00 94.00 405 ALA A CA 1
ATOM 2965 C C . ALA A 1 405 ? -15.447 -7.652 39.512 1.00 94.00 405 ALA A C 1
ATOM 2967 O O . ALA A 1 405 ? -14.785 -7.999 40.493 1.00 94.00 405 ALA A O 1
ATOM 2968 N N . TRP A 1 406 ? -16.092 -8.505 38.718 1.00 90.56 406 TRP A N 1
ATOM 2969 C CA . TRP A 1 406 ? -16.256 -9.928 39.002 1.00 90.56 406 TRP A CA 1
ATOM 2970 C C . TRP A 1 406 ? -15.954 -10.787 37.777 1.00 90.56 406 TRP A C 1
ATOM 2972 O O . TRP A 1 406 ? -16.226 -10.397 36.638 1.00 90.56 406 TRP A O 1
ATOM 2982 N N . GLU A 1 407 ? -15.426 -11.979 38.018 1.00 90.06 407 GLU A N 1
ATOM 2983 C CA . GLU A 1 407 ? -15.281 -13.040 37.028 1.00 90.06 407 GLU A CA 1
ATOM 2984 C C . GLU A 1 407 ? -16.048 -14.283 37.477 1.00 90.06 407 GLU A C 1
ATOM 2986 O O . GLU A 1 407 ? -16.221 -14.526 38.668 1.00 90.06 407 GLU A O 1
ATOM 2991 N N . TRP A 1 408 ? -16.558 -15.045 36.513 1.00 85.06 408 TRP A N 1
ATOM 2992 C CA . TRP A 1 408 ? -17.244 -16.295 36.813 1.00 85.06 408 TRP A CA 1
ATOM 2993 C C . TRP A 1 408 ? -16.228 -17.420 36.993 1.00 85.06 408 TRP A C 1
ATOM 2995 O O . TRP A 1 408 ? -15.487 -17.733 36.050 1.00 85.06 408 TRP A O 1
ATOM 3005 N N . ASP A 1 409 ? -16.233 -18.050 38.165 1.00 80.94 409 ASP A N 1
ATOM 3006 C CA . ASP A 1 409 ? -15.535 -19.304 38.398 1.00 80.94 409 ASP A CA 1
ATOM 3007 C C . ASP A 1 409 ? -16.481 -20.484 38.157 1.00 80.94 409 ASP A C 1
ATOM 3009 O O . ASP A 1 409 ? -17.287 -20.887 38.998 1.00 80.94 409 ASP A O 1
ATOM 3013 N N . ALA A 1 410 ? -16.352 -21.077 36.973 1.00 75.12 410 ALA A N 1
ATOM 3014 C CA . ALA A 1 410 ? -17.120 -22.253 36.603 1.00 75.12 410 ALA A CA 1
ATOM 3015 C C . ALA A 1 410 ? -16.709 -23.516 37.378 1.00 75.12 410 ALA A C 1
ATOM 3017 O O . ALA A 1 410 ? -17.489 -24.458 37.412 1.00 75.12 410 ALA A O 1
ATOM 3018 N N . ALA A 1 411 ? -15.528 -23.594 37.997 1.00 78.38 411 ALA A N 1
ATOM 3019 C CA . ALA A 1 411 ? -15.165 -24.780 38.776 1.00 78.38 411 ALA A CA 1
ATOM 3020 C C . ALA A 1 411 ? -16.000 -24.878 40.062 1.00 78.38 411 ALA A C 1
ATOM 3022 O O . ALA A 1 411 ? -16.435 -25.969 40.431 1.00 78.38 411 ALA A O 1
ATOM 3023 N N . ASN A 1 412 ? -16.274 -23.731 40.687 1.00 76.06 412 ASN A N 1
ATOM 3024 C CA . ASN A 1 412 ? -16.993 -23.635 41.958 1.00 76.06 412 ASN A CA 1
ATOM 3025 C C . ASN A 1 412 ? -18.429 -23.090 41.826 1.00 76.06 412 ASN A C 1
ATOM 3027 O O . ASN A 1 412 ? -19.172 -23.097 42.804 1.00 76.06 412 ASN A O 1
ATOM 3031 N N . ALA A 1 413 ? -18.842 -22.688 40.618 1.00 73.19 413 ALA A N 1
ATOM 3032 C CA . ALA A 1 413 ? -20.136 -22.061 40.330 1.00 73.19 413 ALA A CA 1
ATOM 3033 C C . ALA A 1 413 ? -20.384 -20.774 41.130 1.00 73.19 413 ALA A C 1
ATOM 3035 O O . ALA A 1 413 ? -21.484 -20.549 41.641 1.00 73.19 413 ALA A O 1
ATOM 3036 N N . GLU A 1 414 ? -19.367 -19.921 41.232 1.00 76.44 414 GLU A N 1
ATOM 3037 C CA . GLU A 1 414 ? -19.446 -18.686 42.004 1.00 76.44 414 GLU A CA 1
ATOM 3038 C C . GLU A 1 414 ? -18.842 -17.476 41.283 1.00 76.44 414 GLU A C 1
ATOM 3040 O O . GLU A 1 414 ? -18.184 -17.581 40.245 1.00 76.44 414 GLU A O 1
ATOM 3045 N N . TRP A 1 415 ? -19.132 -16.294 41.830 1.00 82.75 415 TRP A N 1
ATOM 3046 C CA . TRP A 1 415 ? -18.548 -15.035 41.384 1.00 82.75 415 TRP A CA 1
ATOM 3047 C C . TRP A 1 415 ? -17.322 -14.710 42.222 1.00 82.75 415 TRP A C 1
ATOM 3049 O O . TRP A 1 415 ? -17.447 -14.408 43.410 1.00 82.75 415 TRP A O 1
ATOM 3059 N N . ASP A 1 416 ? -16.169 -14.673 41.566 1.00 88.81 416 ASP A N 1
ATOM 3060 C CA . ASP A 1 416 ? -14.905 -14.305 42.182 1.00 88.81 416 ASP A CA 1
ATOM 3061 C C . ASP A 1 416 ? -14.530 -12.852 41.881 1.00 88.81 416 ASP A C 1
ATOM 3063 O O . ASP A 1 416 ? -14.872 -12.315 40.818 1.00 88.81 416 ASP A O 1
ATOM 3067 N N . PRO A 1 417 ? -13.798 -12.180 42.789 1.00 93.88 417 PRO A N 1
ATOM 3068 C CA . PRO A 1 417 ? -13.167 -10.905 42.484 1.00 93.88 417 PRO A CA 1
ATOM 3069 C C . PRO A 1 417 ? -12.290 -11.013 41.229 1.00 93.88 417 PRO A C 1
ATOM 3071 O O . PRO A 1 417 ? -11.336 -11.792 41.195 1.00 93.88 417 PRO A O 1
ATOM 3074 N N . ALA A 1 418 ? -12.573 -10.191 40.213 1.00 94.75 418 ALA A N 1
ATOM 3075 C CA . ALA A 1 418 ? -11.856 -10.217 38.938 1.00 94.75 418 ALA A CA 1
ATOM 3076 C C . ALA A 1 418 ? -10.327 -10.151 39.113 1.00 94.75 418 ALA A C 1
ATOM 3078 O O . ALA A 1 418 ? -9.809 -9.329 39.882 1.00 94.75 418 ALA A O 1
ATOM 3079 N N . GLY A 1 419 ? -9.600 -11.003 38.385 1.00 94.12 419 GLY A N 1
ATOM 3080 C CA . GLY A 1 419 ? -8.142 -11.073 38.457 1.00 94.12 419 GLY A CA 1
ATOM 3081 C C . GLY A 1 419 ? -7.621 -11.501 39.831 1.00 94.12 419 GLY A C 1
ATOM 3082 O O . GLY A 1 419 ? -6.551 -11.043 40.233 1.00 94.12 419 GLY A O 1
ATOM 3083 N N . GLY A 1 420 ? -8.375 -12.307 40.584 1.00 93.81 420 GLY A N 1
ATOM 3084 C CA . GLY A 1 420 ? -7.995 -12.739 41.932 1.00 93.81 420 GLY A CA 1
ATOM 3085 C C . GLY A 1 420 ? -7.867 -11.581 42.928 1.00 93.81 420 GLY A C 1
ATOM 3086 O O . GLY A 1 420 ? -6.993 -11.599 43.794 1.00 93.81 420 GLY A O 1
ATOM 3087 N N . GLY A 1 421 ? -8.681 -10.533 42.770 1.00 95.31 421 GLY A N 1
ATOM 3088 C CA . GLY A 1 421 ? -8.647 -9.345 43.631 1.00 95.31 421 GLY A CA 1
ATOM 3089 C C . GLY A 1 421 ? -7.601 -8.288 43.255 1.00 95.31 421 GLY A C 1
ATOM 3090 O O . GLY A 1 421 ? -7.480 -7.281 43.953 1.00 95.31 421 GLY A O 1
ATOM 3091 N N . ASN A 1 422 ? -6.842 -8.472 42.167 1.00 96.19 422 ASN A N 1
ATOM 3092 C CA . ASN A 1 422 ? -5.833 -7.512 41.714 1.00 96.19 422 ASN A CA 1
ATOM 3093 C C . ASN A 1 422 ? -6.187 -6.911 40.346 1.00 96.19 422 ASN A C 1
ATOM 3095 O O . ASN A 1 422 ? -6.008 -7.542 39.306 1.00 96.19 422 ASN A O 1
ATOM 3099 N N . LEU A 1 423 ? -6.612 -5.645 40.342 1.00 96.19 423 LEU A N 1
ATOM 3100 C CA . LEU A 1 423 ? -6.977 -4.925 39.116 1.00 96.19 423 LEU A CA 1
ATOM 3101 C C . LEU A 1 423 ? -5.789 -4.611 38.186 1.00 96.19 423 LEU A C 1
ATOM 3103 O O . LEU A 1 423 ? -6.015 -4.242 37.038 1.00 96.19 423 LEU A O 1
ATOM 3107 N N . ALA A 1 424 ? -4.542 -4.766 38.644 1.00 96.56 424 ALA A N 1
ATOM 3108 C CA . ALA A 1 424 ? -3.359 -4.625 37.791 1.00 96.56 424 ALA A CA 1
ATOM 3109 C C . ALA A 1 424 ? -3.065 -5.884 36.953 1.00 96.56 424 ALA A C 1
ATOM 3111 O O . ALA A 1 424 ? -2.141 -5.880 36.141 1.00 96.56 424 ALA A O 1
ATOM 3112 N N . ASN A 1 425 ? -3.818 -6.970 37.152 1.00 97.38 425 ASN A N 1
ATOM 3113 C CA . ASN A 1 425 ? -3.687 -8.163 36.328 1.00 97.38 425 ASN A CA 1
ATOM 3114 C C . ASN A 1 425 ? -4.242 -7.917 34.917 1.00 97.38 425 ASN A C 1
ATOM 3116 O O . ASN A 1 425 ? -5.222 -7.190 34.727 1.00 97.38 425 ASN A O 1
ATOM 3120 N N . VAL A 1 426 ? -3.607 -8.552 33.930 1.00 96.12 426 VAL A N 1
ATOM 3121 C CA . VAL A 1 426 ? -4.016 -8.496 32.522 1.00 96.12 426 VAL A CA 1
ATOM 3122 C C . VAL A 1 426 ? -5.398 -9.131 32.365 1.00 96.12 426 VAL A C 1
ATOM 3124 O O . VAL A 1 426 ? -5.636 -10.249 32.828 1.00 96.12 426 VAL A O 1
ATOM 3127 N N . ALA A 1 427 ? -6.307 -8.424 31.697 1.00 94.12 427 ALA A N 1
ATOM 3128 C CA . ALA A 1 427 ? -7.606 -8.960 31.329 1.00 94.12 427 ALA A CA 1
ATOM 3129 C C . ALA A 1 427 ? -7.406 -10.103 30.326 1.00 94.12 427 ALA A C 1
ATOM 3131 O O . ALA A 1 427 ? -6.799 -9.932 29.270 1.00 94.12 427 ALA A O 1
ATOM 3132 N N . THR A 1 428 ? -7.903 -11.292 30.661 1.00 91.69 428 THR A N 1
ATOM 3133 C CA . THR A 1 428 ? -7.734 -12.471 29.811 1.00 91.69 428 THR A CA 1
ATOM 3134 C C . THR A 1 428 ? -8.515 -12.277 28.516 1.00 91.69 428 THR A C 1
ATOM 3136 O O . THR A 1 428 ? -9.735 -12.108 28.535 1.00 91.69 428 THR A O 1
ATOM 3139 N N . ARG A 1 429 ? -7.819 -12.325 27.379 1.00 88.19 429 ARG A N 1
ATOM 3140 C CA . ARG A 1 429 ? -8.436 -12.180 26.059 1.00 88.19 429 ARG A CA 1
ATOM 3141 C C . ARG A 1 429 ? -9.512 -13.249 25.844 1.00 88.19 429 ARG A C 1
ATOM 3143 O O . ARG A 1 429 ? -9.273 -14.432 26.071 1.00 88.19 429 ARG A O 1
ATOM 3150 N N . GLY A 1 430 ? -10.703 -12.819 25.431 1.00 83.88 430 GLY A N 1
ATOM 3151 C CA . GLY A 1 430 ? -11.869 -13.693 25.246 1.00 83.88 430 GLY A CA 1
ATOM 3152 C C . GLY A 1 430 ? -12.647 -14.044 26.522 1.00 83.88 430 GLY A C 1
ATOM 3153 O O . GLY A 1 430 ? -13.696 -14.678 26.435 1.00 83.88 430 GLY A O 1
ATOM 3154 N N . ARG A 1 431 ? -12.195 -13.616 27.709 1.00 88.25 431 ARG A N 1
ATOM 3155 C CA . ARG A 1 431 ? -12.958 -13.751 28.959 1.00 88.25 431 ARG A CA 1
ATOM 3156 C C . ARG A 1 431 ? -13.888 -12.554 29.149 1.00 88.25 431 ARG A C 1
ATOM 3158 O O . ARG A 1 431 ? -13.473 -11.410 28.965 1.00 88.25 431 ARG A O 1
ATOM 3165 N N . GLY A 1 432 ? -15.127 -12.828 29.550 1.00 88.88 432 GLY A N 1
ATOM 3166 C CA . GLY A 1 432 ? -16.068 -11.809 30.004 1.00 88.88 432 GLY A CA 1
ATOM 3167 C C . GLY A 1 432 ? -15.955 -11.544 31.505 1.00 88.88 432 GLY A C 1
ATOM 3168 O O . GLY A 1 432 ? -15.787 -12.466 32.302 1.00 88.88 432 GLY A O 1
ATOM 3169 N N . TYR A 1 433 ? -16.092 -10.278 31.880 1.00 90.94 433 TYR A N 1
ATOM 3170 C CA . TYR A 1 433 ? -16.086 -9.781 33.250 1.00 90.94 433 TYR A CA 1
ATOM 3171 C C . TYR A 1 433 ? -17.388 -9.034 33.520 1.00 90.94 433 TYR A C 1
ATOM 3173 O O . TYR A 1 433 ? -17.816 -8.223 32.700 1.00 90.94 433 TYR A O 1
ATOM 3181 N N . ALA A 1 434 ? -18.008 -9.278 34.672 1.00 90.81 434 ALA A N 1
ATOM 3182 C CA . ALA A 1 434 ? -19.168 -8.518 35.115 1.00 90.81 434 ALA A CA 1
ATOM 3183 C C . ALA A 1 434 ? -18.693 -7.292 35.901 1.00 90.81 434 ALA A C 1
ATOM 3185 O O . ALA A 1 434 ? -18.116 -7.419 36.983 1.00 90.81 434 ALA A O 1
ATOM 3186 N N . MET A 1 435 ? -18.929 -6.102 35.356 1.00 91.75 435 MET A N 1
ATOM 3187 C CA . MET A 1 435 ? -18.470 -4.845 35.935 1.00 91.75 435 MET A CA 1
ATOM 3188 C C . MET A 1 435 ? -19.635 -3.887 36.189 1.00 91.75 435 MET A C 1
ATOM 3190 O O . MET A 1 435 ? -20.407 -3.585 35.283 1.00 91.75 435 MET A O 1
ATOM 3194 N N . TYR A 1 436 ? -19.791 -3.416 37.424 1.00 89.50 436 TYR A N 1
ATOM 3195 C CA . TYR A 1 436 ? -20.867 -2.505 37.809 1.00 89.50 436 TYR A CA 1
ATOM 3196 C C . TYR A 1 436 ? -20.518 -1.062 37.457 1.00 89.50 436 TYR A C 1
ATOM 3198 O O . TYR A 1 436 ? -19.545 -0.534 37.988 1.00 89.50 436 TYR A O 1
ATOM 3206 N N . ALA A 1 437 ? -21.342 -0.404 36.643 1.00 90.00 437 ALA A N 1
ATOM 3207 C CA . ALA A 1 437 ? -21.235 1.031 36.402 1.00 90.00 437 ALA A CA 1
ATOM 3208 C C . ALA A 1 437 ? -22.433 1.776 37.004 1.00 90.00 437 ALA A C 1
ATOM 3210 O O . ALA A 1 437 ? -23.563 1.283 36.972 1.00 90.00 437 ALA A O 1
ATOM 3211 N N . GLY A 1 438 ? -22.179 2.964 37.559 1.00 88.00 438 GLY A N 1
ATOM 3212 C CA . GLY A 1 438 ? -23.181 3.833 38.184 1.00 88.00 438 GLY A CA 1
ATOM 32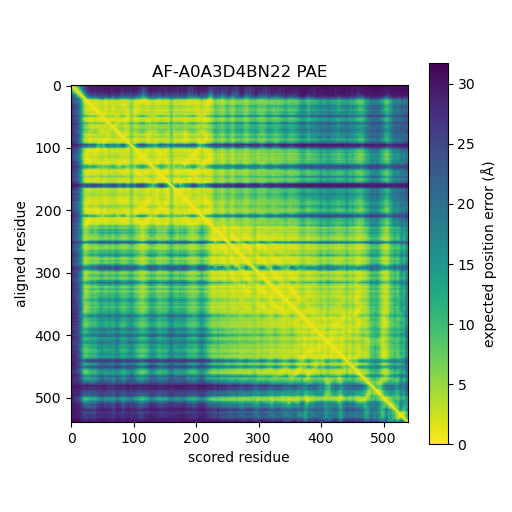13 C C . GLY A 1 438 ? -22.959 4.060 39.685 1.00 88.00 438 GLY A C 1
ATOM 3214 O O . GLY A 1 438 ? -21.848 3.943 40.198 1.00 88.00 438 GLY A O 1
ATOM 3215 N N . MET A 1 439 ? -24.024 4.415 40.408 1.00 84.62 439 MET A N 1
ATOM 3216 C CA . MET A 1 439 ? -24.015 4.619 41.868 1.00 84.62 439 MET A CA 1
ATOM 3217 C C . MET A 1 439 ? -24.605 3.401 42.585 1.00 84.62 439 MET A C 1
ATOM 3219 O O . MET A 1 439 ? -25.573 2.819 42.099 1.00 84.62 439 MET A O 1
ATOM 3223 N N . ASN A 1 440 ? -24.071 3.033 43.751 1.00 74.12 440 ASN A N 1
ATOM 3224 C CA . ASN A 1 440 ? -24.662 2.021 44.634 1.00 74.12 440 ASN A CA 1
ATOM 3225 C C . ASN A 1 440 ? -24.862 2.613 46.038 1.00 74.12 440 ASN A C 1
ATOM 3227 O O . ASN A 1 440 ? -23.922 2.715 46.830 1.00 74.12 440 ASN A O 1
ATOM 3231 N N . GLY A 1 441 ? -26.089 3.042 46.343 1.00 76.50 441 GLY A N 1
ATOM 3232 C CA . GLY A 1 441 ? -26.398 3.735 47.595 1.00 76.50 441 GLY A CA 1
ATOM 3233 C C . GLY A 1 441 ? -25.611 5.045 47.727 1.00 76.50 441 GLY A C 1
ATOM 3234 O O . GLY A 1 441 ? -25.782 5.949 46.915 1.00 76.50 441 GLY A O 1
ATOM 3235 N N . SER A 1 442 ? -24.758 5.145 48.754 1.00 76.38 442 SER A N 1
ATOM 3236 C CA . SER A 1 442 ? -23.840 6.281 48.971 1.00 76.38 442 SER A CA 1
ATOM 3237 C C . SER A 1 442 ? -22.433 6.065 48.393 1.00 76.38 442 SER A C 1
ATOM 3239 O O . SER A 1 442 ? -21.564 6.908 48.604 1.00 76.38 442 SER A O 1
ATOM 3241 N N . TYR A 1 443 ? -22.188 4.943 47.711 1.00 80.50 443 TYR A N 1
ATOM 3242 C CA . TYR A 1 443 ? -20.912 4.632 47.066 1.00 80.50 443 TYR A CA 1
ATOM 3243 C C . TYR A 1 443 ? -20.979 4.875 45.553 1.00 80.50 443 TYR A C 1
ATOM 3245 O O . TYR A 1 443 ? -22.035 4.730 44.935 1.00 80.50 443 TYR A O 1
ATOM 3253 N N . GLY A 1 444 ? -19.831 5.193 44.959 1.00 77.38 444 GLY A N 1
ATOM 3254 C CA . GLY A 1 444 ? -19.689 5.562 43.552 1.00 77.38 444 GLY A CA 1
ATOM 3255 C C . GLY A 1 444 ? -19.054 6.947 43.422 1.00 77.38 444 GLY A C 1
ATOM 3256 O O . GLY A 1 444 ? -18.808 7.599 44.443 1.00 77.38 444 GLY A O 1
ATOM 3257 N N . PRO A 1 445 ? -18.747 7.397 42.203 1.00 88.75 445 PRO A N 1
ATOM 3258 C CA . PRO A 1 445 ? -19.135 6.841 40.901 1.00 88.75 445 PRO A CA 1
ATOM 3259 C C . PRO A 1 445 ? -18.297 5.619 40.490 1.00 88.75 445 PRO A C 1
ATOM 3261 O O . PRO A 1 445 ? -17.069 5.647 40.568 1.00 88.75 445 PRO A O 1
ATOM 3264 N N . PHE A 1 446 ? -18.952 4.525 40.085 1.00 90.94 446 PHE A N 1
ATOM 3265 C CA . PHE A 1 446 ? -18.278 3.308 39.623 1.00 90.94 446 PHE A CA 1
ATOM 3266 C C . PHE A 1 446 ? -18.185 3.261 38.096 1.00 90.94 446 PHE A C 1
ATOM 3268 O O . PHE A 1 446 ? -19.184 3.505 37.419 1.00 90.94 446 PHE A O 1
ATOM 3275 N N . LEU A 1 447 ? -17.001 2.899 37.586 1.00 89.31 447 LEU A N 1
ATOM 3276 C CA . LEU A 1 447 ? -16.605 2.803 36.167 1.00 89.31 447 LEU A CA 1
ATOM 3277 C C . LEU A 1 447 ? -16.684 4.089 35.324 1.00 89.31 447 LEU A C 1
ATOM 3279 O O . LEU A 1 447 ? -15.786 4.290 34.513 1.00 89.31 447 LEU A O 1
ATOM 3283 N N . ILE A 1 448 ? -17.693 4.939 35.516 1.00 87.94 448 ILE A N 1
ATOM 3284 C CA . ILE A 1 448 ? -17.914 6.196 34.781 1.00 87.94 448 ILE A CA 1
ATOM 3285 C C . ILE A 1 448 ? -18.205 7.325 35.771 1.00 87.94 448 ILE A C 1
ATOM 3287 O O . ILE A 1 448 ? -19.037 7.149 36.667 1.00 87.94 448 ILE A O 1
ATOM 3291 N N . ASP A 1 449 ? -17.536 8.469 35.600 1.00 82.44 449 ASP A N 1
ATOM 3292 C CA . ASP A 1 449 ? -17.660 9.672 36.443 1.00 82.44 449 ASP A CA 1
ATOM 3293 C C . ASP A 1 449 ? -17.779 10.959 35.599 1.00 82.44 449 ASP A C 1
ATOM 3295 O O . ASP A 1 449 ? -17.010 11.909 35.737 1.00 82.44 449 ASP A O 1
ATOM 3299 N N . ASP A 1 450 ? -18.750 10.984 34.687 1.00 71.44 450 ASP A N 1
ATOM 3300 C CA . ASP A 1 450 ? -19.032 12.092 33.756 1.00 71.44 450 ASP A CA 1
ATOM 3301 C C . ASP A 1 450 ? -20.228 12.976 34.180 1.00 71.44 450 ASP A C 1
ATOM 3303 O O . ASP A 1 450 ? -20.583 13.948 33.512 1.00 71.44 450 ASP A O 1
ATOM 3307 N N . GLY A 1 451 ? -20.836 12.686 35.334 1.00 72.25 451 GLY A N 1
ATOM 3308 C CA . GLY A 1 451 ? -21.940 13.450 35.924 1.00 72.25 451 GLY A CA 1
ATOM 3309 C C . GLY A 1 451 ? -23.340 13.050 35.440 1.00 72.25 451 GLY A C 1
ATOM 3310 O O . GLY A 1 451 ? -24.264 13.042 36.260 1.00 72.25 451 GLY A O 1
ATOM 3311 N N . ASP A 1 452 ? -23.507 12.667 34.171 1.00 71.25 452 ASP A N 1
ATOM 3312 C CA . ASP A 1 452 ? -24.751 12.091 33.626 1.00 71.25 452 ASP A CA 1
ATOM 3313 C C . ASP A 1 452 ? -24.773 10.549 33.667 1.00 71.25 452 ASP A C 1
ATOM 3315 O O . ASP A 1 452 ? -25.832 9.933 33.499 1.00 71.25 452 ASP A O 1
ATOM 3319 N N . ARG A 1 453 ? -23.633 9.942 34.023 1.00 77.69 453 ARG A N 1
ATOM 3320 C CA . ARG A 1 453 ? -23.406 8.505 34.207 1.00 77.69 453 ARG A CA 1
ATOM 3321 C C . ARG A 1 453 ? -23.637 7.742 32.906 1.00 77.69 453 ARG A C 1
ATOM 3323 O O . ARG A 1 453 ? -24.104 6.606 32.941 1.00 77.69 453 ARG A O 1
ATOM 3330 N N . THR A 1 454 ? -23.375 8.370 31.763 1.00 82.25 454 THR A N 1
ATOM 3331 C CA . THR A 1 454 ? -23.540 7.780 30.435 1.00 82.25 454 THR A CA 1
ATOM 3332 C C . THR A 1 454 ? -22.404 8.236 29.532 1.00 82.25 454 THR A C 1
ATOM 3334 O O . THR A 1 454 ? -22.419 9.343 29.007 1.00 82.25 454 THR A O 1
ATOM 3337 N N . GLY A 1 455 ? -21.464 7.334 29.269 1.00 86.75 455 GLY A N 1
ATOM 3338 C CA . GLY A 1 455 ? -20.191 7.723 28.676 1.00 86.75 455 GLY A CA 1
ATOM 3339 C C . GLY A 1 455 ? -19.451 6.570 28.025 1.00 86.75 455 GLY A C 1
ATOM 3340 O O . GLY A 1 455 ? -20.045 5.573 27.597 1.00 86.75 455 GLY A O 1
ATOM 3341 N N . THR A 1 456 ? -18.132 6.715 27.927 1.00 89.19 456 THR A N 1
ATOM 3342 C CA . THR A 1 456 ? -17.270 5.741 27.258 1.00 89.19 456 THR A CA 1
ATOM 3343 C C . THR A 1 456 ? -16.096 5.362 28.133 1.00 89.19 456 THR A C 1
ATOM 3345 O O . THR A 1 456 ? -15.252 6.201 28.439 1.00 89.19 456 THR A O 1
ATOM 3348 N N . VAL A 1 457 ? -15.952 4.073 28.413 1.00 90.31 457 VAL A N 1
ATOM 3349 C CA . VAL A 1 457 ? -14.704 3.544 28.973 1.00 90.31 457 VAL A CA 1
ATOM 3350 C C . VAL A 1 457 ? -13.736 3.238 27.837 1.00 90.31 457 VAL A C 1
ATOM 3352 O O . VAL A 1 457 ? -14.168 2.854 26.750 1.00 90.31 457 VAL A O 1
ATOM 3355 N N . SER A 1 458 ? -12.436 3.422 28.067 1.00 91.12 458 SER A N 1
ATOM 3356 C CA . SER A 1 458 ? -11.408 3.268 27.036 1.00 91.12 458 SER A CA 1
ATOM 3357 C C . SER A 1 458 ? -10.310 2.331 27.513 1.00 91.12 458 SER A C 1
ATOM 3359 O O . SER A 1 458 ? -9.583 2.660 28.442 1.00 91.12 458 SER A O 1
ATOM 3361 N N . ILE A 1 459 ? -10.146 1.204 26.827 1.00 92.56 459 ILE A N 1
ATOM 3362 C CA . ILE A 1 459 ? -9.051 0.258 27.062 1.00 92.56 459 ILE A CA 1
ATOM 3363 C C . ILE A 1 459 ? -8.015 0.389 25.948 1.00 92.56 459 ILE A C 1
ATOM 3365 O O . ILE A 1 459 ? -8.371 0.633 24.798 1.00 92.56 459 ILE A O 1
ATOM 3369 N N . SER A 1 460 ? -6.729 0.258 26.264 1.00 92.56 460 SER A N 1
ATOM 3370 C CA . SER A 1 460 ? -5.652 0.351 25.272 1.00 92.56 460 SER A CA 1
ATOM 3371 C C . SER A 1 460 ? -4.713 -0.835 25.364 1.00 92.56 460 SER A C 1
ATOM 3373 O O . SER A 1 460 ? -4.357 -1.265 26.456 1.00 92.56 460 SER A O 1
ATOM 3375 N N . GLY A 1 461 ? -4.263 -1.334 24.219 1.00 93.69 461 GLY A N 1
ATOM 3376 C CA . GLY A 1 461 ? -3.293 -2.415 24.197 1.00 93.69 461 GLY A CA 1
ATOM 3377 C C . GLY A 1 461 ? -2.933 -2.892 22.801 1.00 93.69 461 GLY A C 1
ATOM 3378 O O . GLY A 1 461 ? -3.325 -2.304 21.792 1.00 93.69 461 GLY A O 1
ATOM 3379 N N . THR A 1 462 ? -2.155 -3.964 22.758 1.00 92.38 462 THR A N 1
ATOM 3380 C CA . THR A 1 462 ? -1.704 -4.619 21.533 1.00 92.38 462 THR A CA 1
ATOM 3381 C C . THR A 1 462 ? -2.698 -5.701 21.136 1.00 92.38 462 THR A C 1
ATOM 3383 O O . THR A 1 462 ? -3.102 -6.522 21.963 1.00 92.38 462 THR A O 1
ATOM 3386 N N . ILE A 1 463 ? -3.082 -5.724 19.863 1.00 88.44 463 ILE A N 1
ATOM 3387 C CA . ILE A 1 463 ? -3.866 -6.819 19.283 1.00 88.44 463 ILE A CA 1
ATOM 3388 C C . ILE A 1 463 ? -2.906 -7.947 18.899 1.00 88.44 463 ILE A C 1
ATOM 3390 O O . ILE A 1 463 ? -1.823 -7.691 18.377 1.00 88.44 463 ILE A O 1
ATOM 3394 N N . SER A 1 464 ? -3.298 -9.196 19.148 1.00 81.25 464 SER A N 1
ATOM 3395 C CA . SER A 1 464 ? -2.568 -10.343 18.603 1.00 81.25 464 SER A CA 1
ATOM 3396 C C . SER A 1 464 ? -3.077 -10.683 17.206 1.00 81.25 464 SER A C 1
ATOM 3398 O O . SER A 1 464 ? -4.289 -10.780 17.009 1.00 81.25 464 SER A O 1
ATOM 3400 N N . ASN A 1 465 ? -2.167 -10.942 16.267 1.00 75.81 465 ASN A N 1
ATOM 3401 C CA . ASN A 1 465 ? -2.487 -11.292 14.874 1.00 75.81 465 ASN A CA 1
ATOM 3402 C C . ASN A 1 465 ? -2.841 -12.784 14.702 1.00 75.81 465 ASN A C 1
ATOM 3404 O O . ASN A 1 465 ? -2.604 -13.373 13.650 1.00 75.81 465 ASN A O 1
ATOM 3408 N N . ASP A 1 466 ? -3.366 -13.422 15.750 1.00 75.94 466 ASP A N 1
ATOM 3409 C CA . ASP A 1 466 ? -3.734 -14.835 15.709 1.00 75.94 466 ASP A CA 1
ATOM 3410 C C . ASP A 1 466 ? -5.012 -15.018 14.887 1.00 75.94 466 ASP A C 1
ATOM 3412 O O . ASP A 1 466 ? -6.042 -14.415 15.190 1.00 75.94 466 ASP A O 1
ATOM 3416 N N . ALA A 1 467 ? -4.974 -15.924 13.907 1.00 63.31 467 ALA A N 1
ATOM 3417 C CA . ALA A 1 467 ? -6.140 -16.275 13.095 1.00 63.31 467 ALA A CA 1
ATOM 3418 C C . ALA A 1 467 ? -7.247 -16.991 13.895 1.00 63.31 467 ALA A C 1
ATOM 3420 O O . ALA A 1 467 ? -8.382 -17.104 13.435 1.00 63.31 467 ALA A O 1
ATOM 3421 N N . THR A 1 468 ? -6.934 -17.531 15.078 1.00 72.94 468 THR A N 1
ATOM 3422 C CA . THR A 1 468 ? -7.901 -18.241 15.924 1.00 72.94 468 THR A CA 1
ATOM 3423 C C . THR A 1 468 ? -7.587 -18.033 17.397 1.00 72.94 468 THR A C 1
ATOM 3425 O O . THR A 1 468 ? -6.492 -18.344 17.862 1.00 72.94 468 THR A O 1
ATOM 3428 N N . VAL A 1 469 ? -8.584 -17.567 18.146 1.00 75.50 469 VAL A N 1
ATOM 3429 C CA . VAL A 1 469 ? -8.550 -17.528 19.609 1.00 75.50 469 VAL A CA 1
ATOM 3430 C C . VAL A 1 469 ? -9.387 -18.675 20.150 1.00 75.50 469 VAL A C 1
ATOM 3432 O O . VAL A 1 469 ? -10.606 -18.691 19.997 1.00 75.50 469 VAL A O 1
ATOM 3435 N N . ASN A 1 470 ? -8.729 -19.629 20.802 1.00 77.81 470 ASN A N 1
ATOM 3436 C CA . ASN A 1 470 ? -9.411 -20.724 21.479 1.00 77.81 470 ASN A CA 1
ATOM 3437 C C . ASN A 1 470 ? -9.783 -20.289 22.897 1.00 77.81 470 ASN A C 1
ATOM 3439 O O . ASN A 1 470 ? -8.907 -20.117 23.744 1.00 77.81 470 ASN A O 1
ATOM 3443 N N . VAL A 1 471 ? -11.081 -20.136 23.159 1.00 75.38 471 VAL A N 1
ATOM 3444 C CA . VAL A 1 471 ? -11.608 -19.925 24.511 1.00 75.38 471 VAL A CA 1
ATOM 3445 C C . VAL A 1 471 ? -12.227 -21.233 24.981 1.00 75.38 471 VAL A C 1
ATOM 3447 O O . VAL A 1 471 ? -13.207 -21.705 24.409 1.00 75.38 471 VAL A O 1
ATOM 3450 N N . GLY A 1 472 ? -11.636 -21.840 26.011 1.00 74.31 472 GLY A N 1
ATOM 3451 C CA . GLY A 1 472 ? -12.214 -23.018 26.649 1.00 74.31 472 GLY A CA 1
ATOM 3452 C C . GLY A 1 472 ? -13.543 -22.661 27.311 1.00 74.31 472 GLY A C 1
ATOM 3453 O O . GLY A 1 472 ? -13.610 -21.718 28.104 1.00 74.31 472 GLY A O 1
ATOM 3454 N N . LEU A 1 473 ? -14.593 -23.411 26.982 1.00 72.19 473 LEU A N 1
ATOM 3455 C CA . LEU A 1 473 ? -15.853 -23.342 27.706 1.00 72.19 473 LEU A CA 1
ATOM 3456 C C . LEU A 1 473 ? -15.764 -24.253 28.933 1.00 72.19 473 LEU A C 1
ATOM 3458 O O . LEU A 1 473 ? -15.431 -25.432 28.814 1.00 72.19 473 LEU A O 1
ATOM 3462 N N . SER A 1 474 ? -16.059 -23.698 30.101 1.00 71.69 474 SER A N 1
ATOM 3463 C CA . SER A 1 474 ? -16.096 -24.410 31.376 1.00 71.69 474 SER A CA 1
ATOM 3464 C C . SER A 1 474 ? -17.539 -24.489 31.855 1.00 71.69 474 SER A C 1
ATOM 3466 O O . SER A 1 474 ? -18.215 -23.463 31.936 1.00 71.69 474 SER A O 1
ATOM 3468 N N . TYR A 1 475 ? -17.994 -25.701 32.165 1.00 72.25 475 TYR A N 1
ATOM 3469 C CA . TYR A 1 475 ? -19.358 -26.003 32.594 1.00 72.25 475 TYR A CA 1
ATOM 3470 C C . TYR A 1 475 ? -19.411 -26.328 34.084 1.00 72.25 475 TYR A C 1
ATOM 3472 O O . TYR A 1 475 ? -18.540 -27.037 34.592 1.00 72.25 475 TYR A O 1
ATOM 3480 N N . ASN A 1 476 ? -20.477 -25.880 34.742 1.00 69.06 476 ASN A N 1
ATOM 3481 C CA . ASN A 1 476 ? -20.887 -26.366 36.052 1.00 69.06 476 ASN A CA 1
ATOM 3482 C C . ASN A 1 476 ? -22.372 -26.739 36.022 1.00 69.06 476 ASN A C 1
ATOM 3484 O O . ASN A 1 476 ? -23.170 -26.004 35.446 1.00 69.06 476 ASN A O 1
ATOM 3488 N N . ASP A 1 477 ? -22.755 -27.841 36.668 1.00 69.38 477 ASP A N 1
ATOM 3489 C CA . ASP A 1 477 ? -24.165 -28.231 36.829 1.00 69.38 477 ASP A CA 1
ATOM 3490 C C . ASP A 1 477 ? -24.853 -27.524 38.016 1.00 69.38 477 ASP A C 1
ATOM 3492 O O . ASP A 1 477 ? -26.060 -27.661 38.230 1.00 69.38 477 ASP A O 1
ATOM 3496 N N . GLY A 1 478 ? -24.084 -26.759 38.793 1.00 63.50 478 GLY A N 1
ATOM 3497 C CA . GLY A 1 478 ? -24.502 -25.991 39.957 1.00 63.50 478 GLY A CA 1
ATOM 3498 C C . GLY A 1 478 ? -25.031 -26.851 41.103 1.00 63.50 478 GLY A C 1
ATOM 3499 O O . GLY A 1 478 ? -25.767 -26.352 41.951 1.00 63.50 478 GLY A O 1
ATOM 3500 N N . GLN A 1 479 ? -24.677 -28.141 41.133 1.00 65.50 479 GLN A N 1
ATOM 3501 C CA . GLN A 1 479 ? -25.120 -29.094 42.157 1.00 65.50 479 GLN A CA 1
ATOM 3502 C C . GLN A 1 479 ? -24.147 -29.220 43.338 1.00 65.50 479 GLN A C 1
ATOM 3504 O O . GLN A 1 479 ? -24.354 -30.040 44.238 1.00 65.50 479 GLN A O 1
ATOM 3509 N N . ALA A 1 480 ? -23.092 -28.402 43.373 1.00 63.19 480 ALA A N 1
ATOM 3510 C CA . ALA A 1 480 ? -22.218 -28.302 44.532 1.00 63.19 480 ALA A CA 1
ATOM 3511 C C . ALA A 1 480 ? -23.010 -27.828 45.769 1.00 63.19 480 ALA A C 1
ATOM 3513 O O . ALA A 1 480 ? -23.819 -26.898 45.713 1.00 63.19 480 ALA A O 1
ATOM 3514 N N . ALA A 1 481 ? -22.794 -28.484 46.911 1.00 54.81 481 ALA A N 1
ATOM 3515 C CA . ALA A 1 481 ? -23.518 -28.183 48.142 1.00 54.81 481 ALA A CA 1
ATOM 3516 C C . ALA A 1 481 ? -23.173 -26.770 48.648 1.00 54.81 481 ALA A C 1
ATOM 3518 O O . ALA A 1 481 ? -22.084 -26.552 49.171 1.00 54.81 481 ALA A O 1
ATOM 3519 N N . GLY A 1 482 ? -24.112 -25.826 48.523 1.00 59.88 482 GLY A N 1
ATOM 3520 C CA . GLY A 1 482 ? -23.970 -24.460 49.047 1.00 59.88 482 GLY A CA 1
ATOM 3521 C C . GLY A 1 482 ? -24.352 -23.340 48.079 1.00 59.88 482 GLY A C 1
ATOM 3522 O O . GLY A 1 482 ? -24.484 -22.201 48.518 1.00 59.88 482 GLY A O 1
ATOM 3523 N N . VAL A 1 483 ? -24.583 -23.645 46.799 1.00 51.41 483 VAL A N 1
ATOM 3524 C CA . VAL A 1 483 ? -24.903 -22.632 45.783 1.00 51.41 483 VAL A CA 1
ATOM 3525 C C . VAL A 1 483 ? -26.423 -22.523 45.609 1.00 51.41 483 VAL A C 1
ATOM 3527 O O . VAL A 1 483 ? -27.097 -23.507 45.310 1.00 51.41 483 VAL A O 1
ATOM 3530 N N . SER A 1 484 ? -26.996 -21.334 45.830 1.00 50.56 484 SER A N 1
ATOM 3531 C CA . SER A 1 484 ? -28.419 -21.059 45.573 1.00 50.56 484 SER A CA 1
ATOM 3532 C C . SER A 1 484 ? -28.562 -20.025 44.462 1.00 50.56 484 SER A C 1
ATOM 3534 O O . SER A 1 484 ? -28.168 -18.872 44.644 1.00 50.56 484 SER A O 1
ATOM 3536 N N . PHE A 1 485 ? -29.158 -20.415 43.338 1.00 54.78 485 PHE A N 1
ATOM 3537 C CA . PHE A 1 485 ? -29.439 -19.507 42.230 1.00 54.78 485 PHE A CA 1
ATOM 3538 C C . PHE A 1 485 ? -30.847 -18.915 42.338 1.00 54.78 485 PHE A C 1
ATOM 3540 O O . PHE A 1 48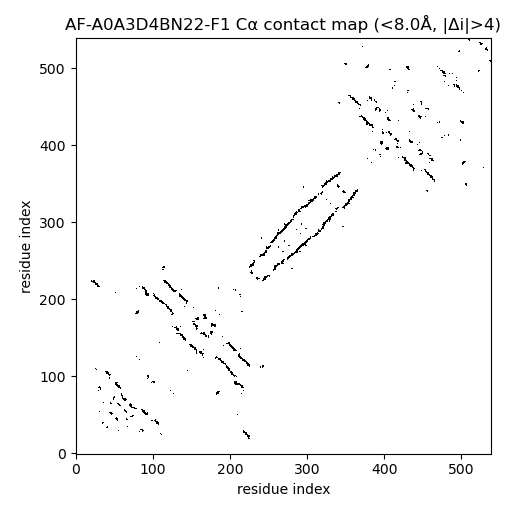5 ? -31.764 -19.495 42.932 1.00 54.78 485 PHE A O 1
ATOM 3547 N N . VAL A 1 486 ? -31.035 -17.743 41.728 1.00 43.97 486 VAL A N 1
ATOM 3548 C CA . VAL A 1 486 ? -32.360 -17.141 41.550 1.00 43.97 486 VAL A CA 1
ATOM 3549 C C . VAL A 1 486 ? -33.146 -18.016 40.567 1.00 43.97 486 VAL A C 1
ATOM 3551 O O . VAL A 1 486 ? -32.962 -17.914 39.361 1.00 43.97 486 VAL A O 1
ATOM 3554 N N . GLY A 1 487 ? -33.991 -18.908 41.091 1.00 53.38 487 GLY A N 1
ATOM 3555 C CA . GLY A 1 487 ? -34.759 -19.875 40.293 1.00 53.38 487 GLY A CA 1
ATOM 3556 C C . GLY A 1 487 ? -34.903 -21.260 40.934 1.00 53.38 487 GLY A C 1
ATOM 3557 O O . GLY A 1 487 ? -35.810 -22.003 40.567 1.00 53.38 487 GLY A O 1
ATOM 3558 N N . GLY A 1 488 ? -34.071 -21.590 41.929 1.00 61.09 488 GLY A N 1
ATOM 3559 C CA . GLY A 1 488 ? -34.129 -22.854 42.669 1.00 61.09 488 GLY A CA 1
ATOM 3560 C C . GLY A 1 488 ? -32.761 -23.527 42.805 1.00 61.09 488 GLY A C 1
ATOM 3561 O O . GLY A 1 488 ? -31.734 -22.933 42.500 1.00 61.09 488 GLY A O 1
ATOM 3562 N N . SER A 1 489 ? -32.760 -24.771 43.289 1.00 64.06 489 SER A N 1
ATOM 3563 C CA . SER A 1 489 ? -31.551 -25.588 43.505 1.00 64.06 489 SER A CA 1
ATOM 3564 C C . SER A 1 489 ? -31.464 -26.818 42.591 1.00 64.06 489 SER A C 1
ATOM 3566 O O . SER A 1 489 ? -30.572 -27.646 42.749 1.00 64.06 489 SER A O 1
ATOM 3568 N N . GLY A 1 490 ? -32.434 -27.006 41.692 1.00 62.81 490 GLY A N 1
ATOM 3569 C CA . GLY A 1 490 ? -32.411 -28.108 40.729 1.00 62.81 490 GLY A CA 1
ATOM 3570 C C . GLY A 1 490 ? -31.490 -27.792 39.553 1.00 62.81 490 GLY A C 1
ATOM 3571 O O . GLY A 1 490 ? -31.382 -26.629 39.187 1.00 62.81 490 GLY A O 1
ATOM 3572 N N . VAL A 1 491 ? -30.903 -28.822 38.935 1.00 63.03 491 VAL A N 1
ATOM 3573 C CA . VAL A 1 491 ? -29.935 -28.711 37.819 1.00 63.03 491 VAL A CA 1
ATOM 3574 C C . VAL A 1 491 ? -30.366 -27.695 36.759 1.00 63.03 491 VAL A C 1
ATOM 3576 O O . VAL A 1 491 ? -29.600 -26.814 36.400 1.00 63.03 491 VAL A O 1
ATOM 3579 N N . SER A 1 492 ? -31.632 -27.727 36.337 1.00 61.84 492 SER A N 1
ATOM 3580 C CA . SER A 1 492 ? -32.178 -26.812 35.322 1.00 61.84 492 SER A CA 1
ATOM 3581 C C . SER A 1 492 ? -32.197 -25.327 35.720 1.00 61.84 492 SER A C 1
ATOM 3583 O O . SER A 1 492 ? -32.508 -24.476 34.895 1.00 61.84 492 SER A O 1
ATOM 3585 N N . ALA A 1 493 ? -31.978 -25.011 36.997 1.00 56.00 493 ALA A N 1
ATOM 3586 C CA . ALA A 1 493 ? -31.901 -23.655 37.538 1.00 56.00 493 ALA A CA 1
ATOM 3587 C C . ALA A 1 493 ? -30.466 -23.254 37.925 1.00 56.00 493 ALA A C 1
ATOM 3589 O O . ALA A 1 493 ? -30.251 -22.105 38.307 1.00 56.00 493 ALA A O 1
ATOM 3590 N N . THR A 1 494 ? -29.515 -24.191 37.874 1.00 59.34 494 THR A N 1
ATOM 3591 C CA . THR A 1 494 ? -28.158 -24.022 38.410 1.00 59.34 494 THR A CA 1
ATOM 3592 C C . THR A 1 494 ? -27.056 -24.367 37.404 1.00 59.34 494 THR A C 1
ATOM 3594 O O . THR A 1 494 ? -25.903 -24.019 37.638 1.00 59.34 494 THR A O 1
ATOM 3597 N N . GLU A 1 495 ? -27.385 -25.030 36.292 1.00 63.81 495 GLU A N 1
ATOM 3598 C CA . GLU A 1 495 ? -26.441 -25.337 35.217 1.00 63.81 495 GLU A CA 1
ATOM 3599 C C . GLU A 1 495 ? -26.034 -24.079 34.430 1.00 63.81 495 GLU A C 1
ATOM 3601 O O . GLU A 1 495 ? -26.868 -23.229 34.107 1.00 63.81 495 GLU A O 1
ATOM 3606 N N . GLY A 1 496 ? -24.744 -23.945 34.108 1.00 63.03 496 GLY A N 1
ATOM 3607 C CA . GLY A 1 496 ? -24.234 -22.762 33.417 1.00 63.03 496 GLY A CA 1
ATOM 3608 C C . GLY A 1 496 ? -22.797 -22.878 32.913 1.00 63.03 496 GLY A C 1
ATOM 3609 O O . GLY A 1 496 ? -22.017 -23.730 33.341 1.00 63.03 496 GLY A O 1
ATOM 3610 N N . TRP A 1 497 ? -22.453 -21.983 31.987 1.00 67.31 497 TRP A N 1
ATOM 3611 C CA . TRP A 1 497 ? -21.131 -21.867 31.368 1.00 67.31 497 TRP A CA 1
ATOM 3612 C C . TRP A 1 497 ? -20.451 -20.550 31.752 1.00 67.31 497 TRP A C 1
ATOM 3614 O O . TRP A 1 497 ? -21.099 -19.601 32.196 1.00 67.31 497 TRP A O 1
ATOM 3624 N N . ASN A 1 498 ? -19.135 -20.479 31.566 1.00 70.62 498 ASN A N 1
ATOM 3625 C CA . ASN A 1 498 ? -18.361 -19.256 31.757 1.00 70.62 498 ASN A CA 1
ATOM 3626 C C . ASN A 1 498 ? -18.779 -18.106 30.830 1.00 70.62 498 ASN A C 1
ATOM 3628 O O . ASN A 1 498 ? -19.198 -18.304 29.691 1.00 70.62 498 ASN A O 1
ATOM 3632 N N . LEU A 1 499 ? -18.587 -16.877 31.321 1.00 75.25 499 LEU A N 1
ATOM 3633 C CA . LEU A 1 499 ? -18.733 -15.673 30.513 1.00 75.25 499 LEU A CA 1
ATOM 3634 C C . LEU A 1 499 ? -17.614 -15.580 29.473 1.00 75.25 499 LEU A C 1
ATOM 3636 O O . LEU A 1 499 ? -16.430 -15.474 29.810 1.00 75.25 499 LEU A O 1
ATOM 3640 N N . VAL A 1 500 ? -18.009 -15.546 28.207 1.00 79.00 500 VAL A N 1
ATOM 3641 C CA . VAL A 1 500 ? -17.118 -15.328 27.067 1.00 79.00 500 VAL A CA 1
ATOM 3642 C C . VAL A 1 500 ? -17.331 -13.914 26.542 1.00 79.00 500 VAL A C 1
ATOM 3644 O O . VAL A 1 500 ? -18.462 -13.438 26.458 1.00 79.00 500 VAL A O 1
ATOM 3647 N N . ALA A 1 501 ? -16.240 -13.245 26.189 1.00 82.44 501 ALA A N 1
ATOM 3648 C CA . ALA A 1 501 ? -16.268 -11.965 25.497 1.00 82.44 501 ALA A CA 1
ATOM 3649 C C . ALA A 1 501 ? -15.643 -12.103 24.112 1.00 82.44 501 ALA A C 1
ATOM 3651 O O . ALA A 1 501 ? -14.883 -13.032 23.842 1.00 82.44 501 ALA A O 1
ATOM 3652 N N . ASN A 1 502 ? -15.938 -11.146 23.239 1.00 79.69 502 ASN A N 1
ATOM 3653 C CA . ASN A 1 502 ? -15.314 -11.073 21.930 1.00 79.69 502 ASN A CA 1
ATOM 3654 C C . ASN A 1 502 ? -13.795 -10.827 22.068 1.00 79.69 502 ASN A C 1
ATOM 3656 O O . ASN A 1 502 ? -13.399 -9.804 22.632 1.00 79.69 502 ASN A O 1
ATOM 3660 N N . PRO A 1 503 ? -12.930 -11.732 21.573 1.00 84.44 503 PRO A N 1
ATOM 3661 C CA . PRO A 1 503 ? -11.482 -11.579 21.678 1.00 84.44 503 PRO A CA 1
ATOM 3662 C C . PRO A 1 503 ? -10.875 -10.716 20.557 1.00 84.44 503 PRO A C 1
ATOM 3664 O O . PRO A 1 503 ? -9.646 -10.613 20.470 1.00 84.44 503 PRO A O 1
ATOM 3667 N N . TYR A 1 504 ? -11.705 -10.131 19.689 1.00 85.00 504 TYR A N 1
ATOM 3668 C CA . TYR A 1 504 ? -11.289 -9.333 18.538 1.00 85.00 504 TYR A CA 1
ATOM 3669 C C . TYR A 1 504 ? -11.755 -7.882 18.656 1.00 85.00 504 TYR A C 1
ATOM 3671 O O . TYR A 1 504 ? -12.798 -7.585 19.233 1.00 85.00 504 TYR A O 1
ATOM 3679 N N . ALA A 1 505 ? -10.992 -6.974 18.050 1.00 83.94 505 ALA A N 1
ATOM 3680 C CA . ALA A 1 505 ? -11.296 -5.545 17.986 1.00 83.94 505 ALA A CA 1
ATOM 3681 C C . ALA A 1 505 ? -12.371 -5.191 16.933 1.00 83.94 505 ALA A C 1
ATOM 3683 O O . ALA A 1 505 ? -12.348 -4.108 16.355 1.00 83.94 505 ALA A O 1
ATOM 3684 N N . ALA A 1 506 ? -13.296 -6.110 16.667 1.00 79.75 506 ALA A N 1
ATOM 3685 C CA . ALA A 1 506 ? -14.365 -5.995 15.679 1.00 79.75 506 ALA A CA 1
ATOM 3686 C C . ALA A 1 506 ? -15.716 -6.237 16.344 1.00 79.75 506 ALA A C 1
ATOM 3688 O O . ALA A 1 506 ? -15.747 -6.807 17.429 1.00 79.75 506 ALA A O 1
ATOM 3689 N N . ILE A 1 507 ? -16.833 -5.886 15.708 1.00 68.12 507 ILE A N 1
ATOM 3690 C CA . ILE A 1 507 ? -18.120 -6.423 16.168 1.00 68.12 507 ILE A CA 1
ATOM 3691 C C . ILE A 1 507 ? -18.250 -7.861 15.678 1.00 68.12 507 ILE A C 1
ATOM 3693 O O . ILE A 1 507 ? -18.089 -8.144 14.493 1.00 68.12 507 ILE A O 1
ATOM 3697 N N . TYR A 1 508 ? -18.526 -8.771 16.607 1.00 62.53 508 TYR A N 1
ATOM 3698 C CA . TYR A 1 508 ? -18.803 -10.161 16.286 1.00 62.53 508 TYR A CA 1
ATOM 3699 C C . TYR A 1 508 ? -20.305 -10.333 16.049 1.00 62.53 508 TYR A C 1
ATOM 3701 O O . TYR A 1 508 ? -21.092 -10.291 16.995 1.00 62.53 508 TYR A O 1
ATOM 3709 N N . ASP A 1 509 ? -20.693 -10.510 14.787 1.00 53.31 509 ASP A N 1
ATOM 3710 C CA . ASP A 1 509 ? -22.074 -10.799 14.413 1.00 53.31 509 ASP A CA 1
ATOM 3711 C C . ASP A 1 509 ? -22.369 -12.298 14.577 1.00 53.31 509 ASP A C 1
ATOM 3713 O O . ASP A 1 509 ? -21.755 -13.161 13.943 1.00 53.31 509 ASP A O 1
ATOM 3717 N N . TRP A 1 510 ? -23.316 -12.608 15.461 1.00 50.22 510 TRP A N 1
ATOM 3718 C CA . TRP A 1 510 ? -23.791 -13.971 15.687 1.00 50.22 510 TRP A CA 1
ATOM 3719 C C . TRP A 1 510 ? -24.783 -14.435 14.608 1.00 50.22 510 TRP A C 1
ATOM 3721 O O .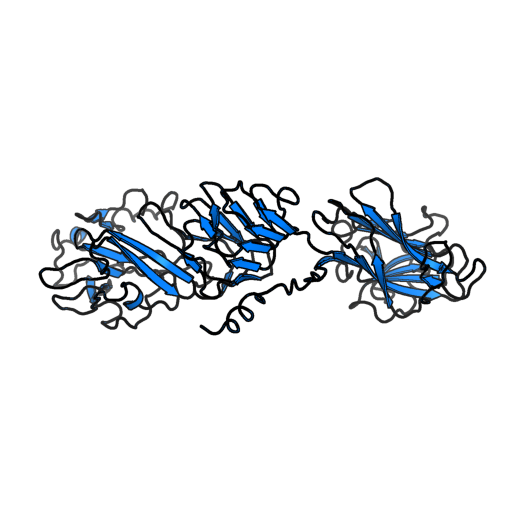 TRP A 1 510 ? -25.117 -15.625 14.557 1.00 50.22 510 TRP A O 1
ATOM 3731 N N . GLU A 1 511 ? -25.273 -13.543 13.741 1.00 40.47 511 GLU A N 1
ATOM 3732 C CA . GLU A 1 511 ? -26.140 -13.921 12.630 1.00 40.47 511 GLU A CA 1
ATOM 3733 C C . GLU A 1 511 ? -25.384 -14.789 11.610 1.00 40.47 511 GLU A C 1
ATOM 3735 O O . GLU A 1 511 ? -24.293 -14.477 11.146 1.00 40.47 511 GLU A O 1
ATOM 3740 N N . GLY A 1 512 ? -25.961 -15.947 11.276 1.00 40.91 512 GLY A N 1
ATOM 3741 C CA . GLY A 1 512 ? -25.371 -16.899 10.327 1.00 40.91 512 GLY A CA 1
ATOM 3742 C C . GLY A 1 512 ? -24.379 -17.904 10.925 1.00 40.91 512 GLY A C 1
ATOM 3743 O O . GLY A 1 512 ? -23.988 -18.833 10.219 1.00 40.91 512 GLY A O 1
ATOM 3744 N N . GLN A 1 513 ? -24.027 -17.800 12.212 1.00 51.88 513 GLN A N 1
ATOM 3745 C CA . GLN A 1 513 ? -23.173 -18.797 12.863 1.00 51.88 513 GLN A CA 1
ATOM 3746 C C . GLN A 1 513 ? -23.918 -20.123 13.082 1.00 51.88 513 GLN A C 1
ATOM 3748 O O . GLN A 1 513 ? -25.057 -20.160 13.560 1.00 51.88 513 GLN A O 1
ATOM 3753 N N . ALA A 1 514 ? -23.254 -21.233 12.751 1.00 51.22 514 ALA A N 1
ATOM 3754 C CA . ALA A 1 514 ? -23.726 -22.575 13.071 1.00 51.22 514 ALA A CA 1
ATOM 3755 C C . ALA A 1 514 ? -23.479 -22.848 14.561 1.00 51.22 514 ALA A C 1
ATOM 3757 O O . ALA A 1 514 ? -22.433 -23.357 14.956 1.00 51.22 514 ALA A O 1
ATOM 3758 N N . ILE A 1 515 ? -24.447 -22.476 15.397 1.00 57.97 515 ILE A N 1
ATOM 3759 C CA . ILE A 1 515 ? -24.456 -22.862 16.809 1.00 57.97 515 ILE A CA 1
ATOM 3760 C C . ILE A 1 515 ? -24.531 -24.400 16.861 1.00 57.97 515 ILE A C 1
ATOM 3762 O O . ILE A 1 515 ? -25.400 -24.963 16.184 1.00 57.97 515 ILE A O 1
ATOM 3766 N N . PRO A 1 516 ? -23.656 -25.096 17.616 1.00 57.41 516 PRO A N 1
ATOM 3767 C CA . PRO A 1 516 ? -23.737 -26.545 17.750 1.00 57.41 516 PRO A CA 1
ATOM 3768 C C . PRO A 1 516 ? -25.147 -26.977 18.167 1.00 57.41 516 PRO A C 1
ATOM 3770 O O . PRO A 1 516 ? -25.786 -26.327 19.004 1.00 57.41 516 PRO A O 1
ATOM 3773 N N . ALA A 1 517 ? -25.638 -28.066 17.568 1.00 46.56 517 ALA A N 1
ATOM 3774 C CA . ALA A 1 517 ? -26.866 -28.699 18.031 1.00 46.56 517 ALA A CA 1
ATOM 3775 C C . ALA A 1 517 ? -26.696 -29.014 19.528 1.00 46.56 517 ALA A C 1
ATOM 3777 O O . ALA A 1 517 ? -25.626 -29.464 19.929 1.00 46.56 517 ALA A O 1
ATOM 3778 N N . ASP A 1 518 ? -27.715 -28.700 20.332 1.00 52.97 518 ASP A N 1
ATOM 3779 C CA . ASP A 1 518 ? -27.770 -28.863 21.798 1.00 52.97 518 ASP A CA 1
ATOM 3780 C C . ASP A 1 518 ? -27.269 -27.688 22.668 1.00 52.97 518 ASP A C 1
ATOM 3782 O O . ASP A 1 518 ? -27.331 -27.777 23.891 1.00 52.97 518 ASP A O 1
ATOM 3786 N N . MET A 1 519 ? -26.881 -26.532 22.103 1.00 50.97 519 MET A N 1
ATOM 3787 C CA . MET A 1 519 ? -26.529 -25.350 22.929 1.00 50.97 519 MET A CA 1
ATOM 3788 C C . MET A 1 519 ? -27.706 -24.420 23.288 1.00 50.97 519 MET A C 1
ATOM 3790 O O . MET A 1 519 ? -27.504 -23.389 23.933 1.00 50.97 519 MET A O 1
ATOM 3794 N N . SER A 1 520 ? -28.943 -24.732 22.886 1.00 46.16 520 SER A N 1
ATOM 3795 C CA . SER A 1 520 ? -30.100 -23.829 23.056 1.00 46.16 520 SER A CA 1
ATOM 3796 C C . SER A 1 520 ? -30.497 -23.556 24.516 1.00 46.16 520 SER A C 1
ATOM 3798 O O . SER A 1 520 ? -31.229 -22.604 24.768 1.00 46.16 520 SER A O 1
ATOM 3800 N N . SER A 1 521 ? -30.014 -24.358 25.470 1.00 48.28 521 SER A N 1
ATOM 3801 C CA . SER A 1 521 ? -30.147 -24.141 26.921 1.00 48.28 521 SER A CA 1
ATOM 3802 C C . SER A 1 521 ? -28.848 -23.675 27.596 1.00 48.28 521 SER A C 1
ATOM 3804 O O . SER A 1 521 ? -28.818 -23.533 28.812 1.00 48.28 521 SER A O 1
ATOM 3806 N N . ALA A 1 522 ? -27.774 -23.444 26.833 1.00 48.75 522 ALA A N 1
ATOM 3807 C CA . ALA A 1 522 ? -26.424 -23.208 27.354 1.00 48.75 522 ALA A CA 1
ATOM 3808 C C . ALA A 1 522 ? -25.943 -21.751 27.232 1.00 48.75 522 ALA A C 1
ATOM 3810 O O . ALA A 1 522 ? -25.043 -21.344 27.964 1.00 48.75 522 ALA A O 1
ATOM 3811 N N . ILE A 1 523 ? -26.529 -20.951 26.333 1.00 54.34 523 ILE A N 1
ATOM 3812 C CA . ILE A 1 523 ? -26.198 -19.527 26.183 1.00 54.34 523 ILE A CA 1
ATOM 3813 C C . ILE A 1 523 ? -27.336 -18.696 26.768 1.00 54.34 523 ILE A C 1
ATOM 3815 O O . ILE A 1 523 ? -28.434 -18.668 26.216 1.00 54.34 523 ILE A O 1
ATOM 3819 N N . TYR A 1 524 ? -27.064 -17.977 27.853 1.00 53.53 524 TYR A N 1
ATOM 3820 C CA . TYR A 1 524 ? -28.009 -17.042 28.458 1.00 53.53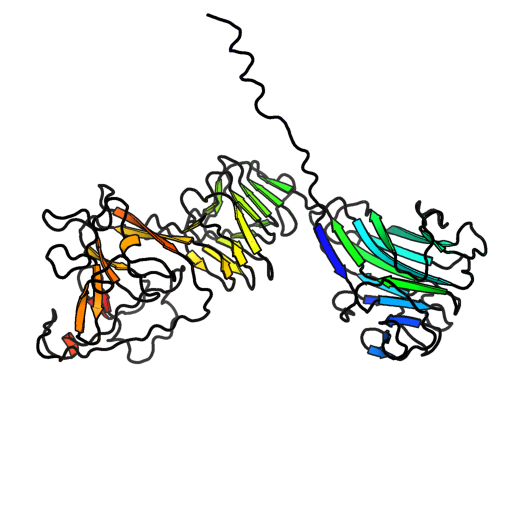 524 TYR A CA 1
ATOM 3821 C C . TYR A 1 524 ? -27.570 -15.604 28.188 1.00 53.53 524 TYR A C 1
ATOM 3823 O O . TYR A 1 524 ? -26.423 -15.237 28.429 1.00 53.53 524 TYR A O 1
ATOM 3831 N N . ARG A 1 525 ? -28.498 -14.767 27.719 1.00 55.94 525 ARG A N 1
ATOM 3832 C CA . ARG A 1 525 ? -28.315 -13.315 27.629 1.00 55.94 525 ARG A CA 1
ATOM 3833 C C . ARG A 1 525 ? -29.049 -12.656 28.786 1.00 55.94 525 ARG A C 1
ATOM 3835 O O . ARG A 1 525 ? -30.248 -12.870 28.957 1.00 55.94 525 ARG A O 1
ATOM 3842 N N . PHE A 1 526 ? -28.358 -11.807 29.537 1.00 48.44 526 PHE A N 1
ATOM 3843 C CA . PHE A 1 526 ? -29.016 -10.888 30.458 1.00 48.44 526 PHE A CA 1
ATOM 3844 C C . PHE A 1 526 ? -29.558 -9.690 29.672 1.00 48.44 526 PHE A C 1
ATOM 3846 O O . PHE A 1 526 ? -28.801 -8.980 29.012 1.00 48.44 526 PHE A O 1
ATOM 3853 N N . ASN A 1 527 ? -30.868 -9.460 29.718 1.00 50.47 527 ASN A N 1
ATOM 3854 C CA . ASN A 1 527 ? -31.513 -8.363 28.983 1.00 50.47 527 ASN A CA 1
ATOM 3855 C C . ASN A 1 527 ? -31.687 -7.079 29.817 1.00 50.47 527 ASN A C 1
ATOM 3857 O O . ASN A 1 527 ? -32.422 -6.179 29.420 1.00 50.47 527 ASN A O 1
ATOM 3861 N N . GLY A 1 528 ? -31.042 -7.002 30.983 1.00 42.09 528 GLY A N 1
ATOM 3862 C CA . GLY A 1 528 ? -31.210 -5.905 31.937 1.00 42.09 528 GLY A CA 1
ATOM 3863 C C . GLY A 1 528 ? -32.301 -6.142 32.984 1.00 42.09 528 GLY A C 1
ATOM 3864 O O . GLY A 1 528 ? -32.450 -5.329 33.891 1.00 42.09 528 GLY A O 1
ATOM 3865 N N . THR A 1 529 ? -33.063 -7.237 32.902 1.00 43.19 529 THR A N 1
ATOM 3866 C CA . THR A 1 529 ? -34.060 -7.605 33.925 1.00 43.19 529 THR A CA 1
ATOM 3867 C C . THR A 1 529 ? -34.067 -9.102 34.223 1.00 43.19 529 THR A C 1
ATOM 3869 O O . THR A 1 529 ? -34.096 -9.479 35.388 1.00 43.19 529 THR A O 1
ATOM 3872 N N . ASN A 1 530 ? -33.992 -9.957 33.200 1.00 47.16 530 ASN A N 1
ATOM 3873 C CA . ASN A 1 530 ? -33.956 -11.413 33.334 1.00 47.16 530 ASN A CA 1
ATOM 3874 C C . ASN A 1 530 ? -32.845 -12.008 32.458 1.00 47.16 530 ASN A C 1
ATOM 3876 O O . ASN A 1 530 ? -32.476 -11.438 31.427 1.00 47.16 530 ASN A O 1
ATOM 3880 N N . TYR A 1 531 ? -32.349 -13.184 32.840 1.00 51.00 531 TYR A N 1
ATOM 3881 C CA . TYR A 1 531 ? -31.605 -14.038 31.919 1.00 51.00 531 TYR A CA 1
ATOM 3882 C C . TYR A 1 531 ? -32.604 -14.767 31.018 1.00 51.00 531 TYR A C 1
ATOM 3884 O O . TYR A 1 531 ? -33.538 -15.403 31.503 1.00 51.00 531 TYR A O 1
ATOM 3892 N N . SER A 1 532 ? -32.425 -14.660 29.706 1.00 50.91 532 SER A N 1
ATOM 3893 C CA . SER A 1 532 ? -33.175 -15.431 28.713 1.00 50.91 532 SER A CA 1
ATOM 3894 C C . SER A 1 532 ? -32.211 -16.298 27.919 1.00 50.91 532 SER A C 1
ATOM 3896 O O . SER A 1 532 ? -31.143 -15.814 27.536 1.00 50.91 532 SER A O 1
ATOM 3898 N N . ALA A 1 533 ? -32.590 -17.547 27.641 1.00 53.16 533 ALA A N 1
ATOM 3899 C CA . ALA A 1 533 ? -31.865 -18.374 26.683 1.00 53.16 533 ALA A CA 1
ATOM 3900 C C . ALA A 1 533 ? -31.755 -17.620 25.348 1.00 53.16 533 ALA A C 1
ATOM 3902 O O . ALA A 1 533 ? -32.729 -17.023 24.879 1.00 53.16 533 ALA A O 1
ATOM 3903 N N . TYR A 1 534 ? -30.556 -17.582 24.777 1.00 47.59 534 TYR A N 1
ATOM 3904 C CA . TYR A 1 534 ? -30.288 -16.880 23.533 1.00 47.59 534 TYR A CA 1
ATOM 3905 C C . TYR A 1 534 ? -31.080 -17.527 22.393 1.00 47.59 534 TYR A C 1
ATOM 3907 O O . TYR A 1 534 ? -30.777 -18.625 21.930 1.00 47.59 534 TYR A O 1
ATOM 3915 N N . THR A 1 535 ? -32.090 -16.814 21.908 1.00 47.25 535 THR A N 1
ATOM 3916 C CA . THR A 1 535 ? -32.764 -17.084 20.638 1.00 47.25 535 THR A CA 1
ATOM 3917 C C . THR A 1 535 ? -32.369 -15.986 19.657 1.00 47.25 535 THR A C 1
ATOM 3919 O O . THR A 1 535 ? -32.787 -14.855 19.865 1.00 47.25 535 THR A O 1
ATOM 3922 N N . LYS A 1 536 ? -31.545 -16.330 18.650 1.00 38.25 536 LYS A N 1
ATOM 3923 C CA . LYS A 1 536 ? -31.143 -15.555 17.447 1.00 38.25 536 LYS A CA 1
ATOM 3924 C C . LYS A 1 536 ? -31.378 -14.027 17.468 1.00 38.25 536 LYS A C 1
ATOM 3926 O O . LYS A 1 536 ? -32.520 -13.576 17.454 1.00 38.25 536 LYS A O 1
ATOM 3931 N N . GLY A 1 537 ? -30.301 -13.253 17.317 1.00 31.91 537 GLY A N 1
ATOM 3932 C CA . GLY A 1 537 ? -30.319 -11.800 17.069 1.00 31.91 537 GLY A CA 1
ATOM 3933 C C . GLY A 1 537 ? -29.220 -11.048 17.835 1.00 31.91 537 GLY A C 1
ATOM 3934 O O . GLY A 1 537 ? -28.750 -11.540 18.860 1.00 31.91 537 GLY A O 1
ATOM 3935 N N . ALA A 1 538 ? -28.804 -9.889 17.310 1.00 27.38 538 ALA A N 1
ATOM 3936 C CA . ALA A 1 538 ? -27.576 -9.141 17.628 1.00 27.38 538 ALA A CA 1
ATOM 3937 C C . ALA A 1 538 ? -27.181 -9.009 19.120 1.00 27.38 538 ALA A C 1
ATOM 3939 O O . ALA A 1 538 ? -28.018 -8.757 20.006 1.00 27.38 538 ALA A O 1
ATOM 3940 N N . GLY A 1 539 ? -25.869 -9.152 19.352 1.00 33.12 539 GLY A N 1
ATOM 3941 C CA . GLY A 1 539 ? -25.144 -8.862 20.591 1.00 33.12 539 GLY A CA 1
ATOM 3942 C C . GLY A 1 539 ? -24.309 -7.602 20.453 1.00 33.12 539 GLY A C 1
ATOM 3943 O O . GLY A 1 539 ? -23.749 -7.407 19.352 1.00 33.12 539 GLY A O 1
#

pLDDT: mean 83.6, std 16.65, range [27.38, 98.69]

Secondary structure (DSSP, 8-state):
--TTSSSSSS----------PPPEEEEEE--SS--BTTTBEEES-EE-SSS-EEEEESS-TT-EEETTEEE--------BS-SSS-EEEEESTT-TT-SSSSEEEEEEEEE-TTEEEEEEEEEEEEE-SSB-TT-EEEEEEEETT-S-PEEEEEEEETTSS-BS-EEEESS-SSS--SPBP-SB-EEEEEEE----SEEEEEEEEE--STT-EEEEEEEEEEEEEPEEEESSSBBTBS--TTSEEEE-S-EEPPPEEESSEEE-TT-EEEE-TT-EEEE-SSEEEE-SSEEEESSTT-EEEE--TTSEEEEES--TT-B-SEEEE-TT-EEE-TT--EE---BTTB--EEEESSEEES-EEEEEEEE-SS-EEEEE---BSS-BGGGGS-TT-B---SSSTT--EEEEETTTTEEEEGGGG-TTSBPPTTB-EEEEEEEETTEEEES--SSSSEEEEEEEEPBP--S-------EE-S-STT--BTTBSSHHHH-EE--B---SSS----TT--PPTT-TTT-EEE-SS-EEE--SS--

Foldseek 3Di:
DDPPVPPVPPPPDDPPPPPPFDWDFLDKDFPPDQQDPHQKHKALADAPQELFGWWKAQQAQQGTDGSNHTDGYPLRDAAAARDPGIWIKGGQSQPPPDPPLKMKMKGWWRFQAQFDFKKKKWWKAKFAQWAAQPWKKWKWKDAPPPVDTDTFWMWGAADRGGHRWIAIPPPPPSHHDHHTHHSYIDMDMTTDPDGHGTMMIMIMTHYNHSGMMMIIGIIIMIGRGAEWEDPVATPRPAAACRHEYEDPAADEDAAGEHAEAAYAAQYEYEFEAPHEYEHQHAEYEYNYLAHEYPAARGEYEYHHAPYEHEYHAANHPAYFYEYEYEDAYEYEDQQRGEFDDWDPGTTYFYYYLYHYHDKYKYKDWDDPLPKAKDWDAELAPQWFQVLQADVPWDAWQDPDPRHFKWWADQVQLDTHRPPNGDRNDGGDQFAIIIGIADDDDPDTRHRDDPPSSTGIRMIMHHHDSDPDDDDDKRKDLQQPPPDAAPPGNHSLRRIEITGTDHSHRGADFPPPDDDPPPCQSYDWDDPVPDTDRDDDDGD

Solvent-accessible surface area (backbone atoms only — not comparable to full-atom values): 28183 Å² total; per-residue (Å²): 137,75,85,79,74,73,77,84,78,76,85,76,83,82,80,76,70,81,75,76,71,72,67,40,79,73,47,75,46,48,55,78,58,83,37,62,85,75,65,29,42,70,43,64,54,38,67,79,40,44,54,35,24,26,32,40,28,60,68,47,47,76,45,25,24,38,84,74,39,82,40,52,36,37,80,73,67,83,73,39,72,63,60,90,60,24,31,38,39,34,18,17,39,37,52,96,86,44,84,56,60,37,27,32,44,36,31,71,71,42,74,37,44,46,36,35,77,29,34,40,34,30,30,37,25,30,44,63,86,53,44,54,67,85,36,36,40,37,36,28,36,21,60,56,79,67,86,56,71,43,79,53,42,38,34,17,24,40,71,88,43,85,16,75,49,42,9,30,18,80,83,71,83,75,40,14,76,48,65,66,56,34,39,47,39,41,82,48,76,28,68,47,91,65,70,45,49,27,34,29,43,36,47,35,42,30,27,80,40,80,55,35,33,44,32,43,31,46,42,29,36,31,20,28,61,35,71,22,36,32,73,90,54,54,75,62,49,85,58,38,61,48,16,31,36,35,34,72,34,71,44,78,62,77,59,45,32,19,12,29,46,35,32,35,68,84,16,39,47,37,24,43,73,81,20,38,42,34,38,38,39,49,41,37,38,28,59,19,50,16,60,33,28,77,31,50,52,3,29,44,36,37,51,24,69,81,39,55,35,36,49,38,56,49,32,57,85,24,30,18,11,34,40,33,27,34,64,57,10,30,40,34,32,74,55,33,42,31,32,25,16,91,38,98,86,33,34,34,28,47,51,69,69,27,40,67,41,54,35,41,32,42,41,45,49,45,82,18,74,59,55,45,75,42,82,46,57,31,36,21,79,65,25,34,50,60,34,63,34,29,89,90,27,42,82,33,33,39,100,53,101,70,43,27,32,28,27,64,38,29,92,78,59,43,82,40,32,27,66,83,43,35,45,82,37,62,38,54,60,25,36,25,29,46,34,40,26,20,59,58,91,96,44,66,42,14,25,40,67,76,86,68,27,60,49,62,27,53,38,52,27,37,59,70,80,64,95,72,85,88,72,86,86,40,68,27,54,34,72,62,91,86,55,78,43,96,77,40,70,50,52,97,42,33,52,48,57,48,53,69,27,65,48,51,62,42,86,70,75,64,77,89,62,84,71,63,89,86,45,67,85,57,44,70,41,74,76,88,84,51,75,40,62,59,73,90,77,89,116

Mean predicted aligned error: 11.5 Å

Nearest PDB structures (foldseek):
  8qpq-assembly1_TA  TM=5.235E-01  e=2.863E-04  Haloferax tailed virus 1
  6ooz-assembly1_C  TM=4.754E-01  e=7.159E-02  Homo sapiens
  6x83-assembly2_D  TM=4.301E-01  e=9.549E-02  Homo sapiens
  2okm-assembly1_A  TM=2.584E-01  e=5.920E-01  Enterococcus faecalis
  2z1p-assembly1_A  TM=2.121E-01  e=3.671E+00  Enterococcus faecalis